Protein AF-A0A2G1QT49-F1 (afdb_monomer_lite)

Foldseek 3Di:
DDKDKFDWDFLLCVLLLLVLLHAADPPACSVVSPHHDDQDQVNLVNCCVRQQFVDSDSHSVRGHPQVSLQSVQRRDAQKWKWKWKFFDPPRTFIKIWGHNAALQVWFIWIWGDDPNITIIMTGGHLVNVLVVCVVRDDDFDLDQPDPLKDKDKFQLLLQLLLQLQLQVCLPDPDNPFFDFLVRSQCSQQVCPPPDDLLGPNNVSVVALVDPHHDDSVSSVVSQVVCVVVVQWDDPDPGGIHGHPSCVVVSVQSNFQRIWMWIWMWGQDPVRDIDIWIKIWTDGPRQWIWIWGRDPPSMIIIIIDGPVVVSVVSCCSNNPPDDPPPPPVCVVPPDPDDDDDDDDDDDDDDDDDDDDDDDDDDDDDDDDDDDDDDDDDDDDDDDDDDDDDDDDDDDDDDDDDDDDDDDDDDDDPFDADPVPRHTDDPPDQADPPPRHGDDPDDQADADPVPRHGDHPPDQADPPPRHGDPPDDQADADPVPRHGDHPPDQADPVPRHGD

Sequence (497 aa):
MTLTSFSEIPRGVLASLLDLCGKAGDMSPRHLMGEAEPVNPLQIAQLYAGGYLDKASFARDAVTPPFRRAARVLLDPRTNLTFRIWGSEDLCAESNVQFPGDLVDGGGVMLLPVSGNYRISAFVEPEDIVGDLAQGLPPGSNRLVNPFLFEGQFDAAVAAVLFALVDLQRASIDRRQGFSSQDIFGYLDGQWGMTGFGQLLTYVQTAGMQSRPPQPVEVDAALTQLEAAGTLRRSRSDHFQVSDDLRPLIDLTRSLVAGLQWQRVTRQADGDRLVNSRIYAYGDGGLTLCFIPTVKGRLYVGTVDYKSVLDFVIEEVGGLMPDAGENAATAAGAREPAPKPASAPASRRRTPPVPPPAPDRAPPKRAAKAPPAPPPVRDSTPARPKAAPPPLPPASRKKSPVSRTAEPAGGPGFTCHACGAPLKEGQKFCPNCGAEALQEPAAPICPSCGHPVKPGAKFCTHCGHKFEGSKPDPVCPACGKPVKPGAKFCTGCGAKL

pLDDT: mean 75.33, std 21.44, range [25.34, 97.56]

Organism: NCBI:txid1982044

Radius of gyration: 33.22 Å; chains: 1; bounding box: 86×100×85 Å

InterPro domains:
  IPR001841 Zinc finger, RING-type [PS50089] (430-479)
  IPR025874 Double zinc ribbon [PF12773] (446-494)
  IPR026870 Zinc-ribbon domain [PF13240] (416-436)

Secondary structure (DSSP, 8-state):
---EEPPPEEHHHHHHHHHHH-PPPTT-GGGGG-SPPP--HHHHHHHHHTTSBSSSS-SGGGB-HHHHHHHHHHHS-SEEEEEEEE-SSS-EEEEEEEESS-GGG--EEEEEEETTEEEEEEEEPHHHHHHHHHHHS----SS-SS----EEEEEHHHHHHHHHHHHHHHH-S-TT--B-HHHHHHHHHHHTT---TT-HHHHHHHHH--SSPPPHHHHHHHHHHHHHTTSEEEEETTEEEE-GGGHHHHHHGGG--EEEEEEEEEE-TTS-EEEEEEEEEE-GGG-EEEEEEEGGGEEEEEEE-HHHHHHHHHHHHHT----TTTTTTTSS---PPPPPP--------PPPPPPPPPPPPPPPP----PPPPPPPP-----PPPPPPPPPPPPPP--------------S-PEEPTTT-PEEPTT-SB-TTT--B---SPPPPBPTTT--B--TT-SB-TTT-PBPTTPPPPPBPTTT--B--TT-SB-TTT--B-

Structure (mmCIF, N/CA/C/O backbone):
data_AF-A0A2G1QT49-F1
#
_entry.id   AF-A0A2G1QT49-F1
#
loop_
_atom_site.group_PDB
_atom_site.id
_atom_site.type_symbol
_atom_site.label_atom_id
_atom_site.label_alt_id
_atom_site.label_comp_id
_atom_site.label_asym_id
_atom_site.label_entity_id
_atom_site.label_seq_id
_atom_site.pdbx_PDB_ins_code
_atom_site.Cartn_x
_atom_site.Cartn_y
_atom_site.Cartn_z
_atom_site.occupancy
_atom_site.B_iso_or_equiv
_atom_site.auth_seq_id
_atom_site.auth_comp_id
_atom_site.auth_asym_id
_atom_site.auth_atom_id
_atom_site.pdbx_PDB_model_num
ATOM 1 N N . MET A 1 1 ? 24.785 -8.136 -9.477 1.00 56.09 1 MET A N 1
ATOM 2 C CA . MET A 1 1 ? 25.307 -7.360 -10.643 1.00 56.09 1 MET A CA 1
ATOM 3 C C . MET A 1 1 ? 25.767 -5.984 -10.150 1.00 56.09 1 MET A C 1
ATOM 5 O O . MET A 1 1 ? 25.448 -5.653 -9.023 1.00 56.09 1 MET A O 1
ATOM 9 N N . THR A 1 2 ? 26.540 -5.176 -10.893 1.00 65.69 2 THR A N 1
ATOM 10 C CA . THR A 1 2 ? 26.862 -3.807 -10.424 1.00 65.69 2 THR A CA 1
ATOM 11 C C . THR A 1 2 ? 25.638 -2.895 -10.529 1.00 65.69 2 THR A C 1
ATOM 13 O O . THR A 1 2 ? 25.039 -2.788 -11.604 1.00 65.69 2 THR A O 1
ATOM 16 N N . LEU A 1 3 ? 25.288 -2.227 -9.425 1.00 75.94 3 LEU A N 1
ATOM 17 C CA . LEU A 1 3 ? 24.227 -1.224 -9.380 1.00 75.94 3 LEU A CA 1
ATOM 18 C C . LEU A 1 3 ? 24.529 -0.102 -10.386 1.00 75.94 3 LEU A C 1
ATOM 20 O O . LEU A 1 3 ? 25.582 0.533 -10.355 1.00 75.94 3 LEU A O 1
ATOM 24 N N . THR A 1 4 ? 23.599 0.123 -11.303 1.00 83.75 4 THR A N 1
ATOM 25 C CA . THR A 1 4 ? 23.615 1.170 -12.325 1.00 83.75 4 THR A CA 1
ATOM 26 C C . THR A 1 4 ? 22.483 2.140 -12.013 1.00 83.75 4 THR A C 1
ATOM 28 O O . THR A 1 4 ? 21.307 1.783 -12.078 1.00 83.75 4 THR A O 1
ATOM 31 N N . SER A 1 5 ? 22.830 3.379 -11.676 1.00 84.69 5 SER A N 1
ATOM 32 C CA . SER A 1 5 ? 21.855 4.465 -11.568 1.00 84.69 5 SER A CA 1
ATOM 33 C C . SER A 1 5 ? 21.790 5.207 -12.893 1.00 84.69 5 SER A C 1
ATOM 35 O O . SER A 1 5 ? 22.824 5.556 -13.464 1.00 84.69 5 SER A O 1
ATOM 37 N N . PHE A 1 6 ? 20.580 5.495 -13.351 1.00 88.81 6 PHE A N 1
ATOM 38 C CA . PHE A 1 6 ? 20.351 6.374 -14.491 1.00 88.81 6 PHE A CA 1
ATOM 39 C C . PHE A 1 6 ? 19.991 7.785 -14.016 1.00 88.81 6 PHE A C 1
ATOM 41 O O . PHE A 1 6 ? 19.521 7.970 -12.889 1.00 88.81 6 PHE A O 1
ATOM 48 N N . SER A 1 7 ? 20.219 8.793 -14.864 1.00 87.81 7 SER A N 1
ATOM 49 C CA . SER A 1 7 ? 19.805 10.167 -14.555 1.00 87.81 7 SER A CA 1
ATOM 50 C C . SER A 1 7 ? 18.284 10.278 -14.491 1.00 87.81 7 SER A C 1
ATOM 52 O O . SER A 1 7 ? 17.578 9.499 -15.128 1.00 87.81 7 SER A O 1
ATOM 54 N N . GLU A 1 8 ? 17.764 11.272 -13.777 1.00 93.25 8 GLU A N 1
ATOM 55 C CA . GLU A 1 8 ? 16.322 11.530 -13.768 1.00 93.25 8 GLU A CA 1
ATOM 56 C C . GLU A 1 8 ? 15.773 11.740 -15.182 1.00 93.25 8 GLU A C 1
ATOM 58 O O . GLU A 1 8 ? 16.419 12.354 -16.036 1.00 93.25 8 GLU A O 1
ATOM 63 N N . ILE A 1 9 ? 14.580 11.203 -15.420 1.00 93.12 9 ILE A N 1
ATOM 64 C CA . ILE A 1 9 ? 13.912 11.219 -16.717 1.00 93.12 9 ILE A CA 1
ATOM 65 C C . ILE A 1 9 ? 12.437 11.603 -16.537 1.00 93.12 9 ILE A C 1
ATOM 67 O O . ILE A 1 9 ? 11.773 11.052 -15.653 1.00 93.12 9 ILE A O 1
ATOM 71 N N . PRO A 1 10 ? 11.891 12.519 -17.357 1.00 93.50 10 PRO A N 1
ATOM 72 C CA . PRO A 1 10 ? 10.467 12.823 -17.329 1.00 93.50 10 PRO A CA 1
ATOM 73 C C . PRO A 1 10 ? 9.622 11.578 -17.595 1.00 93.50 10 PRO A C 1
ATOM 75 O O . PRO A 1 10 ? 9.954 10.753 -18.451 1.00 93.50 10 PRO A O 1
ATOM 78 N N . ARG A 1 11 ? 8.499 11.462 -16.885 1.00 93.19 11 ARG A N 1
ATOM 79 C CA . ARG A 1 11 ? 7.606 10.298 -16.950 1.00 93.19 11 ARG A CA 1
ATOM 80 C C . ARG A 1 11 ? 7.171 9.937 -18.381 1.00 93.19 11 ARG A C 1
ATOM 82 O O . ARG A 1 11 ? 7.272 8.769 -18.753 1.00 93.19 11 ARG A O 1
ATOM 89 N N . GLY A 1 12 ? 6.742 10.907 -19.190 1.00 94.12 12 GLY A N 1
ATOM 90 C CA . GLY A 1 12 ? 6.313 10.659 -20.573 1.00 94.12 12 GLY A CA 1
ATOM 91 C C . GLY A 1 12 ? 7.458 10.283 -21.523 1.00 94.12 12 GLY A C 1
ATOM 92 O O . GLY A 1 12 ? 7.271 9.487 -22.444 1.00 94.12 12 GLY A O 1
ATOM 93 N N . VAL A 1 13 ? 8.675 10.773 -21.265 1.00 95.56 13 VAL A N 1
ATOM 94 C CA . VAL A 1 13 ? 9.879 10.400 -22.030 1.00 95.56 13 VAL A CA 1
ATOM 95 C C . VAL A 1 13 ? 10.305 8.968 -21.702 1.00 95.56 13 VAL A C 1
ATOM 97 O O . VAL A 1 13 ? 10.656 8.207 -22.606 1.00 95.56 13 VAL A O 1
ATOM 100 N N . LEU A 1 14 ? 10.234 8.569 -20.426 1.00 95.75 14 LEU A N 1
ATOM 101 C CA . LEU A 1 14 ? 10.482 7.187 -20.010 1.00 95.75 14 LEU A CA 1
ATOM 102 C C . LEU A 1 14 ? 9.478 6.223 -20.648 1.00 95.75 14 LEU A C 1
ATOM 104 O O . LEU A 1 14 ? 9.881 5.173 -21.147 1.00 95.75 14 LEU A O 1
ATOM 108 N N . ALA A 1 15 ? 8.199 6.600 -20.689 1.00 96.25 15 ALA A N 1
ATOM 109 C CA . ALA A 1 15 ? 7.160 5.853 -21.391 1.00 96.25 15 ALA A CA 1
ATOM 110 C C . ALA A 1 15 ? 7.542 5.582 -22.859 1.00 96.25 15 ALA A C 1
ATOM 112 O O . ALA A 1 15 ? 7.584 4.423 -23.275 1.00 96.25 15 ALA A O 1
ATOM 113 N N . SER A 1 16 ? 7.928 6.618 -23.610 1.00 96.75 16 SER A N 1
ATOM 114 C CA . SER A 1 16 ? 8.382 6.479 -25.002 1.00 96.75 16 SER A CA 1
ATOM 115 C C . SER A 1 16 ? 9.619 5.589 -25.140 1.00 96.75 16 SER A C 1
ATOM 117 O O . SER A 1 16 ? 9.742 4.816 -26.091 1.00 96.75 16 SER A O 1
ATOM 119 N N . LEU A 1 17 ? 10.558 5.686 -24.197 1.00 96.75 17 LEU A N 1
ATOM 120 C CA . LEU A 1 17 ? 11.791 4.904 -24.218 1.00 96.75 17 LEU A CA 1
ATOM 121 C C . LEU A 1 17 ? 11.536 3.412 -23.928 1.00 96.75 17 LEU A C 1
ATOM 123 O O . LEU A 1 17 ? 12.166 2.544 -24.540 1.00 96.75 17 LEU A O 1
ATOM 127 N N . LEU A 1 18 ? 10.597 3.098 -23.033 1.00 97.25 18 LEU A N 1
ATOM 128 C CA . LEU A 1 18 ? 10.143 1.729 -22.782 1.00 97.25 18 LEU A CA 1
ATOM 129 C C . LEU A 1 18 ? 9.416 1.147 -24.000 1.00 97.25 18 LEU A C 1
ATOM 131 O O . LEU A 1 18 ? 9.680 0.002 -24.366 1.00 97.25 18 LEU A O 1
ATOM 135 N N . ASP A 1 19 ? 8.595 1.943 -24.688 1.00 96.38 19 ASP A N 1
ATOM 136 C CA . ASP A 1 19 ? 7.867 1.503 -25.886 1.00 96.38 19 ASP A CA 1
ATOM 137 C C . ASP A 1 19 ? 8.818 1.129 -27.044 1.00 96.38 19 ASP A C 1
ATOM 139 O O . ASP A 1 19 ? 8.532 0.213 -27.820 1.00 96.38 19 ASP A O 1
ATOM 143 N N . LEU A 1 20 ? 10.005 1.751 -27.129 1.00 96.06 20 LEU A N 1
ATOM 144 C CA . LEU A 1 20 ? 11.068 1.317 -28.052 1.00 96.06 20 LEU A CA 1
ATOM 145 C C . LEU A 1 20 ? 11.622 -0.077 -27.711 1.00 96.06 20 LEU A C 1
ATOM 147 O O . LEU A 1 20 ? 12.139 -0.780 -28.588 1.00 96.06 20 LEU A O 1
ATOM 151 N N . CYS A 1 21 ? 11.565 -0.478 -26.441 1.00 96.44 21 CYS A N 1
ATOM 152 C CA . CYS A 1 21 ? 12.159 -1.720 -25.956 1.00 96.44 21 CYS A CA 1
ATOM 153 C C . CYS A 1 21 ? 11.229 -2.929 -26.139 1.00 96.44 21 CYS A C 1
ATOM 155 O O . CYS A 1 21 ? 11.727 -4.031 -26.405 1.00 96.44 21 CYS A O 1
ATOM 157 N N . GLY A 1 22 ? 9.910 -2.735 -26.077 1.00 95.50 22 GLY A N 1
ATOM 158 C CA . GLY A 1 22 ? 8.924 -3.797 -26.266 1.00 95.50 22 GLY A CA 1
ATOM 159 C C . GLY A 1 22 ? 7.520 -3.408 -25.807 1.00 95.50 22 GLY A C 1
ATOM 160 O O . GLY A 1 22 ? 7.258 -2.265 -25.454 1.00 95.50 22 GLY A O 1
ATOM 161 N N . LYS A 1 23 ? 6.608 -4.384 -25.822 1.00 95.69 23 LYS A N 1
ATOM 162 C CA . LYS A 1 23 ? 5.245 -4.207 -25.308 1.00 95.69 23 LYS A CA 1
ATOM 163 C C . LYS A 1 23 ? 5.219 -4.438 -23.801 1.00 95.69 23 LYS A C 1
ATOM 165 O O . LYS A 1 23 ? 5.859 -5.369 -23.322 1.00 95.69 23 LYS A O 1
ATOM 170 N N . ALA A 1 24 ? 4.451 -3.618 -23.096 1.00 96.50 24 ALA A N 1
ATOM 171 C CA . ALA A 1 24 ? 4.210 -3.774 -21.671 1.00 96.50 24 ALA A CA 1
ATOM 172 C C . ALA A 1 24 ? 3.236 -4.930 -21.396 1.00 96.50 24 ALA A C 1
ATOM 174 O O . ALA A 1 24 ? 2.154 -4.988 -21.983 1.00 96.50 24 ALA A O 1
ATOM 175 N N . GLY A 1 25 ? 3.622 -5.824 -20.489 1.00 93.88 25 GLY A N 1
ATOM 176 C CA . GLY A 1 25 ? 2.750 -6.813 -19.870 1.00 93.88 25 GLY A CA 1
ATOM 177 C C . GLY A 1 25 ? 1.763 -6.174 -18.891 1.00 93.88 25 GLY A C 1
ATOM 178 O O . GLY A 1 25 ? 1.819 -4.985 -18.584 1.00 93.88 25 GLY A O 1
ATOM 179 N N . ASP A 1 26 ? 0.846 -6.979 -18.379 1.00 91.12 26 ASP A N 1
ATOM 180 C CA . ASP A 1 26 ? -0.217 -6.616 -17.431 1.00 91.12 26 ASP A CA 1
ATOM 181 C C . ASP A 1 26 ? 0.283 -6.142 -16.053 1.00 91.12 26 ASP A C 1
ATOM 183 O O . ASP A 1 26 ? -0.398 -5.355 -15.401 1.00 91.12 26 ASP A O 1
ATOM 187 N N . MET A 1 27 ? 1.451 -6.610 -15.600 1.00 93.81 27 MET A N 1
ATOM 188 C CA . MET A 1 27 ? 2.085 -6.173 -14.346 1.00 93.81 27 MET A CA 1
ATOM 189 C C . MET A 1 27 ? 3.100 -5.038 -14.538 1.00 93.81 27 MET A C 1
ATOM 191 O O . MET A 1 27 ? 3.719 -4.597 -13.572 1.00 93.81 27 MET A O 1
ATOM 195 N N . SER A 1 28 ? 3.281 -4.545 -15.764 1.00 95.62 28 SER A N 1
ATOM 196 C CA . SER A 1 28 ? 4.245 -3.482 -16.041 1.00 95.62 28 SER A CA 1
ATOM 197 C C . SER A 1 28 ? 3.830 -2.143 -15.409 1.00 95.62 28 SER A C 1
ATOM 199 O O . SER A 1 28 ? 2.701 -1.694 -15.630 1.00 95.62 28 SER A O 1
ATOM 201 N N . PRO A 1 29 ? 4.741 -1.412 -14.733 1.00 93.50 29 PRO A N 1
ATOM 202 C CA . PRO A 1 29 ? 4.501 -0.030 -14.315 1.00 93.50 29 PRO A CA 1
ATOM 203 C C . PRO A 1 29 ? 4.320 0.945 -15.488 1.00 93.50 29 PRO A C 1
ATOM 205 O O . PRO A 1 29 ? 3.893 2.078 -15.271 1.00 93.50 29 PRO A O 1
ATOM 208 N N . ARG A 1 30 ? 4.600 0.541 -16.737 1.00 94.31 30 ARG A N 1
ATOM 209 C CA . ARG A 1 30 ? 4.432 1.384 -17.931 1.00 94.31 30 ARG A CA 1
ATOM 210 C C . ARG A 1 30 ? 3.024 1.982 -18.041 1.00 94.31 30 ARG A C 1
ATOM 212 O O . ARG A 1 30 ? 2.897 3.127 -18.477 1.00 94.31 30 ARG A O 1
ATOM 219 N N . HIS A 1 31 ? 1.986 1.258 -17.619 1.00 90.06 31 HIS A N 1
ATOM 220 C CA . HIS A 1 31 ? 0.592 1.736 -17.647 1.00 90.06 31 HIS A CA 1
ATOM 221 C C . HIS A 1 31 ? 0.353 2.918 -16.704 1.00 90.06 31 HIS A C 1
ATOM 223 O O . HIS A 1 31 ? -0.467 3.789 -16.984 1.00 90.06 31 HIS A O 1
ATOM 229 N N . LEU A 1 32 ? 1.125 2.999 -15.617 1.00 87.06 32 LEU A N 1
ATOM 230 C CA . LEU A 1 32 ? 1.067 4.097 -14.654 1.00 87.06 32 LEU A CA 1
ATOM 231 C C . LEU A 1 32 ? 1.789 5.349 -15.150 1.00 87.06 32 LEU A C 1
ATOM 233 O O . LEU A 1 32 ? 1.675 6.386 -14.508 1.00 87.06 32 LEU A O 1
ATOM 237 N N . MET A 1 33 ? 2.514 5.280 -16.274 1.00 90.06 33 MET A N 1
ATOM 238 C CA . MET A 1 33 ? 3.277 6.402 -16.828 1.00 90.06 33 MET A CA 1
ATOM 239 C C . MET A 1 33 ? 2.449 7.302 -17.757 1.00 90.06 33 MET A C 1
ATOM 241 O O . MET A 1 33 ? 2.902 8.385 -18.108 1.00 90.06 33 MET A O 1
ATOM 245 N N . GLY A 1 34 ? 1.196 6.956 -18.063 1.00 87.75 34 GLY A N 1
ATOM 246 C CA . GLY A 1 34 ? 0.345 7.755 -18.954 1.00 87.75 34 GLY A CA 1
ATOM 247 C C . GLY A 1 34 ? 0.783 7.686 -20.421 1.00 87.75 34 GLY A C 1
ATOM 248 O O . GLY A 1 34 ? 1.374 6.692 -20.860 1.00 87.75 34 GLY A O 1
ATOM 249 N N . GLU A 1 35 ? 0.452 8.726 -21.187 1.00 91.31 35 GLU A N 1
ATOM 250 C CA . GLU A 1 35 ? 0.767 8.794 -22.616 1.00 91.31 35 GLU A CA 1
ATOM 251 C C . GLU A 1 35 ? 2.269 8.978 -22.869 1.00 91.31 35 GLU A C 1
ATOM 253 O O . GLU A 1 35 ? 2.975 9.658 -22.126 1.00 91.31 35 GLU A O 1
ATOM 258 N N . ALA A 1 36 ? 2.754 8.334 -23.930 1.00 92.69 36 ALA A N 1
ATOM 259 C CA . ALA A 1 36 ? 4.121 8.489 -24.404 1.00 92.69 36 ALA A CA 1
ATOM 260 C C . ALA A 1 36 ? 4.309 9.886 -25.013 1.00 92.69 36 ALA A C 1
ATOM 262 O O . ALA A 1 36 ? 3.523 10.307 -25.863 1.00 92.69 36 ALA A O 1
ATOM 263 N N . GLU A 1 37 ? 5.363 10.592 -24.607 1.00 91.88 37 GLU A N 1
ATOM 264 C CA . GLU A 1 37 ? 5.663 11.929 -25.120 1.00 91.88 37 GLU A CA 1
ATOM 265 C C . GLU A 1 37 ? 6.599 11.879 -26.339 1.00 91.88 37 GLU A C 1
ATOM 267 O O . GLU A 1 37 ? 7.559 11.097 -26.364 1.00 91.88 37 GLU A O 1
ATOM 272 N N . PRO A 1 38 ? 6.395 12.741 -27.350 1.00 93.00 38 PRO A N 1
ATOM 273 C CA . PRO A 1 38 ? 7.360 12.889 -28.429 1.00 93.00 38 PRO A CA 1
ATOM 274 C C . PRO A 1 38 ? 8.696 13.406 -27.878 1.00 93.00 38 PRO A C 1
ATOM 276 O O . PRO A 1 38 ? 8.751 14.437 -27.209 1.00 93.00 38 PRO A O 1
ATOM 279 N N . VAL A 1 39 ? 9.787 12.702 -28.190 1.00 95.44 39 VAL A N 1
ATOM 280 C CA . VAL A 1 39 ? 11.123 13.022 -27.669 1.00 95.44 39 VAL A CA 1
ATOM 281 C C . VAL A 1 39 ? 11.835 13.995 -28.606 1.00 95.44 39 VAL A C 1
ATOM 283 O O . VAL A 1 39 ? 12.164 13.662 -29.746 1.00 95.44 39 VAL A O 1
ATOM 286 N N . ASN A 1 40 ? 12.075 15.216 -28.130 1.00 95.31 40 ASN A N 1
ATOM 287 C CA . ASN A 1 40 ? 12.730 16.270 -28.904 1.00 95.31 40 ASN A CA 1
ATOM 288 C C . ASN A 1 40 ? 14.274 16.138 -28.889 1.00 95.31 40 ASN A C 1
ATOM 290 O O . ASN A 1 40 ? 14.830 15.404 -28.068 1.00 95.31 40 ASN A O 1
ATOM 294 N N . PRO A 1 41 ? 15.013 16.860 -29.757 1.00 96.19 41 PRO A N 1
ATOM 295 C CA . PRO A 1 41 ? 16.473 16.742 -29.832 1.00 96.19 41 PRO A CA 1
ATOM 296 C C . PRO A 1 41 ? 17.221 17.044 -28.523 1.00 96.19 41 PRO A C 1
ATOM 298 O O . PRO A 1 41 ? 18.250 16.424 -28.255 1.00 96.19 41 PRO A O 1
ATOM 301 N N . LEU A 1 42 ? 16.710 17.962 -27.693 1.00 94.75 42 LEU A N 1
ATOM 302 C CA . LEU A 1 42 ? 17.303 18.264 -26.387 1.00 94.75 42 LEU A CA 1
ATOM 303 C C . LEU A 1 42 ? 17.158 17.070 -25.436 1.00 94.75 42 LEU A C 1
ATOM 305 O O . LEU A 1 42 ? 18.126 16.685 -24.784 1.00 94.75 42 LEU A O 1
ATOM 309 N N . GLN A 1 43 ? 15.981 16.446 -25.407 1.00 95.44 43 GLN A N 1
ATOM 310 C CA . GLN A 1 43 ? 15.732 15.244 -24.614 1.00 95.44 43 GLN A CA 1
ATOM 311 C C . GLN A 1 43 ? 16.578 14.062 -25.104 1.00 95.44 43 GLN A C 1
ATOM 313 O O . GLN A 1 43 ? 17.121 13.335 -24.284 1.00 95.44 43 GLN A O 1
ATOM 318 N N . ILE A 1 44 ? 16.791 13.897 -26.415 1.00 96.38 44 ILE A N 1
ATOM 319 C CA . ILE A 1 44 ? 17.710 12.869 -26.948 1.00 96.38 44 ILE A CA 1
ATOM 320 C C . ILE A 1 44 ? 19.133 13.080 -26.419 1.00 96.38 44 ILE A C 1
ATOM 322 O O . ILE A 1 44 ? 19.776 12.126 -25.981 1.00 96.38 44 ILE A O 1
ATOM 326 N N . ALA A 1 45 ? 19.621 14.324 -26.422 1.00 93.94 45 ALA A N 1
ATOM 327 C CA . ALA A 1 45 ? 20.935 14.646 -25.873 1.00 93.94 45 ALA A CA 1
ATOM 328 C C . ALA A 1 45 ? 21.015 14.356 -24.362 1.00 93.94 45 ALA A C 1
ATOM 330 O O . ALA A 1 45 ? 22.021 13.821 -23.898 1.00 93.94 45 ALA A O 1
ATOM 331 N N . GLN A 1 46 ? 19.949 14.646 -23.607 1.00 94.06 46 GLN A N 1
ATOM 332 C CA . GLN A 1 46 ? 19.848 14.317 -22.180 1.00 94.06 46 GLN A CA 1
ATOM 333 C C . GLN A 1 46 ? 19.843 12.802 -21.935 1.00 94.06 46 GLN A C 1
ATOM 335 O O . GLN A 1 46 ? 20.556 12.332 -21.057 1.00 94.06 46 GLN A O 1
ATOM 340 N N . LEU A 1 47 ? 19.104 12.028 -22.733 1.00 95.25 47 LEU A N 1
ATOM 341 C CA . LEU A 1 47 ? 19.067 10.565 -22.646 1.00 95.25 47 LEU A CA 1
ATOM 342 C C . LEU A 1 47 ? 20.432 9.937 -22.959 1.00 95.25 47 LEU A C 1
ATOM 344 O O . LEU A 1 47 ? 20.867 9.020 -22.262 1.00 95.25 47 LEU A O 1
ATOM 348 N N . TYR A 1 48 ? 21.125 10.447 -23.977 1.00 94.44 48 TYR A N 1
ATOM 349 C CA . TYR A 1 48 ? 22.490 10.034 -24.299 1.00 94.44 48 TYR A CA 1
ATOM 350 C C . TYR A 1 48 ? 23.457 10.347 -23.147 1.00 94.44 48 TYR A C 1
ATOM 352 O O . TYR A 1 48 ? 24.177 9.466 -22.683 1.00 94.44 48 TYR A O 1
ATOM 360 N N . ALA A 1 49 ? 23.420 11.574 -22.615 1.00 92.06 49 ALA A N 1
ATOM 361 C CA . ALA A 1 49 ? 24.240 11.969 -21.469 1.00 92.06 49 ALA A CA 1
ATOM 362 C C . ALA A 1 49 ? 23.903 11.181 -20.186 1.00 92.06 49 ALA A C 1
ATOM 364 O O . ALA A 1 49 ? 24.786 10.923 -19.372 1.00 92.06 49 ALA A O 1
ATOM 365 N N . GLY A 1 50 ? 22.641 10.781 -20.020 1.00 90.44 50 GLY A N 1
ATOM 366 C CA . GLY A 1 50 ? 22.124 10.018 -18.884 1.00 90.44 50 GLY A CA 1
ATOM 367 C C . GLY A 1 50 ? 22.366 8.508 -18.943 1.00 90.44 50 GLY A C 1
ATOM 368 O O . GLY A 1 50 ? 21.923 7.794 -18.045 1.00 90.44 50 GLY A O 1
ATOM 369 N N . GLY A 1 51 ? 23.036 8.005 -19.989 1.00 91.19 51 GLY A N 1
ATOM 370 C CA . GLY A 1 51 ? 23.355 6.580 -20.149 1.00 91.19 51 GLY A CA 1
ATOM 371 C C . GLY A 1 51 ? 22.204 5.709 -20.674 1.00 91.19 51 GLY A C 1
ATOM 372 O O . GLY A 1 51 ? 22.307 4.479 -20.678 1.00 91.19 51 GLY A O 1
ATOM 373 N N . TYR A 1 52 ? 21.114 6.321 -21.141 1.00 95.38 52 TYR A N 1
ATOM 374 C CA . TYR A 1 52 ? 19.969 5.622 -21.734 1.00 95.38 52 TYR A CA 1
ATOM 375 C C . TYR A 1 52 ? 20.203 5.250 -23.199 1.00 95.38 52 TYR A C 1
ATOM 377 O O . TYR A 1 52 ? 19.746 4.197 -23.654 1.00 95.38 52 TYR A O 1
ATOM 385 N N . LEU A 1 53 ? 20.936 6.099 -23.929 1.00 96.12 53 LEU A N 1
ATOM 386 C CA . LEU A 1 53 ? 21.266 5.906 -25.342 1.00 96.12 53 LEU A CA 1
ATOM 387 C C . LEU A 1 53 ? 22.784 5.841 -25.562 1.00 96.12 53 LEU A C 1
ATOM 389 O O . LEU A 1 53 ? 23.533 6.543 -24.891 1.00 96.12 53 LEU A O 1
ATOM 393 N N . ASP A 1 54 ? 23.234 5.027 -26.518 1.00 95.56 54 ASP A N 1
ATOM 394 C CA . ASP A 1 54 ? 24.629 4.969 -26.993 1.00 95.56 54 ASP A CA 1
ATOM 395 C C . ASP A 1 54 ? 24.850 5.738 -28.306 1.00 95.56 54 ASP A C 1
ATOM 397 O O . ASP A 1 54 ? 25.981 5.869 -28.779 1.00 95.56 54 ASP A O 1
ATOM 401 N N . LYS A 1 55 ? 23.778 6.294 -28.878 1.00 92.44 55 LYS A N 1
ATOM 402 C CA . LYS A 1 55 ? 23.799 7.196 -30.032 1.00 92.44 55 LYS A CA 1
ATOM 403 C C . LYS A 1 55 ? 22.878 8.381 -29.767 1.00 92.44 55 LYS A C 1
ATOM 405 O O . LYS A 1 55 ? 21.864 8.254 -29.085 1.00 92.44 55 LYS A O 1
ATOM 410 N N . ALA A 1 56 ? 23.181 9.526 -30.370 1.00 88.88 56 ALA A N 1
ATOM 411 C CA . ALA A 1 56 ? 22.326 10.714 -30.328 1.00 88.88 56 ALA A CA 1
ATOM 412 C C . ALA A 1 56 ? 21.114 10.591 -31.283 1.00 88.88 56 ALA A C 1
ATOM 414 O O . ALA A 1 56 ? 20.862 11.468 -32.108 1.00 88.88 56 ALA A O 1
ATOM 415 N N . SER A 1 57 ? 20.380 9.480 -31.204 1.00 93.88 57 SER A N 1
ATOM 416 C CA . SER A 1 57 ? 19.159 9.220 -31.967 1.00 93.88 57 SER A CA 1
ATOM 417 C C . SER A 1 57 ? 18.137 8.481 -31.106 1.00 93.88 57 SER A C 1
ATOM 419 O O . SER A 1 57 ? 18.486 7.612 -30.311 1.00 93.88 57 SER A O 1
ATOM 421 N N . PHE A 1 58 ? 16.854 8.802 -31.275 1.00 95.56 58 PHE A N 1
ATOM 422 C CA . PHE A 1 58 ? 15.776 8.101 -30.579 1.00 95.56 58 PHE A CA 1
ATOM 423 C C . PHE A 1 58 ? 15.309 6.897 -31.400 1.00 95.56 58 PHE A C 1
ATOM 425 O O . PHE A 1 58 ? 14.346 6.972 -32.160 1.00 95.56 58 PHE A O 1
ATOM 432 N N . ALA A 1 59 ? 16.049 5.796 -31.299 1.00 94.81 59 ALA A N 1
ATOM 433 C CA . ALA A 1 59 ? 15.770 4.563 -32.025 1.00 94.81 59 ALA A CA 1
ATOM 434 C C . ALA A 1 59 ? 16.054 3.334 -31.156 1.00 94.81 59 ALA A C 1
ATOM 436 O O . ALA A 1 59 ? 16.880 3.366 -30.245 1.00 94.81 59 ALA A O 1
ATOM 437 N N . ARG A 1 60 ? 15.386 2.216 -31.454 1.00 93.38 60 ARG A N 1
ATOM 438 C CA . ARG A 1 60 ? 15.512 0.971 -30.681 1.00 93.38 60 ARG A CA 1
ATOM 439 C C . ARG A 1 60 ? 16.948 0.444 -30.608 1.00 93.38 60 ARG A C 1
ATOM 441 O O . ARG A 1 60 ? 17.344 -0.113 -29.582 1.00 93.38 60 ARG A O 1
ATOM 448 N N . ASP A 1 61 ? 17.712 0.580 -31.687 1.00 94.38 61 ASP A N 1
ATOM 449 C CA . ASP A 1 61 ? 19.110 0.153 -31.767 1.00 94.38 61 ASP A CA 1
ATOM 450 C C . ASP A 1 61 ? 20.069 1.099 -31.028 1.00 94.38 61 ASP A C 1
ATOM 452 O O . ASP A 1 61 ? 21.165 0.665 -30.694 1.00 94.38 61 ASP A O 1
ATOM 456 N N . ALA A 1 62 ? 19.644 2.334 -30.737 1.00 95.44 62 ALA A N 1
ATOM 457 C CA . ALA A 1 62 ? 20.403 3.326 -29.973 1.00 95.44 62 ALA A CA 1
ATOM 458 C C . ALA A 1 62 ? 20.266 3.168 -28.449 1.00 95.44 62 ALA A C 1
ATOM 460 O O . ALA A 1 62 ? 20.943 3.854 -27.692 1.00 95.44 62 ALA A O 1
ATOM 461 N N . VAL A 1 63 ? 19.366 2.304 -27.968 1.00 97.00 63 VAL A N 1
ATOM 462 C CA . VAL A 1 63 ? 19.180 2.064 -26.529 1.00 97.00 63 VAL A CA 1
ATOM 463 C C . VAL A 1 63 ? 20.349 1.256 -25.965 1.00 97.00 63 VAL A C 1
ATOM 465 O O . VAL A 1 63 ? 20.669 0.179 -26.486 1.00 97.00 63 VAL A O 1
ATOM 468 N N . THR A 1 64 ? 20.941 1.723 -24.862 1.00 95.69 64 THR A N 1
ATOM 469 C CA . THR A 1 64 ? 22.110 1.065 -24.266 1.00 95.69 64 THR A CA 1
ATOM 470 C C . THR A 1 64 ? 21.776 -0.349 -23.771 1.00 95.69 64 THR A C 1
ATOM 472 O O . THR A 1 64 ? 20.663 -0.610 -23.299 1.00 95.69 64 THR A O 1
ATOM 475 N N . PRO A 1 65 ? 22.723 -1.306 -23.819 1.00 94.62 65 PRO A N 1
ATOM 476 C CA . PRO A 1 65 ? 22.500 -2.642 -23.269 1.00 94.62 65 PRO A CA 1
ATOM 477 C C . PRO A 1 65 ? 22.087 -2.667 -21.783 1.00 94.62 65 PRO A C 1
ATOM 479 O O . PRO A 1 65 ? 21.196 -3.458 -21.465 1.00 94.62 65 PRO A O 1
ATOM 482 N N . PRO A 1 66 ? 22.662 -1.845 -20.874 1.00 93.88 66 PRO A N 1
ATOM 483 C CA . PRO A 1 66 ? 22.201 -1.752 -19.488 1.00 93.88 66 PRO A CA 1
ATOM 484 C C . PRO A 1 66 ? 20.732 -1.345 -19.380 1.00 93.88 66 PRO A C 1
ATOM 486 O O . PRO A 1 66 ? 19.955 -2.076 -18.763 1.00 93.88 66 PRO A O 1
ATOM 489 N N . PHE A 1 67 ? 20.322 -0.257 -20.045 1.00 95.88 67 PHE A N 1
ATOM 490 C CA . PHE A 1 67 ? 18.928 0.176 -19.992 1.00 95.88 67 PHE A CA 1
ATOM 491 C C . PHE A 1 67 ? 17.999 -0.843 -20.650 1.00 95.88 67 PHE A C 1
ATOM 493 O O . PHE A 1 67 ? 16.947 -1.149 -20.106 1.00 95.88 67 PHE A O 1
ATOM 500 N N . ARG A 1 68 ? 18.397 -1.464 -21.767 1.00 95.75 68 ARG A N 1
ATOM 501 C CA . ARG A 1 68 ? 17.592 -2.506 -22.423 1.00 95.75 68 ARG A CA 1
ATOM 502 C C . ARG A 1 68 ? 17.324 -3.702 -21.504 1.00 95.75 68 ARG A C 1
ATOM 504 O O . ARG A 1 68 ? 16.264 -4.312 -21.614 1.00 95.75 68 ARG A O 1
ATOM 511 N N . ARG A 1 69 ? 18.259 -4.065 -20.616 1.00 94.69 69 ARG A N 1
ATOM 512 C CA . ARG A 1 69 ? 18.015 -5.113 -19.611 1.00 94.69 69 ARG A CA 1
ATOM 513 C C . ARG A 1 69 ? 17.053 -4.634 -18.524 1.00 94.69 69 ARG A C 1
ATOM 515 O O . ARG A 1 69 ? 16.110 -5.359 -18.237 1.00 94.69 69 ARG A O 1
ATOM 522 N N . ALA A 1 70 ? 17.235 -3.424 -17.993 1.00 96.06 70 ALA A N 1
ATOM 523 C CA . ALA A 1 70 ? 16.305 -2.849 -17.018 1.00 96.06 70 ALA A CA 1
ATOM 524 C C . ALA A 1 70 ? 14.881 -2.720 -17.598 1.00 96.06 70 ALA A C 1
ATOM 526 O O . ALA A 1 70 ? 13.909 -3.155 -16.991 1.00 96.06 70 ALA A O 1
ATOM 527 N N . ALA A 1 71 ? 14.764 -2.237 -18.836 1.00 96.94 71 ALA A N 1
ATOM 528 C CA . ALA A 1 71 ? 13.507 -2.109 -19.561 1.00 96.94 71 ALA A CA 1
ATOM 529 C C . ALA A 1 71 ? 12.783 -3.449 -19.740 1.00 96.94 71 ALA A C 1
ATOM 531 O O . ALA A 1 71 ? 11.562 -3.468 -19.709 1.00 96.94 71 ALA A O 1
ATOM 532 N N . ARG A 1 72 ? 13.491 -4.580 -19.893 1.00 96.75 72 ARG A N 1
ATOM 533 C CA . ARG A 1 72 ? 12.835 -5.903 -19.937 1.00 96.75 72 ARG A CA 1
ATOM 534 C C . ARG A 1 72 ? 12.129 -6.229 -18.625 1.00 96.75 72 ARG A C 1
ATOM 536 O O . ARG A 1 72 ? 10.996 -6.684 -18.672 1.00 96.75 72 ARG A O 1
ATOM 543 N N . VAL A 1 73 ? 12.774 -5.954 -17.491 1.00 97.31 73 VAL A N 1
ATOM 544 C CA . VAL A 1 73 ? 12.175 -6.151 -16.163 1.00 97.31 73 VAL A CA 1
ATOM 545 C C . VAL A 1 73 ? 10.983 -5.215 -15.969 1.00 97.31 73 VAL A C 1
ATOM 547 O O . VAL A 1 73 ? 9.928 -5.649 -15.531 1.00 97.31 73 VAL A O 1
ATOM 550 N N . LEU A 1 74 ? 11.112 -3.947 -16.371 1.00 96.94 74 LEU A N 1
ATOM 551 C CA . LEU A 1 74 ? 10.018 -2.974 -16.301 1.00 96.94 74 LEU A CA 1
ATOM 552 C C . LEU A 1 74 ? 8.844 -3.328 -17.223 1.00 96.94 74 LEU A C 1
ATOM 554 O O . LEU A 1 74 ? 7.695 -3.058 -16.888 1.00 96.94 74 LEU A O 1
ATOM 558 N N . LEU A 1 75 ? 9.097 -3.888 -18.404 1.00 97.56 75 LEU A N 1
ATOM 559 C CA . LEU A 1 75 ? 8.045 -4.207 -19.369 1.00 97.56 75 LEU A CA 1
ATOM 560 C C . LEU A 1 75 ? 7.299 -5.491 -19.025 1.00 97.56 75 LEU A C 1
ATOM 562 O O . LEU A 1 75 ? 6.114 -5.566 -19.323 1.00 97.56 75 LEU A O 1
ATOM 566 N N . ASP A 1 76 ? 7.947 -6.481 -18.419 1.00 96.44 76 ASP A N 1
ATOM 567 C CA . ASP A 1 76 ? 7.293 -7.741 -18.060 1.00 96.44 76 ASP A CA 1
ATOM 568 C C . ASP A 1 76 ? 7.863 -8.322 -16.758 1.00 96.44 76 ASP A C 1
ATOM 570 O O . ASP A 1 76 ? 8.620 -9.296 -16.777 1.00 96.44 76 ASP A O 1
ATOM 574 N N . PRO A 1 77 ? 7.544 -7.709 -15.606 1.00 96.12 77 PRO A N 1
ATOM 575 C CA . PRO A 1 77 ? 7.994 -8.222 -14.325 1.00 96.12 77 PRO A CA 1
ATOM 576 C C . PRO A 1 77 ? 7.220 -9.476 -13.928 1.00 96.12 77 PRO A C 1
ATOM 578 O O . PRO A 1 77 ? 6.018 -9.607 -14.189 1.00 96.12 77 PRO A O 1
ATOM 581 N N . ARG A 1 78 ? 7.893 -10.388 -13.224 1.00 95.19 78 ARG A N 1
ATOM 582 C CA . ARG A 1 78 ? 7.224 -11.504 -12.547 1.00 95.19 78 ARG A CA 1
ATOM 583 C C . ARG A 1 78 ? 6.730 -11.098 -11.166 1.00 95.19 78 ARG A C 1
ATOM 585 O O . ARG A 1 78 ? 5.638 -11.512 -10.777 1.00 95.19 78 ARG A O 1
ATOM 592 N N . THR A 1 79 ? 7.498 -10.266 -10.467 1.00 95.44 79 THR A N 1
ATOM 593 C CA . THR A 1 79 ? 7.153 -9.785 -9.131 1.00 95.44 79 THR A CA 1
ATOM 594 C C . THR A 1 79 ? 7.267 -8.270 -9.050 1.00 95.44 79 THR A C 1
ATOM 596 O O . THR A 1 79 ? 8.269 -7.694 -9.460 1.00 95.44 79 THR A O 1
ATOM 599 N N . ASN A 1 80 ? 6.246 -7.628 -8.487 1.00 95.50 80 ASN A N 1
ATOM 600 C CA . ASN A 1 80 ? 6.259 -6.218 -8.121 1.00 95.50 80 ASN A CA 1
ATOM 601 C C . ASN A 1 80 ? 6.279 -6.111 -6.601 1.00 95.50 80 ASN A C 1
ATOM 603 O O . ASN A 1 80 ? 5.391 -6.643 -5.935 1.00 95.50 80 ASN A O 1
ATOM 607 N N . LEU A 1 81 ? 7.259 -5.398 -6.067 1.00 95.00 81 LEU A N 1
ATOM 608 C CA . LEU A 1 81 ? 7.342 -5.034 -4.666 1.00 95.00 81 LEU A CA 1
ATOM 609 C C . LEU A 1 81 ? 7.095 -3.532 -4.534 1.00 95.00 81 LEU A C 1
ATOM 611 O O . LEU A 1 81 ? 7.798 -2.720 -5.126 1.00 95.00 81 LEU A O 1
ATOM 615 N N . THR A 1 82 ? 6.098 -3.162 -3.743 1.00 92.81 82 THR A N 1
ATOM 616 C CA . THR A 1 82 ? 5.864 -1.788 -3.308 1.00 92.81 82 THR A CA 1
ATOM 617 C C . THR A 1 82 ? 5.987 -1.744 -1.799 1.00 92.81 82 THR A C 1
ATOM 619 O O . THR A 1 82 ? 5.315 -2.502 -1.099 1.00 92.81 82 THR A O 1
ATOM 622 N N . PHE A 1 83 ? 6.831 -0.857 -1.291 1.00 91.62 83 PHE A N 1
ATOM 623 C CA . PHE A 1 83 ? 6.864 -0.566 0.131 1.00 91.62 83 PHE A CA 1
ATOM 624 C C . PHE A 1 83 ? 6.860 0.933 0.368 1.00 91.62 83 PHE A C 1
ATOM 626 O O . PHE A 1 83 ? 7.439 1.707 -0.396 1.00 91.62 83 PHE A O 1
ATOM 633 N N . ARG A 1 84 ? 6.172 1.339 1.430 1.00 88.94 84 ARG A N 1
ATOM 634 C CA . ARG A 1 84 ? 6.080 2.727 1.855 1.00 88.94 84 ARG A CA 1
ATOM 635 C C . ARG A 1 84 ? 6.457 2.825 3.318 1.00 88.94 84 ARG A C 1
ATOM 637 O O . ARG A 1 84 ? 5.918 2.084 4.134 1.00 88.94 84 ARG A O 1
ATOM 644 N N . ILE A 1 85 ? 7.342 3.757 3.635 1.00 87.62 85 ILE A N 1
ATOM 645 C CA . ILE A 1 85 ? 7.712 4.100 5.007 1.00 87.62 85 ILE A CA 1
ATOM 646 C C . ILE A 1 85 ? 7.255 5.527 5.280 1.00 87.62 85 ILE A C 1
ATOM 648 O O . ILE A 1 85 ? 7.441 6.401 4.429 1.00 87.62 85 ILE A O 1
ATOM 652 N N . TRP A 1 86 ? 6.670 5.759 6.456 1.00 86.38 86 TRP A N 1
ATOM 653 C CA . TRP A 1 86 ? 6.348 7.103 6.936 1.00 86.38 86 TRP A CA 1
ATOM 654 C C . TRP A 1 86 ? 6.796 7.341 8.383 1.00 86.38 86 TRP A C 1
ATOM 656 O O . TRP A 1 86 ? 6.966 6.382 9.138 1.00 86.38 86 TRP A O 1
ATOM 666 N N . GLY A 1 87 ? 6.973 8.609 8.771 1.00 80.69 87 GLY A N 1
ATOM 667 C CA . GLY A 1 87 ? 7.417 9.023 10.108 1.00 80.69 87 GLY A CA 1
ATOM 668 C C . GLY A 1 87 ? 7.249 10.522 10.404 1.00 80.69 87 GLY A C 1
ATOM 669 O O . GLY A 1 87 ? 6.773 11.285 9.567 1.00 80.69 87 GLY A O 1
ATOM 670 N N . SER A 1 88 ? 7.660 10.954 11.605 1.00 60.50 88 SER A N 1
ATOM 671 C CA . SER A 1 88 ? 7.411 12.299 12.163 1.00 60.50 88 SER A CA 1
ATOM 672 C C . SER A 1 88 ? 8.271 13.448 11.602 1.00 60.50 88 SER A C 1
ATOM 674 O O . SER A 1 88 ? 8.125 14.576 12.063 1.00 60.50 88 SER A O 1
ATOM 676 N N . GLU A 1 89 ? 9.145 13.202 10.623 1.00 58.50 89 GLU A N 1
ATOM 677 C CA . GLU A 1 89 ? 10.080 14.201 10.064 1.00 58.50 89 GLU A CA 1
ATOM 678 C C . GLU A 1 89 ? 9.974 14.310 8.531 1.00 58.50 89 GLU A C 1
ATOM 680 O O . GLU A 1 89 ? 10.960 14.111 7.826 1.00 58.50 89 GLU A O 1
ATOM 685 N N . ASP A 1 90 ? 8.767 14.530 7.992 1.00 57.59 90 ASP A N 1
ATOM 686 C CA . ASP A 1 90 ? 8.478 14.572 6.537 1.00 57.59 90 ASP A CA 1
ATOM 687 C C . ASP A 1 90 ? 8.937 13.328 5.749 1.00 57.59 90 ASP A C 1
ATOM 689 O O . ASP A 1 90 ? 8.877 13.278 4.516 1.00 57.59 90 ASP A O 1
ATOM 693 N N . LEU A 1 91 ? 9.364 12.283 6.460 1.00 66.31 91 LEU A N 1
ATOM 694 C CA . LEU A 1 91 ? 9.730 11.008 5.893 1.00 66.31 91 LEU A CA 1
ATOM 695 C C . LEU A 1 91 ? 8.438 10.356 5.416 1.00 66.31 91 LEU A C 1
ATOM 697 O O . LEU A 1 91 ? 7.658 9.847 6.213 1.00 66.31 91 LEU A O 1
ATOM 701 N N . CYS A 1 92 ? 8.202 10.412 4.114 1.00 75.00 92 CYS A N 1
ATOM 702 C CA . CYS A 1 92 ? 7.213 9.612 3.415 1.00 75.00 92 CYS A CA 1
ATOM 703 C C . CYS A 1 92 ? 7.856 9.184 2.101 1.00 75.00 92 CYS A C 1
ATOM 705 O O . CYS A 1 92 ? 7.943 9.961 1.149 1.00 75.00 92 CYS A O 1
ATOM 707 N N . ALA A 1 93 ? 8.378 7.963 2.083 1.00 79.00 93 ALA A N 1
ATOM 708 C CA . ALA A 1 93 ? 9.059 7.405 0.929 1.00 79.00 93 ALA A CA 1
ATOM 709 C C . ALA A 1 93 ? 8.278 6.194 0.434 1.00 79.00 93 ALA A C 1
ATOM 711 O O . ALA A 1 93 ? 8.014 5.265 1.197 1.00 79.00 93 ALA A O 1
ATOM 712 N N . GLU A 1 94 ? 7.913 6.213 -0.844 1.00 86.44 94 GLU A N 1
ATOM 713 C CA . GLU A 1 94 ? 7.381 5.053 -1.544 1.00 86.44 94 GLU A CA 1
ATOM 714 C C . GLU A 1 94 ? 8.413 4.551 -2.546 1.00 86.44 94 GLU A C 1
ATOM 716 O O . GLU A 1 94 ? 8.926 5.304 -3.377 1.00 86.44 94 GLU A O 1
ATOM 721 N N . SER A 1 95 ? 8.671 3.254 -2.471 1.00 88.06 95 SER A N 1
ATOM 722 C CA . SER A 1 95 ? 9.618 2.546 -3.310 1.00 88.06 95 SER A CA 1
ATOM 723 C C . SER A 1 95 ? 8.880 1.484 -4.104 1.00 88.06 95 SER A C 1
ATOM 725 O O . SER A 1 95 ? 8.164 0.659 -3.533 1.00 88.06 95 SER A O 1
ATOM 727 N N . ASN A 1 96 ? 9.068 1.488 -5.425 1.00 92.50 96 ASN A N 1
ATOM 728 C CA . ASN A 1 96 ? 8.490 0.490 -6.317 1.00 92.50 96 ASN A CA 1
ATOM 729 C C . ASN A 1 96 ? 9.607 -0.254 -7.050 1.00 92.50 96 ASN A C 1
ATOM 731 O O . ASN A 1 96 ? 10.334 0.343 -7.846 1.00 92.50 96 ASN A O 1
ATOM 735 N N . VAL A 1 97 ? 9.747 -1.547 -6.776 1.00 95.12 97 VAL A N 1
ATOM 736 C CA . VAL A 1 97 ? 10.797 -2.404 -7.327 1.00 95.12 97 VAL A CA 1
ATOM 737 C C . VAL A 1 97 ? 10.160 -3.530 -8.129 1.00 95.12 97 VAL A C 1
ATOM 739 O O . VAL A 1 97 ? 9.290 -4.250 -7.643 1.00 95.12 97 VAL A O 1
ATOM 742 N N . GLN A 1 98 ? 10.594 -3.687 -9.371 1.00 96.50 98 GLN A N 1
ATOM 743 C CA . GLN A 1 98 ? 10.147 -4.740 -10.272 1.00 96.50 98 GLN A CA 1
ATOM 744 C C . GLN A 1 98 ? 11.230 -5.802 -10.393 1.00 96.50 98 GLN A C 1
ATOM 746 O O . GLN A 1 98 ? 12.389 -5.470 -10.618 1.00 96.50 98 GLN A O 1
ATOM 751 N N . PHE A 1 99 ? 10.857 -7.072 -10.293 1.00 96.12 99 PHE A N 1
ATOM 752 C CA . PHE A 1 99 ? 11.767 -8.210 -10.380 1.00 96.12 99 PHE A CA 1
ATOM 753 C C . PHE A 1 99 ? 11.413 -9.112 -11.569 1.00 96.12 99 PHE A C 1
ATOM 755 O O . PHE A 1 99 ? 10.229 -9.350 -11.845 1.00 96.12 99 PHE A O 1
ATOM 762 N N . PRO A 1 100 ? 12.423 -9.654 -12.277 1.00 94.88 100 PRO A N 1
ATOM 763 C CA . PRO A 1 100 ? 12.202 -10.620 -13.352 1.00 94.88 100 PRO A CA 1
ATOM 764 C C . PRO A 1 100 ? 11.748 -11.993 -12.829 1.00 94.88 100 PRO A C 1
ATOM 766 O O . PRO A 1 100 ? 11.163 -12.767 -13.585 1.00 94.88 100 PRO A O 1
ATOM 769 N N . GLY A 1 101 ? 12.030 -12.292 -11.559 1.00 92.19 101 GLY A N 1
ATOM 770 C CA . GLY A 1 101 ? 11.771 -13.563 -10.887 1.00 92.19 101 GLY A CA 1
ATOM 771 C C . GLY A 1 101 ? 11.083 -13.375 -9.535 1.00 92.19 101 GLY A C 1
ATOM 772 O O . GLY A 1 101 ? 10.272 -12.458 -9.357 1.00 92.19 101 GLY A O 1
ATOM 773 N N . ASP A 1 102 ? 11.415 -14.252 -8.594 1.00 88.94 102 ASP A N 1
ATOM 774 C CA . ASP A 1 102 ? 11.111 -14.038 -7.180 1.00 88.94 102 ASP A CA 1
ATOM 775 C C . ASP A 1 102 ? 12.135 -13.058 -6.572 1.00 88.94 102 ASP A C 1
ATOM 777 O O . ASP A 1 102 ? 13.167 -12.777 -7.181 1.00 88.94 102 ASP A O 1
ATOM 781 N N . LEU A 1 103 ? 11.849 -12.487 -5.393 1.00 88.62 103 LEU A N 1
ATOM 782 C CA . LEU A 1 103 ? 12.724 -11.469 -4.777 1.00 88.62 103 LEU A CA 1
ATOM 783 C C . LEU A 1 103 ? 14.149 -11.993 -4.589 1.00 88.62 103 LEU A C 1
ATOM 785 O O . LEU A 1 103 ? 15.093 -11.305 -4.957 1.00 88.62 103 LEU A O 1
ATOM 789 N N . VAL A 1 104 ? 14.282 -13.223 -4.086 1.00 87.88 104 VAL A N 1
ATOM 790 C CA . VAL A 1 104 ? 15.563 -13.877 -3.771 1.00 87.88 104 VAL A CA 1
ATOM 791 C C . VAL A 1 104 ? 16.487 -14.041 -4.983 1.00 87.88 104 VAL A C 1
ATOM 793 O O . VAL A 1 104 ? 17.701 -14.128 -4.819 1.00 87.88 104 VAL A O 1
ATOM 796 N N . ASP A 1 105 ? 15.934 -14.050 -6.200 1.00 88.00 105 ASP A N 1
ATOM 797 C CA . ASP A 1 105 ? 16.721 -14.152 -7.434 1.00 88.00 105 ASP A CA 1
ATOM 798 C C . ASP A 1 105 ? 17.471 -12.847 -7.754 1.00 88.00 105 ASP A C 1
ATOM 800 O O . ASP A 1 105 ? 18.376 -12.838 -8.595 1.00 88.00 105 ASP A O 1
ATOM 804 N N . GLY A 1 106 ? 17.078 -11.742 -7.112 1.00 89.38 106 GLY A N 1
ATOM 805 C CA . GLY A 1 106 ? 17.651 -10.428 -7.335 1.00 89.38 106 GLY A CA 1
ATOM 806 C C . GLY A 1 106 ? 17.379 -9.889 -8.737 1.00 89.38 106 GLY A C 1
ATOM 807 O O . GLY A 1 106 ? 16.389 -10.222 -9.400 1.00 89.38 106 GLY A O 1
ATOM 808 N N . GLY A 1 107 ? 18.252 -9.001 -9.212 1.00 92.81 107 GLY A N 1
ATOM 809 C CA . GLY A 1 107 ? 18.085 -8.428 -10.551 1.00 92.81 107 GLY A CA 1
ATOM 810 C C . GLY A 1 107 ? 16.903 -7.455 -10.670 1.00 92.81 107 GLY A C 1
ATOM 811 O O . GLY A 1 107 ? 16.355 -7.287 -11.765 1.00 92.81 107 GLY A O 1
ATOM 812 N N . GLY A 1 108 ? 16.494 -6.830 -9.565 1.00 94.94 108 GLY A N 1
ATOM 813 C CA . GLY A 1 108 ? 15.378 -5.894 -9.521 1.00 94.94 108 GLY A CA 1
ATOM 814 C C . GLY A 1 108 ? 15.675 -4.565 -10.219 1.00 94.94 108 GLY A C 1
ATOM 815 O O . GLY A 1 108 ? 16.826 -4.169 -10.398 1.00 94.94 108 GLY A O 1
ATOM 816 N N . VAL A 1 109 ? 14.631 -3.843 -10.609 1.00 96.38 109 VAL A N 1
ATOM 817 C CA . VAL A 1 109 ? 14.703 -2.469 -11.114 1.00 96.38 109 VAL A CA 1
ATOM 818 C C . VAL A 1 109 ? 13.807 -1.608 -10.247 1.00 96.38 109 VAL A C 1
ATOM 820 O O . VAL A 1 109 ? 12.615 -1.870 -10.144 1.00 96.38 109 VAL A O 1
ATOM 823 N N . MET A 1 110 ? 14.377 -0.588 -9.621 1.00 93.69 110 MET A N 1
ATOM 824 C CA . MET A 1 110 ? 13.646 0.336 -8.766 1.00 93.69 110 MET A CA 1
ATOM 825 C C . MET A 1 110 ? 13.296 1.610 -9.530 1.00 93.69 110 MET A C 1
ATOM 827 O O . MET A 1 110 ? 14.160 2.230 -10.157 1.00 93.69 110 MET A O 1
ATOM 831 N N . LEU A 1 111 ? 12.028 2.007 -9.438 1.00 91.50 111 LEU A N 1
ATOM 832 C CA . LEU A 1 111 ? 11.499 3.275 -9.923 1.00 91.50 111 LEU A CA 1
ATOM 833 C C . LEU A 1 111 ? 11.213 4.187 -8.731 1.00 91.50 111 LEU A C 1
ATOM 835 O O . LEU A 1 111 ? 10.308 3.924 -7.941 1.00 91.50 111 LEU A O 1
ATOM 839 N N . LEU A 1 112 ? 11.964 5.280 -8.634 1.00 87.12 112 LEU A N 1
ATOM 840 C CA . LEU A 1 112 ? 11.786 6.303 -7.609 1.00 87.12 112 LEU A CA 1
ATOM 841 C C . LEU A 1 112 ? 11.137 7.544 -8.233 1.00 87.12 112 LEU A C 1
ATOM 843 O O . LEU A 1 112 ? 11.755 8.167 -9.104 1.00 87.12 112 LEU A O 1
ATOM 847 N N . PRO A 1 113 ? 9.908 7.918 -7.843 1.00 85.50 113 PRO A N 1
ATOM 848 C CA . PRO A 1 113 ? 9.292 9.152 -8.311 1.00 85.50 113 PRO A CA 1
ATOM 849 C C . PRO A 1 113 ? 9.988 10.371 -7.685 1.00 85.50 113 PRO A C 1
ATOM 851 O O . PRO A 1 113 ? 10.155 10.450 -6.471 1.00 85.50 113 PRO A O 1
ATOM 854 N N . VAL A 1 114 ? 10.375 11.343 -8.512 1.00 84.94 114 VAL A N 1
ATOM 855 C CA . VAL A 1 114 ? 11.025 12.593 -8.087 1.00 84.94 114 VAL A CA 1
ATOM 856 C C . VAL A 1 114 ? 10.380 13.762 -8.832 1.00 84.94 114 VAL A C 1
ATOM 858 O O . VAL A 1 114 ? 10.693 14.005 -9.992 1.00 84.94 114 VAL A O 1
ATOM 861 N N . SER A 1 115 ? 9.453 14.482 -8.193 1.00 83.31 115 SER A N 1
ATOM 862 C CA . SER A 1 115 ? 8.856 15.729 -8.721 1.00 83.31 115 SER A CA 1
ATOM 863 C C . SER A 1 115 ? 8.368 15.661 -10.184 1.00 83.31 115 SER A C 1
ATOM 865 O O . SER A 1 115 ? 8.643 16.556 -10.979 1.00 83.31 115 SER A O 1
ATOM 867 N N . GLY A 1 116 ? 7.659 14.590 -10.563 1.00 79.56 116 GLY A N 1
ATOM 868 C CA . GLY A 1 116 ? 7.160 14.372 -11.936 1.00 79.56 116 GLY A CA 1
ATOM 869 C C . GLY A 1 116 ? 8.132 13.640 -12.877 1.00 79.56 116 GLY A C 1
ATOM 870 O O . GLY A 1 116 ? 7.738 13.225 -13.970 1.00 79.56 116 GLY A O 1
ATOM 871 N N . ASN A 1 117 ? 9.368 13.411 -12.432 1.00 89.81 117 ASN A N 1
ATOM 872 C CA . ASN A 1 117 ? 10.354 12.548 -13.075 1.00 89.81 117 ASN A CA 1
ATOM 873 C C . ASN A 1 117 ? 10.422 11.180 -12.385 1.00 89.81 117 ASN A C 1
ATOM 875 O O . ASN A 1 117 ? 9.899 10.982 -11.287 1.00 89.81 117 ASN A O 1
ATOM 879 N N . TYR A 1 118 ? 11.136 10.254 -13.016 1.00 91.12 118 TYR A N 1
ATOM 880 C CA . TYR A 1 118 ? 11.611 9.029 -12.389 1.00 91.12 118 TYR A CA 1
ATOM 881 C C . TYR A 1 118 ? 13.129 9.024 -12.307 1.00 91.12 118 TYR A C 1
ATOM 883 O O . TYR A 1 118 ? 13.817 9.417 -13.249 1.00 91.12 118 TYR A O 1
ATOM 891 N N . ARG A 1 119 ? 13.651 8.507 -11.199 1.00 91.06 119 ARG A N 1
ATOM 892 C CA . ARG A 1 119 ? 15.016 7.999 -11.098 1.00 91.06 119 ARG A CA 1
ATOM 893 C C . ARG A 1 119 ? 14.962 6.476 -11.137 1.00 9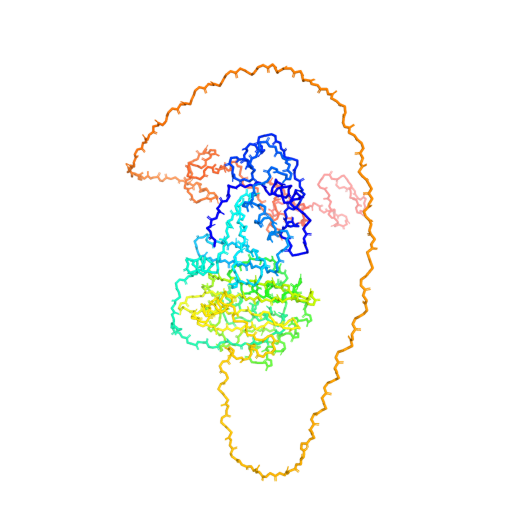1.06 119 ARG A C 1
ATOM 895 O O . ARG A 1 119 ? 14.104 5.875 -10.494 1.00 91.06 119 ARG A O 1
ATOM 902 N N . ILE A 1 120 ? 15.864 5.870 -11.905 1.00 92.69 120 ILE A N 1
ATOM 903 C CA . ILE A 1 120 ? 15.916 4.418 -12.090 1.00 92.69 120 ILE A CA 1
ATOM 904 C C . ILE A 1 120 ? 17.227 3.895 -11.523 1.00 92.69 120 ILE A C 1
ATOM 906 O O . ILE A 1 120 ? 18.300 4.354 -11.925 1.00 92.69 120 ILE A O 1
ATOM 910 N N . SER A 1 121 ? 17.123 2.902 -10.646 1.00 92.06 121 SER A N 1
ATOM 911 C CA . SER A 1 121 ? 18.259 2.156 -10.103 1.00 92.06 121 SER A CA 1
ATOM 912 C C . SER A 1 121 ? 18.127 0.690 -10.505 1.00 92.06 121 SER A C 1
ATOM 914 O O . SER A 1 121 ? 17.094 0.069 -10.263 1.00 92.06 121 SER A O 1
ATOM 916 N N . ALA A 1 122 ? 19.146 0.138 -11.160 1.00 90.12 122 ALA A N 1
ATOM 917 C CA . ALA A 1 122 ? 19.163 -1.254 -11.597 1.00 90.12 122 ALA A CA 1
ATOM 918 C C . ALA A 1 122 ? 20.601 -1.795 -11.661 1.00 90.12 122 ALA A C 1
ATOM 920 O O . ALA A 1 122 ? 21.460 -1.169 -12.253 1.00 90.12 122 ALA A O 1
ATOM 921 N N . PHE A 1 123 ? 20.944 -2.969 -11.161 1.00 91.69 123 PHE A N 1
ATOM 922 C CA . PHE A 1 123 ? 20.053 -3.953 -10.577 1.00 91.69 123 PHE A CA 1
ATOM 923 C C . PHE A 1 123 ? 20.073 -3.864 -9.058 1.00 91.69 123 PHE A C 1
ATOM 925 O O . PHE A 1 123 ? 21.142 -3.689 -8.483 1.00 91.69 123 PHE A O 1
ATOM 932 N N . VAL A 1 124 ? 18.887 -3.941 -8.469 1.00 90.25 124 VAL A N 1
ATOM 933 C CA . VAL A 1 124 ? 18.667 -3.976 -7.025 1.00 90.25 124 VAL A CA 1
ATOM 934 C C . VAL A 1 124 ? 18.679 -5.430 -6.590 1.00 90.25 124 VAL A C 1
ATOM 936 O O . VAL A 1 124 ? 17.943 -6.250 -7.151 1.00 90.25 124 VAL A O 1
ATOM 939 N N . GLU A 1 125 ? 19.531 -5.739 -5.626 1.00 90.69 125 GLU A N 1
ATOM 940 C CA . GLU A 1 125 ? 19.604 -7.052 -5.004 1.00 90.69 125 GLU A CA 1
ATOM 941 C C . GLU A 1 125 ? 18.776 -7.064 -3.698 1.00 90.69 125 GLU A C 1
ATOM 943 O O . GLU A 1 125 ? 18.429 -6.005 -3.160 1.00 90.69 125 GLU A O 1
ATOM 948 N N . PRO A 1 126 ? 18.405 -8.246 -3.181 1.00 85.12 126 PRO A N 1
ATOM 949 C CA . PRO A 1 126 ? 17.604 -8.387 -1.962 1.00 85.12 126 PRO A CA 1
ATOM 950 C C . PRO A 1 126 ? 18.180 -7.615 -0.763 1.00 85.12 126 PRO A C 1
ATOM 952 O O . PRO A 1 126 ? 17.447 -6.993 0.009 1.00 85.12 126 PRO A O 1
ATOM 955 N N . GLU A 1 127 ? 19.505 -7.609 -0.622 1.00 84.94 127 GLU A N 1
ATOM 956 C CA . GLU A 1 127 ? 20.202 -6.979 0.499 1.00 84.94 127 GLU A CA 1
ATOM 957 C C . GLU A 1 127 ? 20.094 -5.450 0.465 1.00 84.94 127 GLU A C 1
ATOM 959 O O . GLU A 1 127 ? 20.051 -4.821 1.525 1.00 84.94 127 GLU A O 1
ATOM 964 N N . ASP A 1 128 ? 19.995 -4.860 -0.731 1.00 86.06 128 ASP A N 1
ATOM 965 C CA . ASP A 1 128 ? 19.806 -3.418 -0.905 1.00 86.06 128 ASP A CA 1
ATOM 966 C C . ASP A 1 128 ? 18.457 -2.983 -0.304 1.00 86.06 128 ASP A C 1
ATOM 968 O O . ASP A 1 128 ? 18.383 -1.984 0.408 1.00 86.06 128 ASP A O 1
ATOM 972 N N . ILE A 1 129 ? 17.399 -3.785 -0.503 1.00 86.88 129 ILE A N 1
ATOM 973 C CA . ILE A 1 129 ? 16.064 -3.521 0.064 1.00 86.88 129 ILE A CA 1
ATOM 974 C C . ILE A 1 129 ? 16.109 -3.563 1.592 1.00 86.88 129 ILE A C 1
ATOM 976 O O . ILE A 1 129 ? 15.568 -2.677 2.254 1.00 86.88 129 ILE A O 1
ATOM 980 N N . VAL A 1 130 ? 16.750 -4.585 2.167 1.00 84.50 130 VAL A N 1
ATOM 981 C CA . VAL A 1 130 ? 16.878 -4.700 3.628 1.00 84.50 130 VAL A CA 1
ATOM 982 C C . VAL A 1 130 ? 17.669 -3.518 4.189 1.00 84.50 130 VAL A C 1
ATOM 984 O O . VAL A 1 130 ? 17.287 -2.965 5.220 1.00 84.50 130 VAL A O 1
ATOM 987 N N . GLY A 1 131 ? 18.735 -3.100 3.500 1.00 79.50 131 GLY A N 1
ATOM 988 C CA . GLY A 1 131 ? 19.534 -1.932 3.864 1.00 79.50 131 GLY A CA 1
ATOM 989 C C . GLY A 1 131 ? 18.728 -0.631 3.872 1.00 79.50 131 GLY A C 1
ATOM 990 O O . GLY A 1 131 ? 18.825 0.132 4.835 1.00 79.50 131 GLY A O 1
ATOM 991 N N . ASP A 1 132 ? 17.905 -0.403 2.848 1.00 79.19 132 ASP A N 1
ATOM 992 C CA . ASP A 1 132 ? 17.036 0.776 2.747 1.00 79.19 132 ASP A CA 1
ATOM 993 C C . ASP A 1 132 ? 15.957 0.784 3.842 1.00 79.19 132 ASP A C 1
ATOM 995 O O . ASP A 1 132 ? 15.724 1.803 4.498 1.00 79.19 132 ASP A O 1
ATOM 999 N N . LEU A 1 133 ? 15.324 -0.366 4.101 1.00 82.50 133 LEU A N 1
ATOM 1000 C CA . LEU A 1 133 ? 14.320 -0.500 5.159 1.00 82.50 133 LEU A CA 1
ATOM 1001 C C . LEU A 1 133 ? 14.933 -0.289 6.545 1.00 82.50 133 LEU A C 1
ATOM 1003 O O . LEU A 1 133 ? 14.348 0.410 7.366 1.00 82.50 133 LEU A O 1
ATOM 1007 N N . ALA A 1 134 ? 16.119 -0.840 6.808 1.00 76.88 134 ALA A N 1
ATOM 1008 C CA . ALA A 1 134 ? 16.797 -0.683 8.093 1.00 76.88 134 ALA A CA 1
ATOM 1009 C C . ALA A 1 134 ? 17.129 0.784 8.418 1.00 76.88 134 ALA A C 1
ATOM 1011 O O . ALA A 1 134 ? 17.197 1.143 9.591 1.00 76.88 134 ALA A O 1
ATOM 1012 N N . GLN A 1 135 ? 17.324 1.628 7.399 1.00 73.38 135 GLN A N 1
ATOM 1013 C CA . GLN A 1 135 ? 17.548 3.067 7.570 1.00 73.38 135 GLN A CA 1
ATOM 1014 C C . GLN A 1 135 ? 16.250 3.858 7.760 1.00 73.38 135 GLN A C 1
ATOM 1016 O O . GLN A 1 135 ? 16.264 4.888 8.430 1.00 73.38 135 GLN A O 1
ATOM 1021 N N . GLY A 1 136 ? 15.148 3.410 7.151 1.00 74.19 136 GLY A N 1
ATOM 1022 C CA . GLY A 1 136 ? 13.866 4.114 7.207 1.00 74.19 136 GLY A CA 1
ATOM 1023 C C . GLY A 1 136 ? 12.964 3.700 8.371 1.00 74.19 136 GLY A C 1
ATOM 1024 O O . GLY A 1 136 ? 12.129 4.492 8.805 1.00 74.19 136 GLY A O 1
ATOM 1025 N N . LEU A 1 137 ? 13.104 2.475 8.884 1.00 77.12 137 LEU A N 1
ATOM 1026 C CA . LEU A 1 137 ? 12.293 1.997 9.998 1.00 77.12 137 LEU A CA 1
ATOM 1027 C C . LEU A 1 137 ? 12.659 2.730 11.298 1.00 77.12 137 LEU A C 1
ATOM 1029 O O . LEU A 1 137 ? 13.844 2.883 11.606 1.00 77.12 137 LEU A O 1
ATOM 1033 N N . PRO A 1 138 ? 11.663 3.172 12.090 1.00 72.81 138 PRO A N 1
ATOM 1034 C CA . PRO A 1 138 ? 11.941 3.833 13.354 1.00 72.81 138 PRO A CA 1
ATOM 1035 C C . PRO A 1 138 ? 12.700 2.878 14.288 1.00 72.81 138 PRO A C 1
ATOM 1037 O O . PRO A 1 138 ? 12.428 1.673 14.284 1.00 72.81 138 PRO A O 1
ATOM 1040 N N . PRO A 1 139 ? 13.628 3.389 15.118 1.00 66.88 139 PRO A N 1
ATOM 1041 C CA . PRO A 1 139 ? 14.380 2.557 16.047 1.00 66.88 139 PRO A CA 1
ATOM 1042 C C . PRO A 1 139 ? 13.421 1.871 17.029 1.00 66.88 139 PRO A C 1
ATOM 1044 O O . PRO A 1 139 ? 12.862 2.498 17.928 1.00 66.88 139 PRO A O 1
ATOM 1047 N N . GLY A 1 140 ? 13.209 0.570 16.837 1.00 64.25 140 GLY A N 1
ATOM 1048 C CA . GLY A 1 140 ? 12.323 -0.229 17.671 1.00 64.25 140 GLY A CA 1
ATOM 1049 C C . GLY A 1 140 ? 12.993 -0.697 18.962 1.00 64.25 140 GLY A C 1
ATOM 1050 O O . GLY A 1 140 ? 14.162 -1.083 18.982 1.00 64.25 140 GLY A O 1
ATOM 1051 N N . SER A 1 141 ? 12.229 -0.727 20.056 1.00 59.75 141 SER A N 1
ATOM 1052 C CA . SER A 1 141 ? 12.590 -1.530 21.226 1.00 59.75 141 SER A CA 1
ATOM 1053 C C . SER A 1 141 ? 12.204 -2.983 20.954 1.00 59.75 141 SER A C 1
ATOM 1055 O O . SER A 1 141 ? 11.038 -3.273 20.699 1.00 59.75 141 SER A O 1
ATOM 1057 N N . ASN A 1 142 ? 13.146 -3.919 21.101 1.00 63.78 142 ASN A N 1
ATOM 1058 C CA . ASN A 1 142 ? 12.846 -5.362 21.082 1.00 63.78 142 ASN A CA 1
ATOM 1059 C C . ASN A 1 142 ? 12.029 -5.828 22.301 1.00 63.78 142 ASN A C 1
ATOM 1061 O O . ASN A 1 142 ? 11.734 -7.012 22.441 1.00 63.78 142 ASN A O 1
ATOM 1065 N N . ARG A 1 143 ? 11.695 -4.918 23.219 1.00 57.94 143 ARG A N 1
ATOM 1066 C CA . ARG A 1 143 ? 10.928 -5.203 24.423 1.00 57.94 143 ARG A CA 1
ATOM 1067 C C . ARG A 1 143 ? 9.679 -4.335 24.440 1.00 57.94 143 ARG A C 1
ATOM 1069 O O . ARG A 1 143 ? 9.792 -3.113 24.543 1.00 57.94 143 ARG A O 1
ATOM 1076 N N . LEU A 1 144 ? 8.509 -4.974 24.397 1.00 59.75 144 LEU A N 1
ATOM 1077 C CA . LEU A 1 144 ? 7.239 -4.313 24.683 1.00 59.75 144 LEU A CA 1
ATOM 1078 C C . LEU A 1 144 ? 7.287 -3.811 26.130 1.00 59.75 144 LEU A C 1
ATOM 1080 O O . LEU A 1 144 ? 7.402 -4.606 27.066 1.00 59.75 144 LEU A O 1
ATOM 1084 N N . VAL A 1 145 ? 7.234 -2.491 26.319 1.00 56.41 145 VAL A N 1
ATOM 1085 C CA . VAL A 1 145 ? 7.264 -1.874 27.660 1.00 56.41 145 VAL A CA 1
ATOM 1086 C C . VAL A 1 145 ? 5.997 -2.232 28.459 1.00 56.41 145 VAL A C 1
ATOM 1088 O O . VAL A 1 145 ? 6.011 -2.208 29.687 1.00 56.41 145 VAL A O 1
ATOM 1091 N N . ASN A 1 146 ? 4.934 -2.670 27.775 1.00 57.47 146 ASN A N 1
ATOM 1092 C CA . ASN A 1 146 ? 3.752 -3.294 28.360 1.00 57.47 146 ASN A CA 1
ATOM 1093 C C . ASN A 1 146 ? 3.107 -4.223 27.307 1.00 57.47 146 ASN A C 1
ATOM 1095 O O . ASN A 1 146 ? 2.704 -3.717 26.257 1.00 57.47 146 ASN A O 1
ATOM 1099 N N . PRO A 1 147 ? 3.038 -5.554 27.507 1.00 64.06 147 PRO A N 1
ATOM 1100 C CA . PRO A 1 147 ? 2.602 -6.506 26.486 1.00 64.06 147 PRO A CA 1
ATOM 1101 C C . PRO A 1 147 ? 1.074 -6.553 26.418 1.00 64.06 147 PRO A C 1
ATOM 1103 O O . PRO A 1 147 ? 0.460 -7.593 26.648 1.00 64.06 147 PRO A O 1
ATOM 1106 N N . PHE A 1 148 ? 0.445 -5.407 26.161 1.00 75.31 148 PHE A N 1
ATOM 1107 C CA . PHE A 1 148 ? -0.959 -5.402 25.795 1.00 75.31 148 PHE A CA 1
ATOM 1108 C C . PHE A 1 148 ? -1.106 -6.241 24.527 1.00 75.31 148 PHE A C 1
ATOM 1110 O O . PHE A 1 148 ? -0.618 -5.851 23.468 1.00 75.31 148 PHE A O 1
ATOM 1117 N N . LEU A 1 149 ? -1.721 -7.412 24.675 1.00 81.44 149 LEU A N 1
ATOM 1118 C CA . LEU A 1 149 ? -1.998 -8.313 23.575 1.00 81.44 149 LEU A CA 1
ATOM 1119 C C . LEU A 1 149 ? -3.369 -7.955 23.020 1.00 81.44 149 LEU A C 1
ATOM 1121 O O . LEU A 1 149 ? -4.387 -8.144 23.686 1.00 81.44 149 LEU A O 1
ATOM 1125 N N . PHE A 1 150 ? -3.380 -7.443 21.800 1.00 86.56 150 PHE A N 1
ATOM 1126 C CA . PHE A 1 150 ? -4.595 -7.295 21.022 1.00 86.56 150 PHE A CA 1
ATOM 1127 C C . PHE A 1 150 ? -4.443 -8.119 19.763 1.00 86.56 150 PHE A C 1
ATOM 1129 O O . PHE A 1 150 ? -3.436 -8.010 19.071 1.00 86.56 150 PHE A O 1
ATOM 1136 N N . GLU A 1 151 ? -5.442 -8.939 19.485 1.00 90.44 151 GLU A N 1
ATOM 1137 C CA . GLU A 1 151 ? -5.492 -9.761 18.293 1.00 90.44 151 GLU A CA 1
ATOM 1138 C C . GLU A 1 151 ? -6.953 -10.012 17.931 1.00 90.44 151 GLU A C 1
ATOM 1140 O O . GLU A 1 151 ? -7.788 -10.269 18.801 1.00 90.44 151 GLU A O 1
ATOM 1145 N N . GLY A 1 152 ? -7.270 -9.936 16.645 1.00 89.44 152 GLY A N 1
ATOM 1146 C CA . GLY A 1 152 ? -8.572 -10.329 16.146 1.00 89.44 152 GLY A CA 1
ATOM 1147 C C . GLY A 1 152 ? -8.613 -10.405 14.631 1.00 89.44 152 GLY A C 1
ATOM 1148 O O . GLY A 1 152 ? -7.869 -9.725 13.924 1.00 89.44 152 GLY A O 1
ATOM 1149 N N . GLN A 1 153 ? -9.525 -11.232 14.132 1.00 92.31 153 GLN A N 1
ATOM 1150 C CA . GLN A 1 153 ? -9.868 -11.292 12.720 1.00 92.31 153 GLN A CA 1
ATOM 1151 C C . GLN A 1 153 ? -11.286 -10.759 12.538 1.00 92.31 153 GLN A C 1
ATOM 1153 O O . GLN A 1 153 ? -12.243 -11.298 13.093 1.00 92.31 153 GLN A O 1
ATOM 1158 N N . PHE A 1 154 ? -11.414 -9.703 11.747 1.00 91.25 154 PHE A N 1
ATOM 1159 C CA . PHE A 1 154 ? -12.642 -8.935 11.604 1.00 91.25 154 PHE A CA 1
ATOM 1160 C C . PHE A 1 154 ? -13.085 -8.925 10.145 1.00 91.25 154 PHE A C 1
ATOM 1162 O O . PHE A 1 154 ? -12.253 -8.860 9.240 1.00 91.25 154 PHE A O 1
ATOM 1169 N N . ASP A 1 155 ? -14.390 -8.925 9.890 1.00 91.31 155 ASP A N 1
ATOM 1170 C CA . ASP A 1 155 ? -14.875 -8.465 8.588 1.00 91.31 155 ASP A CA 1
ATOM 1171 C C . ASP A 1 155 ? -14.539 -6.966 8.444 1.00 91.31 155 ASP A C 1
ATOM 1173 O O . ASP A 1 155 ? -14.553 -6.226 9.432 1.00 91.31 155 ASP A O 1
ATOM 1177 N N . ALA A 1 156 ? -14.227 -6.495 7.232 1.00 88.12 156 ALA A N 1
ATOM 1178 C CA . ALA A 1 156 ? -13.715 -5.133 7.035 1.00 88.12 156 ALA A CA 1
ATOM 1179 C C . ALA A 1 156 ? -14.630 -4.031 7.615 1.00 88.12 156 ALA A C 1
ATOM 1181 O O . ALA A 1 156 ? -14.139 -3.093 8.242 1.00 88.12 156 ALA A O 1
ATOM 1182 N N . ALA A 1 157 ? -15.956 -4.183 7.497 1.00 91.19 157 ALA A N 1
ATOM 1183 C CA . ALA A 1 157 ? -16.921 -3.248 8.083 1.00 91.19 157 ALA A CA 1
ATOM 1184 C C . ALA A 1 157 ? -16.863 -3.224 9.621 1.00 91.19 157 ALA A C 1
ATOM 1186 O O . ALA A 1 157 ? -16.965 -2.162 10.231 1.00 91.19 157 ALA A O 1
ATOM 1187 N N . VAL A 1 158 ? -16.653 -4.385 10.248 1.00 94.31 158 VAL A N 1
ATOM 1188 C CA . VAL A 1 158 ? -16.542 -4.519 11.706 1.00 94.31 158 VAL A CA 1
ATOM 1189 C C . VAL A 1 158 ? -15.262 -3.850 12.206 1.00 94.31 158 VAL A C 1
ATOM 1191 O O . VAL A 1 158 ? -15.309 -3.084 13.168 1.00 94.31 158 VAL A O 1
ATOM 1194 N N . ALA A 1 159 ? -14.138 -4.065 11.513 1.00 93.19 159 ALA A N 1
ATOM 1195 C CA . ALA A 1 159 ? -12.881 -3.376 11.808 1.00 93.19 159 ALA A CA 1
ATOM 1196 C C . ALA A 1 159 ? -13.012 -1.853 11.655 1.00 93.19 159 ALA A C 1
ATOM 1198 O O . ALA A 1 159 ? -12.541 -1.103 12.510 1.00 93.19 159 ALA A O 1
ATOM 1199 N N . ALA A 1 160 ? -13.683 -1.393 10.592 1.00 93.50 160 A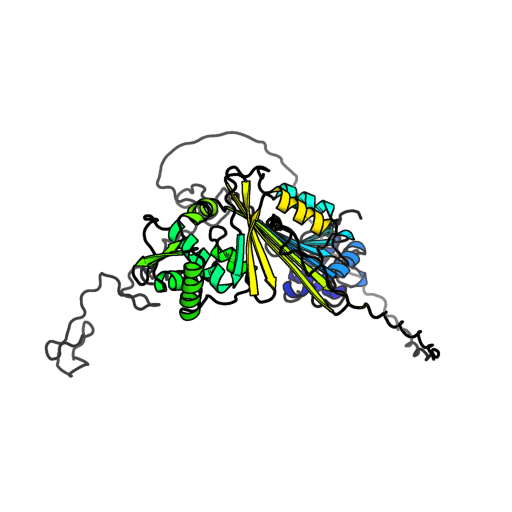LA A N 1
ATOM 1200 C CA . ALA A 1 160 ? -13.894 0.029 10.337 1.00 93.50 160 ALA A CA 1
ATOM 1201 C C . ALA A 1 160 ? -14.697 0.690 11.466 1.00 93.50 160 ALA A C 1
ATOM 1203 O O . ALA A 1 160 ? -14.307 1.746 11.956 1.00 93.50 160 ALA A O 1
ATOM 1204 N N . VAL A 1 161 ? -15.776 0.050 11.925 1.00 95.06 161 VAL A N 1
ATOM 1205 C CA . VAL A 1 161 ? -16.608 0.549 13.033 1.00 95.06 161 VAL A CA 1
ATOM 1206 C C . VAL A 1 161 ? -15.839 0.567 14.354 1.00 95.06 161 VAL A C 1
ATOM 1208 O O . VAL A 1 161 ? -15.887 1.567 15.072 1.00 95.06 161 VAL A O 1
ATOM 1211 N N . LEU A 1 162 ? -15.084 -0.495 14.662 1.00 94.38 162 LEU A N 1
ATOM 1212 C CA . LEU A 1 162 ? -14.248 -0.545 15.863 1.00 94.38 162 LEU A CA 1
ATOM 1213 C C . LEU A 1 162 ? -13.233 0.603 15.884 1.00 94.38 162 LEU A C 1
ATOM 1215 O O . LEU A 1 162 ? -13.107 1.301 16.889 1.00 94.38 162 LEU A O 1
ATOM 1219 N N . PHE A 1 163 ? -12.517 0.827 14.784 1.00 92.94 163 PHE A N 1
ATOM 1220 C CA . PHE A 1 163 ? -11.482 1.857 14.753 1.00 92.94 163 PHE A CA 1
ATOM 1221 C C . PHE A 1 163 ? -12.016 3.272 14.588 1.00 92.94 163 PHE A C 1
ATOM 1223 O O . PHE A 1 163 ? -11.416 4.182 15.149 1.00 92.94 163 PHE A O 1
ATOM 1230 N N . ALA A 1 164 ? -13.176 3.462 13.957 1.00 93.38 164 ALA A N 1
ATOM 1231 C CA . ALA A 1 164 ? -13.894 4.731 14.030 1.00 93.38 164 ALA A CA 1
ATOM 1232 C C . ALA A 1 164 ? -14.225 5.100 15.483 1.00 93.38 164 ALA A C 1
ATOM 1234 O O . ALA A 1 164 ? -13.999 6.233 15.900 1.00 93.38 164 ALA A O 1
ATOM 1235 N N . LEU A 1 165 ? -14.688 4.137 16.287 1.00 93.06 165 LEU A N 1
ATOM 1236 C CA . LEU A 1 165 ? -14.930 4.348 17.716 1.00 93.06 165 LEU A CA 1
ATOM 1237 C C . LEU A 1 165 ? -13.647 4.667 18.495 1.00 93.06 165 LEU A C 1
ATOM 1239 O O . LEU A 1 165 ? -13.657 5.577 19.327 1.00 93.06 165 LEU A O 1
ATOM 1243 N N . VAL A 1 166 ? -12.543 3.964 18.215 1.00 91.38 166 VAL A N 1
ATOM 1244 C CA . VAL A 1 166 ? -11.230 4.263 18.815 1.00 91.38 166 VAL A CA 1
ATOM 1245 C C . VAL A 1 166 ? -10.781 5.684 18.462 1.00 91.38 166 VAL A C 1
ATOM 1247 O O . VAL A 1 166 ? -10.386 6.441 19.352 1.00 91.38 166 VAL A O 1
ATOM 1250 N N . ASP A 1 167 ? -10.883 6.075 17.191 1.00 90.44 167 ASP A N 1
ATOM 1251 C CA . ASP A 1 167 ? -10.507 7.404 16.709 1.00 90.44 167 ASP A CA 1
ATOM 1252 C C . ASP A 1 167 ? -11.375 8.510 17.339 1.00 90.44 167 ASP A C 1
ATOM 1254 O O . ASP A 1 167 ? -10.842 9.506 17.842 1.00 90.44 167 ASP A O 1
ATOM 1258 N N . LEU A 1 168 ? -12.694 8.308 17.409 1.00 90.81 168 LEU A N 1
ATOM 1259 C CA . LEU A 1 168 ? -13.642 9.218 18.060 1.00 90.81 168 LEU A CA 1
ATOM 1260 C C . LEU A 1 168 ? -13.356 9.385 19.561 1.00 90.81 168 LEU A C 1
ATOM 1262 O O . LEU A 1 168 ? -13.251 10.508 20.062 1.00 90.81 168 LEU A O 1
ATOM 1266 N N . GLN A 1 169 ? -13.162 8.285 20.295 1.00 89.62 169 GLN A N 1
ATOM 1267 C CA . GLN A 1 169 ? -12.829 8.337 21.725 1.00 89.62 169 GLN A CA 1
ATOM 1268 C C . GLN A 1 169 ? -11.465 8.972 21.989 1.00 89.62 169 GLN A C 1
ATOM 1270 O O . GLN A 1 169 ? -11.247 9.578 23.042 1.00 89.62 169 GLN A O 1
ATOM 1275 N N . ARG A 1 170 ? -10.533 8.849 21.044 1.00 86.44 170 ARG A N 1
ATOM 1276 C CA . ARG A 1 170 ? -9.228 9.491 21.134 1.00 86.44 170 ARG A CA 1
ATOM 1277 C C . ARG A 1 170 ? -9.330 11.012 21.003 1.00 86.44 170 ARG A C 1
ATOM 1279 O O . ARG A 1 170 ? -8.629 11.710 21.746 1.00 86.44 170 ARG A O 1
ATOM 1286 N N . ALA A 1 171 ? -10.196 11.494 20.112 1.00 84.50 171 ALA A N 1
ATOM 1287 C CA . ALA A 1 171 ? -10.449 12.914 19.872 1.00 84.50 171 ALA A CA 1
ATOM 1288 C C . ALA A 1 171 ? -11.320 13.580 20.958 1.00 84.50 171 ALA A C 1
ATOM 1290 O O . ALA A 1 171 ? -11.216 14.787 21.166 1.00 84.50 171 ALA A O 1
ATOM 1291 N N . SER A 1 172 ? -12.154 12.814 21.668 1.00 82.25 172 SER A N 1
ATOM 1292 C CA . SER A 1 172 ? -13.023 13.348 22.724 1.00 82.25 172 SER A CA 1
ATOM 1293 C C . SER A 1 172 ? -12.253 13.841 23.956 1.00 82.25 172 SER A C 1
ATOM 1295 O O . SER A 1 172 ? -11.349 13.169 24.463 1.00 82.25 172 SER A O 1
ATOM 1297 N N . ILE A 1 173 ? -12.679 14.993 24.488 1.00 68.62 173 ILE A N 1
ATOM 1298 C CA . ILE A 1 173 ? -12.221 15.538 25.777 1.00 68.62 173 ILE A CA 1
ATOM 1299 C C . ILE A 1 173 ? -12.738 14.665 26.933 1.00 68.62 173 ILE A C 1
ATOM 1301 O O . ILE A 1 173 ? -11.988 14.376 27.867 1.00 68.62 173 ILE A O 1
ATOM 1305 N N . ASP A 1 174 ? -13.989 14.194 26.854 1.00 71.88 174 ASP A N 1
ATOM 1306 C CA . ASP A 1 174 ? -14.557 13.243 27.812 1.00 71.88 174 ASP A CA 1
ATOM 1307 C C . ASP A 1 174 ? -14.552 11.826 27.231 1.00 71.88 174 ASP A C 1
ATOM 1309 O O . ASP A 1 174 ? -15.405 11.423 26.435 1.00 71.88 174 ASP A O 1
ATOM 1313 N N . ARG A 1 175 ? -13.574 11.036 27.676 1.00 63.94 175 ARG A N 1
ATOM 1314 C CA . ARG A 1 175 ? -13.382 9.652 27.235 1.00 63.94 175 ARG A CA 1
ATOM 1315 C C . ARG A 1 175 ? -14.428 8.673 27.795 1.00 63.94 175 ARG A C 1
ATOM 1317 O O . ARG A 1 175 ? -14.342 7.486 27.483 1.00 63.94 175 ARG A O 1
ATOM 1324 N N . ARG A 1 176 ? -15.349 9.137 28.651 1.00 65.88 176 ARG A N 1
ATOM 1325 C CA . ARG A 1 176 ? -16.493 8.367 29.173 1.00 65.88 176 ARG A CA 1
ATOM 1326 C C . ARG A 1 176 ? -17.785 8.661 28.420 1.00 65.88 176 ARG A C 1
ATOM 1328 O O . ARG A 1 176 ? -18.807 8.055 28.739 1.00 65.88 176 ARG A O 1
ATOM 1335 N N . GLN A 1 177 ? -17.774 9.577 27.453 1.00 78.25 177 GLN A N 1
ATOM 1336 C CA . GLN A 1 177 ? -18.921 9.791 26.583 1.00 78.25 177 GLN A CA 1
ATOM 1337 C C . GLN A 1 177 ? -18.937 8.712 25.494 1.00 78.25 177 GLN A C 1
ATOM 1339 O O . GLN A 1 177 ? -17.911 8.392 24.898 1.00 78.25 177 GLN A O 1
ATOM 1344 N N . GLY A 1 178 ? -20.099 8.083 25.307 1.00 88.06 178 GLY A N 1
ATOM 1345 C CA . GLY A 1 178 ? -20.311 7.121 24.227 1.00 88.06 178 GLY A CA 1
ATOM 1346 C C . GLY A 1 178 ? -20.799 7.819 22.973 1.00 88.06 178 GLY A C 1
ATOM 1347 O O . GLY A 1 178 ? -21.304 8.936 23.059 1.00 88.06 178 GLY A O 1
ATOM 1348 N N . PHE A 1 179 ? -20.672 7.137 21.845 1.00 94.19 179 PHE A N 1
ATOM 1349 C CA . PHE A 1 179 ? -21.076 7.631 20.534 1.00 94.19 179 PHE A CA 1
ATOM 1350 C C . PHE A 1 179 ? -22.299 6.866 20.052 1.00 94.19 179 PHE A C 1
ATOM 1352 O O . PHE A 1 179 ? -22.381 5.650 20.247 1.00 94.19 179 PHE A O 1
ATOM 1359 N N . SER A 1 180 ? -23.253 7.574 19.457 1.00 94.31 180 SER A N 1
ATOM 1360 C CA . SER A 1 180 ? -24.399 6.931 18.820 1.00 94.31 180 SER A CA 1
ATOM 1361 C C . SER A 1 180 ? -24.002 6.238 17.524 1.00 94.31 180 SER A C 1
ATOM 1363 O O . SER A 1 180 ? -22.968 6.561 16.933 1.00 94.31 180 SER A O 1
ATOM 1365 N N . SER A 1 181 ? -24.838 5.310 17.047 1.00 94.44 181 SER A N 1
ATOM 1366 C CA . SER A 1 181 ? -24.641 4.707 15.719 1.00 94.44 181 SER A CA 1
ATOM 1367 C C . SER A 1 181 ? -24.530 5.787 14.631 1.00 94.44 181 SER A C 1
ATOM 1369 O O . SER A 1 181 ? -23.683 5.713 13.738 1.00 94.44 181 SER A O 1
ATOM 1371 N N . GLN A 1 182 ? -25.298 6.871 14.771 1.00 93.88 182 GLN A N 1
ATOM 1372 C CA . GLN A 1 182 ? -25.291 7.982 13.826 1.00 93.88 182 GLN A CA 1
ATOM 1373 C C . GLN A 1 182 ? -24.015 8.836 13.884 1.00 93.88 182 GLN A C 1
ATOM 1375 O O . GLN A 1 182 ? -23.542 9.268 12.833 1.00 93.88 182 GLN A O 1
ATOM 1380 N N . ASP A 1 183 ? -23.419 9.035 15.064 1.00 94.44 183 ASP A N 1
ATOM 1381 C CA . ASP A 1 183 ? -22.119 9.714 15.193 1.00 94.44 183 ASP A CA 1
ATOM 1382 C C . ASP A 1 183 ? -21.009 8.906 14.509 1.00 94.44 183 ASP A C 1
ATOM 1384 O O . ASP A 1 183 ? -20.172 9.455 13.791 1.00 94.44 183 ASP A O 1
ATOM 1388 N N . ILE A 1 184 ? -21.025 7.585 14.707 1.00 95.44 184 ILE A N 1
ATOM 1389 C CA . ILE A 1 184 ? -20.040 6.660 14.136 1.00 95.44 184 ILE A CA 1
ATOM 1390 C C . ILE A 1 184 ? -20.179 6.618 12.616 1.00 95.44 184 ILE A C 1
ATOM 1392 O O . ILE A 1 184 ? -19.182 6.731 11.906 1.00 95.44 184 ILE A O 1
ATOM 1396 N N . PHE A 1 185 ? -21.409 6.510 12.108 1.00 95.94 185 PHE A N 1
ATOM 1397 C CA . PHE A 1 185 ? -21.676 6.592 10.676 1.00 95.94 185 PHE A CA 1
ATOM 1398 C C . PHE A 1 185 ? -21.228 7.938 10.094 1.00 95.94 185 PHE A C 1
ATOM 1400 O O . PHE A 1 185 ? -20.530 7.955 9.086 1.00 95.94 185 PHE A O 1
ATOM 1407 N N . GLY A 1 186 ? -21.564 9.057 10.744 1.00 95.06 186 GLY A N 1
ATOM 1408 C CA . GLY A 1 186 ? -21.145 10.386 10.297 1.00 95.06 186 GLY A CA 1
ATOM 1409 C C . GLY A 1 186 ? -19.623 10.543 10.243 1.00 95.06 186 GLY A C 1
ATOM 1410 O O . GLY A 1 186 ? -19.098 11.147 9.309 1.00 95.06 186 GLY A O 1
ATOM 1411 N N . TYR A 1 187 ? -18.900 9.952 11.199 1.00 93.88 187 TYR A N 1
ATOM 1412 C CA . TYR A 1 187 ? -17.439 9.896 11.168 1.00 93.88 187 TYR A CA 1
ATOM 1413 C C . TYR A 1 187 ? -16.920 9.041 10.010 1.00 93.88 187 TYR A C 1
ATOM 1415 O O . TYR A 1 187 ? -16.049 9.490 9.268 1.00 93.88 187 TYR A O 1
ATOM 1423 N N . LEU A 1 188 ? -17.460 7.831 9.836 1.00 93.88 188 LEU A N 1
ATOM 1424 C CA . LEU A 1 188 ? -17.073 6.926 8.754 1.00 93.88 188 LEU A CA 1
ATOM 1425 C C . LEU A 1 188 ? -17.293 7.568 7.387 1.00 93.88 188 LEU A C 1
ATOM 1427 O O . LEU A 1 188 ? -16.379 7.538 6.576 1.00 93.88 188 LEU A O 1
ATOM 1431 N N . ASP A 1 189 ? -18.460 8.165 7.152 1.00 93.38 189 ASP A N 1
ATOM 1432 C CA . ASP A 1 189 ? -18.812 8.840 5.900 1.00 93.38 189 ASP A CA 1
ATOM 1433 C C . ASP A 1 189 ? -17.930 10.072 5.661 1.00 93.38 189 ASP A C 1
ATOM 1435 O O . ASP A 1 189 ? -17.366 10.247 4.582 1.00 93.38 189 ASP A O 1
ATOM 1439 N N . GLY A 1 190 ? -17.723 10.885 6.701 1.00 90.44 190 GLY A N 1
ATOM 1440 C CA . GLY A 1 190 ? -16.929 12.106 6.612 1.00 90.44 190 GLY A CA 1
ATOM 1441 C C . GLY A 1 190 ? -15.426 11.872 6.450 1.00 90.44 190 GLY A C 1
ATOM 1442 O O . GLY A 1 190 ? -14.766 12.681 5.807 1.00 90.44 190 GLY A O 1
ATOM 1443 N N . GLN A 1 191 ? -14.871 10.803 7.030 1.00 88.62 191 GLN A N 1
ATOM 1444 C CA . GLN A 1 191 ? -13.445 10.458 6.937 1.00 88.62 191 GLN A CA 1
ATOM 1445 C C . GLN A 1 191 ? -13.145 9.413 5.855 1.00 88.62 191 GLN A C 1
ATOM 1447 O O . GLN A 1 191 ? -11.986 9.021 5.686 1.00 88.62 191 GLN A O 1
ATOM 1452 N N . TRP A 1 192 ? -14.146 8.931 5.109 1.00 88.75 192 TRP A N 1
ATOM 1453 C CA . TRP A 1 192 ? -13.890 7.878 4.134 1.00 88.75 192 TRP A CA 1
ATOM 1454 C C . TRP A 1 192 ? -13.006 8.357 2.987 1.00 88.75 192 TRP A C 1
ATOM 1456 O O . TRP A 1 192 ? -13.330 9.322 2.299 1.00 88.75 192 TRP A O 1
ATOM 1466 N N . GLY A 1 193 ? -11.883 7.675 2.758 1.00 81.12 193 GLY A N 1
ATOM 1467 C CA . GLY A 1 193 ? -10.923 8.066 1.725 1.00 81.12 193 GLY A CA 1
ATOM 1468 C C . GLY A 1 193 ? -10.082 9.298 2.074 1.00 81.12 193 GLY A C 1
ATOM 1469 O O . GLY A 1 193 ? -9.225 9.681 1.277 1.00 81.12 193 GLY A O 1
ATOM 1470 N N . MET A 1 194 ? -10.268 9.902 3.253 1.00 73.88 194 MET A N 1
ATOM 1471 C CA . MET A 1 194 ? -9.337 10.901 3.770 1.00 73.88 194 MET A CA 1
ATOM 1472 C C . MET A 1 194 ? -8.174 10.183 4.454 1.00 73.88 194 MET A C 1
ATOM 1474 O O . MET A 1 194 ? -8.344 9.514 5.467 1.00 73.88 194 MET A O 1
ATOM 1478 N N . THR A 1 195 ? -6.972 10.301 3.892 1.00 63.53 195 THR A N 1
ATOM 1479 C CA . THR A 1 195 ? -5.795 9.603 4.414 1.00 63.53 195 THR A CA 1
ATOM 1480 C C . THR A 1 195 ? -5.098 10.445 5.476 1.00 63.53 195 THR A C 1
ATOM 1482 O O . THR A 1 195 ? -4.452 11.444 5.155 1.00 63.53 195 THR A O 1
ATOM 1485 N N . GLY A 1 196 ? -5.190 10.023 6.736 1.00 69.88 196 GLY A N 1
ATOM 1486 C CA . GLY A 1 196 ? -4.369 10.547 7.824 1.00 69.88 196 GLY A CA 1
ATOM 1487 C C . GLY A 1 196 ? -3.639 9.411 8.527 1.00 69.88 196 GLY A C 1
ATOM 1488 O O . GLY A 1 196 ? -4.285 8.532 9.091 1.00 69.88 196 GLY A O 1
ATOM 1489 N N . PHE A 1 197 ? -2.303 9.437 8.549 1.00 72.94 197 PHE A N 1
ATOM 1490 C CA . PHE A 1 197 ? -1.493 8.406 9.223 1.00 72.94 197 PHE A CA 1
ATOM 1491 C C . PHE A 1 197 ? -1.751 8.327 10.734 1.00 72.94 197 PHE A C 1
ATOM 1493 O O . PHE A 1 197 ? -1.522 7.294 11.358 1.00 72.94 197 PHE A O 1
ATOM 1500 N N . GLY A 1 198 ? -2.293 9.397 11.315 1.00 74.25 198 GLY A N 1
ATOM 1501 C CA . GLY A 1 198 ? -2.731 9.388 12.699 1.00 74.25 198 GLY A CA 1
ATOM 1502 C C . GLY A 1 198 ? -4.023 8.607 12.936 1.00 74.25 198 GLY A C 1
ATOM 1503 O O . GLY A 1 198 ? -4.275 8.278 14.080 1.00 74.25 198 GLY A O 1
ATOM 1504 N N . GLN A 1 199 ? -4.872 8.322 11.945 1.00 84.06 199 GLN A N 1
ATOM 1505 C CA . GLN A 1 199 ? -6.180 7.674 12.150 1.00 84.06 199 GLN A CA 1
ATOM 1506 C C . GLN A 1 199 ? -6.110 6.174 11.867 1.00 84.06 199 GLN A C 1
ATOM 1508 O O . GLN A 1 199 ? -5.576 5.762 10.837 1.00 84.06 199 GLN A O 1
ATOM 1513 N N . LEU A 1 200 ? -6.678 5.353 12.754 1.00 85.94 200 LEU A N 1
ATOM 1514 C CA . LEU A 1 200 ? -6.689 3.905 12.548 1.00 85.94 200 LEU A CA 1
ATOM 1515 C C . LEU A 1 200 ? -7.580 3.488 11.380 1.00 85.94 200 LEU A C 1
ATOM 1517 O O . LEU A 1 200 ? -7.271 2.517 10.681 1.00 85.94 200 LEU A O 1
ATOM 1521 N N . LEU A 1 201 ? -8.661 4.234 11.147 1.00 88.50 201 LEU A N 1
ATOM 1522 C CA . LEU A 1 201 ? -9.563 3.995 10.027 1.00 88.50 201 LEU A CA 1
ATOM 1523 C C . LEU A 1 201 ? -8.824 3.959 8.676 1.00 88.50 201 LEU A C 1
ATOM 1525 O O . LEU A 1 201 ? -9.128 3.110 7.835 1.00 88.50 201 LEU A O 1
ATOM 1529 N N . THR A 1 202 ? -7.805 4.809 8.499 1.00 85.62 202 THR A N 1
ATOM 1530 C CA . THR A 1 202 ? -6.957 4.860 7.296 1.00 85.62 202 THR A CA 1
ATOM 1531 C C . THR A 1 202 ? -6.366 3.491 6.956 1.00 85.62 202 THR A C 1
ATOM 1533 O O . THR A 1 202 ? -6.338 3.081 5.792 1.00 85.62 202 THR A O 1
ATOM 1536 N N . TYR A 1 203 ? -5.917 2.742 7.965 1.00 86.50 203 TYR A N 1
ATOM 1537 C CA . TYR A 1 203 ? -5.277 1.444 7.760 1.00 86.50 203 TYR A CA 1
ATOM 1538 C C . TYR A 1 203 ? -6.286 0.352 7.405 1.00 86.50 203 TYR A C 1
ATOM 1540 O O . TYR A 1 203 ? -5.968 -0.524 6.604 1.00 86.50 203 TYR A O 1
ATOM 1548 N N . VAL A 1 204 ? -7.525 0.435 7.901 1.00 85.31 204 VAL A N 1
ATOM 1549 C CA . VAL A 1 204 ? -8.604 -0.480 7.483 1.00 85.31 204 VAL A CA 1
ATOM 1550 C C . VAL A 1 204 ? -9.043 -0.207 6.057 1.00 85.31 204 VAL A C 1
ATOM 1552 O O . VAL A 1 204 ? -9.265 -1.154 5.315 1.00 85.31 204 VAL A O 1
ATOM 1555 N N . GLN A 1 205 ? -9.134 1.053 5.637 1.00 83.00 205 GLN A N 1
ATOM 1556 C CA . GLN A 1 205 ? -9.442 1.380 4.242 1.00 83.00 205 GLN A CA 1
ATOM 1557 C C . GLN A 1 205 ? -8.360 0.838 3.307 1.00 83.00 205 GLN A C 1
ATOM 1559 O O . GLN A 1 205 ? -8.660 0.217 2.288 1.00 83.00 205 GLN A O 1
ATOM 1564 N N . THR A 1 206 ? -7.099 1.025 3.701 1.00 79.31 206 THR A N 1
ATOM 1565 C CA . THR A 1 206 ? -5.940 0.607 2.910 1.00 79.31 206 THR A CA 1
ATOM 1566 C C . THR A 1 206 ? -5.807 -0.918 2.855 1.00 79.31 206 THR A C 1
ATOM 1568 O O . THR A 1 206 ? -5.535 -1.467 1.791 1.00 79.31 206 THR A O 1
ATOM 1571 N N . ALA A 1 207 ? -6.024 -1.620 3.972 1.00 79.00 207 ALA A N 1
ATOM 1572 C CA . ALA A 1 207 ? -5.865 -3.072 4.048 1.00 79.00 207 ALA A CA 1
ATOM 1573 C C . ALA A 1 207 ? -7.144 -3.850 3.692 1.00 79.00 207 ALA A C 1
ATOM 1575 O O . ALA A 1 207 ? -7.091 -4.851 2.988 1.00 79.00 207 ALA A O 1
ATOM 1576 N N . GLY A 1 208 ? -8.308 -3.410 4.165 1.00 64.62 208 GLY A N 1
ATOM 1577 C CA . GLY A 1 208 ? -9.592 -4.115 4.072 1.00 64.62 208 GLY A CA 1
ATOM 1578 C C . GLY A 1 208 ? -10.270 -4.067 2.701 1.00 64.62 208 GLY A C 1
ATOM 1579 O O . GLY A 1 208 ? -11.334 -4.661 2.539 1.00 64.62 208 GLY A O 1
ATOM 1580 N N . MET A 1 209 ? -9.675 -3.378 1.719 1.00 66.12 209 MET A N 1
ATOM 1581 C CA . MET A 1 209 ? -10.157 -3.271 0.332 1.00 66.12 209 MET A CA 1
ATOM 1582 C C . MET A 1 209 ? -11.633 -2.847 0.198 1.00 66.12 209 MET A C 1
ATOM 1584 O O . MET A 1 209 ? -12.315 -3.223 -0.757 1.00 66.12 209 MET A O 1
ATOM 1588 N N . GLN A 1 210 ? -12.150 -2.055 1.141 1.00 76.62 210 GLN A N 1
ATOM 1589 C CA . GLN A 1 210 ? -13.493 -1.486 1.036 1.00 76.62 210 GLN A CA 1
ATOM 1590 C C . GLN A 1 210 ? -13.460 -0.178 0.244 1.00 76.62 210 GLN A C 1
ATOM 1592 O O . GLN A 1 210 ? -12.847 0.804 0.653 1.00 76.62 210 GLN A O 1
ATOM 1597 N N . SER A 1 211 ? -14.181 -0.146 -0.876 1.00 82.12 211 SER A N 1
ATOM 1598 C CA . SER A 1 211 ? -14.259 1.032 -1.747 1.00 82.12 211 SER A CA 1
ATOM 1599 C C . SER A 1 211 ? -15.213 2.120 -1.242 1.00 82.12 211 SER A C 1
ATOM 1601 O O . SER A 1 211 ? -15.210 3.223 -1.780 1.00 82.12 211 SER A O 1
ATOM 1603 N N . ARG A 1 212 ? -16.059 1.814 -0.250 1.00 90.44 212 ARG A N 1
ATOM 1604 C CA . ARG A 1 212 ? -17.075 2.720 0.306 1.00 90.44 212 ARG A CA 1
ATOM 1605 C C . ARG A 1 212 ? -17.176 2.570 1.826 1.00 90.44 212 ARG A C 1
ATOM 1607 O O . ARG A 1 212 ? -16.889 1.474 2.316 1.00 90.44 212 ARG A O 1
ATOM 1614 N N . PRO A 1 213 ? -17.649 3.599 2.549 1.00 92.25 213 PRO A N 1
ATOM 1615 C CA . PRO A 1 213 ? -17.903 3.468 3.975 1.00 92.25 213 PRO A CA 1
ATOM 1616 C C . PRO A 1 213 ? -19.021 2.450 4.258 1.00 92.25 213 PRO A C 1
ATOM 1618 O O . PRO A 1 213 ? -19.924 2.269 3.417 1.00 92.25 213 PRO A O 1
ATOM 1621 N N . PRO A 1 214 ? -18.991 1.790 5.433 1.00 93.94 214 PRO A N 1
ATOM 1622 C CA . PRO A 1 214 ? -20.108 1.003 5.936 1.00 93.94 214 PRO A CA 1
ATOM 1623 C C . PRO A 1 214 ? -21.391 1.839 5.989 1.00 93.94 214 PRO A C 1
ATOM 1625 O O . PRO A 1 214 ? -21.394 2.967 6.475 1.00 93.94 214 PRO A O 1
ATOM 1628 N N . GLN A 1 215 ? -22.485 1.289 5.473 1.00 95.56 215 GLN A N 1
ATOM 1629 C CA . GLN A 1 215 ? -23.812 1.902 5.535 1.00 95.56 215 GLN A CA 1
ATOM 1630 C C . GLN A 1 215 ? -24.417 1.749 6.937 1.00 95.56 215 GLN A C 1
ATOM 1632 O O . GLN A 1 215 ? -24.002 0.851 7.668 1.00 95.56 215 GLN A O 1
ATOM 1637 N N . PRO A 1 216 ? -25.448 2.532 7.311 1.00 96.19 216 PRO A N 1
ATOM 1638 C CA . PRO A 1 216 ? -26.019 2.498 8.662 1.00 96.19 216 PRO A CA 1
ATOM 1639 C C . PRO A 1 216 ? -26.396 1.090 9.155 1.00 96.19 216 PRO A C 1
ATOM 1641 O O . PRO A 1 216 ? -26.041 0.705 10.260 1.00 96.19 216 PRO A O 1
ATOM 1644 N N . VAL A 1 217 ? -27.002 0.264 8.294 1.00 96.06 217 VAL A N 1
ATOM 1645 C CA . VAL A 1 217 ? -27.353 -1.132 8.629 1.00 96.06 217 VAL A CA 1
ATOM 1646 C C . VAL A 1 217 ? -26.113 -1.997 8.902 1.00 96.06 217 VAL A C 1
ATOM 1648 O O . VAL A 1 217 ? -26.140 -2.873 9.764 1.00 96.06 217 VAL A O 1
ATOM 1651 N N . GLU A 1 218 ? -25.018 -1.765 8.176 1.00 95.31 218 GLU A N 1
ATOM 1652 C CA . GLU A 1 218 ? -23.745 -2.466 8.388 1.00 95.31 218 GLU A CA 1
ATOM 1653 C C . GLU A 1 218 ? -23.066 -1.986 9.679 1.00 95.31 218 GLU A C 1
ATOM 1655 O O . GLU A 1 218 ? -22.470 -2.798 10.385 1.00 95.31 218 GLU A O 1
ATOM 1660 N N . VAL A 1 219 ? -23.201 -0.695 10.014 1.00 96.62 219 VAL A N 1
ATOM 1661 C CA . VAL A 1 219 ? -22.738 -0.120 11.285 1.00 96.62 219 VAL A CA 1
ATOM 1662 C C . VAL A 1 219 ? -23.486 -0.750 12.458 1.00 96.62 219 VAL A C 1
ATOM 1664 O O . VAL A 1 219 ? -22.845 -1.271 13.367 1.00 96.62 219 VAL A O 1
ATOM 1667 N N . ASP A 1 220 ? -24.817 -0.812 12.414 1.00 95.31 220 ASP A N 1
ATOM 1668 C CA . ASP A 1 220 ? -25.626 -1.424 13.476 1.00 95.31 220 ASP A CA 1
ATOM 1669 C C . ASP A 1 220 ? -25.308 -2.918 13.666 1.00 95.31 220 ASP A C 1
ATOM 1671 O O . ASP A 1 220 ? -25.185 -3.414 14.795 1.00 95.31 220 ASP A O 1
ATOM 1675 N N . ALA A 1 221 ? -25.122 -3.648 12.560 1.00 96.19 221 ALA A N 1
ATOM 1676 C CA . ALA A 1 221 ? -24.728 -5.054 12.593 1.00 96.19 221 ALA A CA 1
ATOM 1677 C C . ALA A 1 221 ? -23.335 -5.239 13.216 1.00 96.19 221 ALA A C 1
ATOM 1679 O O . ALA A 1 221 ? -23.150 -6.118 14.059 1.00 96.19 221 ALA A O 1
ATOM 1680 N N . ALA A 1 222 ? -22.369 -4.396 12.844 1.00 95.94 222 ALA A N 1
ATOM 1681 C CA . ALA A 1 222 ? -21.029 -4.409 13.417 1.00 95.94 222 ALA A CA 1
ATOM 1682 C C . ALA A 1 222 ? -21.033 -4.065 14.912 1.00 95.94 222 ALA A C 1
ATOM 1684 O O . ALA A 1 222 ? -20.382 -4.757 15.691 1.00 95.94 222 ALA A O 1
ATOM 1685 N N . LEU A 1 223 ? -21.799 -3.055 15.334 1.00 95.94 223 LEU A N 1
ATOM 1686 C CA . LEU A 1 223 ? -21.950 -2.690 16.746 1.00 95.94 223 LEU A CA 1
ATOM 1687 C C . LEU A 1 223 ? -22.506 -3.854 17.568 1.00 95.94 223 LEU A C 1
ATOM 1689 O O . LEU A 1 223 ? -21.967 -4.166 18.627 1.00 95.94 223 LEU A O 1
ATOM 1693 N N . THR A 1 224 ? -23.519 -4.546 17.042 1.00 94.94 224 THR A N 1
ATOM 1694 C CA . THR A 1 224 ? -24.092 -5.745 17.672 1.00 94.94 224 THR A CA 1
ATOM 1695 C C . THR A 1 224 ? -23.050 -6.855 17.826 1.00 94.94 224 THR A C 1
ATOM 1697 O O . THR A 1 224 ? -22.951 -7.469 18.887 1.00 94.94 224 THR A O 1
ATOM 1700 N N . GLN A 1 225 ? -22.244 -7.107 16.789 1.00 95.25 225 GLN A N 1
ATOM 1701 C CA . GLN A 1 225 ? -21.184 -8.119 16.841 1.00 95.25 225 GLN A CA 1
ATOM 1702 C C . GLN A 1 225 ? -20.084 -7.758 17.846 1.00 95.25 225 GLN A C 1
ATOM 1704 O O . GLN A 1 225 ? -19.667 -8.604 18.634 1.00 95.25 225 GLN A O 1
ATOM 1709 N N . LEU A 1 226 ? -19.630 -6.504 17.843 1.00 94.69 226 LEU A N 1
ATOM 1710 C CA . LEU A 1 226 ? -18.576 -6.026 18.736 1.00 94.69 226 LEU A CA 1
ATOM 1711 C C . LEU A 1 226 ? -19.033 -5.988 20.204 1.00 94.69 226 LEU A C 1
ATOM 1713 O O . LEU A 1 226 ? -18.249 -6.288 21.103 1.00 94.69 226 LEU A O 1
ATOM 1717 N N . GLU A 1 227 ? -20.298 -5.655 20.461 1.00 93.44 227 GLU A N 1
ATOM 1718 C CA . GLU A 1 227 ? -20.909 -5.739 21.792 1.00 93.44 227 GLU A CA 1
ATOM 1719 C C . GLU A 1 227 ? -20.999 -7.195 22.269 1.00 93.44 227 GLU A C 1
ATOM 1721 O O . GLU A 1 227 ? -20.577 -7.500 23.384 1.00 93.44 227 GLU A O 1
ATOM 1726 N N . ALA A 1 228 ? -21.457 -8.116 21.413 1.00 93.00 228 ALA A N 1
ATOM 1727 C CA . ALA A 1 228 ? -21.503 -9.545 21.730 1.00 93.00 228 ALA A CA 1
ATOM 1728 C C . ALA A 1 228 ? -20.108 -10.139 22.006 1.00 93.00 228 ALA A C 1
ATOM 1730 O O . ALA A 1 228 ? -19.970 -11.037 22.834 1.00 93.00 228 ALA A O 1
ATOM 1731 N N . ALA A 1 229 ? -19.072 -9.610 21.350 1.00 90.62 229 ALA A N 1
ATOM 1732 C CA . ALA A 1 229 ? -17.676 -9.966 21.585 1.00 90.62 229 ALA A CA 1
ATOM 1733 C C . ALA A 1 229 ? -17.064 -9.298 22.836 1.00 90.62 229 ALA A C 1
ATOM 1735 O O . ALA A 1 229 ? -15.880 -9.484 23.105 1.00 90.62 229 ALA A O 1
ATOM 1736 N N . GLY A 1 230 ? -17.821 -8.479 23.580 1.00 90.88 230 GLY A N 1
ATOM 1737 C CA . GLY A 1 230 ? -17.324 -7.736 24.747 1.00 90.88 230 GLY A CA 1
ATOM 1738 C C . GLY A 1 230 ? -16.314 -6.633 24.405 1.00 90.88 230 GLY A C 1
ATOM 1739 O O . GLY A 1 230 ? -15.671 -6.073 25.289 1.00 90.88 230 GLY A O 1
ATOM 1740 N N . THR A 1 231 ? -16.170 -6.310 23.118 1.00 90.50 231 THR A N 1
ATOM 1741 C CA . THR A 1 231 ? -15.243 -5.292 22.608 1.00 90.50 231 THR A CA 1
ATOM 1742 C C . THR A 1 231 ? -15.770 -3.884 22.885 1.00 90.50 231 THR A C 1
ATOM 1744 O O . THR A 1 231 ? -14.993 -2.951 23.100 1.00 90.50 231 THR A O 1
ATOM 1747 N N . LEU A 1 232 ? -17.097 -3.735 22.925 1.00 92.44 232 LEU A N 1
ATOM 1748 C CA . LEU A 1 232 ? -17.791 -2.491 23.238 1.00 92.44 232 LEU A CA 1
ATOM 1749 C C . LEU A 1 232 ? -18.659 -2.636 24.487 1.00 92.44 232 LEU A C 1
ATOM 1751 O O . LEU A 1 232 ? -19.170 -3.710 24.795 1.00 92.44 232 LEU A O 1
ATOM 1755 N N . ARG A 1 233 ? -18.884 -1.513 25.166 1.00 90.12 233 ARG A N 1
ATOM 1756 C CA . ARG A 1 233 ? -19.893 -1.347 26.207 1.00 90.12 233 ARG A CA 1
ATOM 1757 C C . ARG A 1 233 ? -20.949 -0.357 25.745 1.00 90.12 233 ARG A C 1
ATOM 1759 O O . ARG A 1 233 ? -20.633 0.728 25.254 1.00 90.12 233 ARG A O 1
ATOM 1766 N N . ARG A 1 234 ? -22.208 -0.718 25.964 1.00 88.94 234 ARG A N 1
ATOM 1767 C CA . ARG A 1 234 ? -23.360 0.150 25.744 1.00 88.94 234 ARG A CA 1
ATOM 1768 C C . ARG A 1 234 ? -23.691 0.880 27.048 1.00 88.94 234 ARG A C 1
ATOM 1770 O O . ARG A 1 234 ? -23.996 0.243 28.052 1.00 88.94 234 ARG A O 1
ATOM 1777 N N . SER A 1 235 ? -23.589 2.211 27.061 1.00 79.69 235 SER A N 1
ATOM 1778 C CA . SER A 1 235 ? -23.846 3.023 28.269 1.00 79.69 235 SER A CA 1
ATOM 1779 C C . SER A 1 235 ? -25.282 3.553 28.344 1.00 79.69 235 SER A C 1
ATOM 1781 O O . SER A 1 235 ? -25.844 3.678 29.431 1.00 79.69 235 SER A O 1
ATOM 1783 N N . ARG A 1 236 ? -25.891 3.841 27.187 1.00 76.75 236 ARG A N 1
ATOM 1784 C CA . ARG A 1 236 ? -27.312 4.193 26.995 1.00 76.75 236 ARG A CA 1
ATOM 1785 C C . ARG A 1 236 ? -27.874 3.359 25.848 1.00 76.75 236 ARG A C 1
ATOM 1787 O O . ARG A 1 236 ? -27.097 2.743 25.130 1.00 76.75 236 ARG A O 1
ATOM 1794 N N . SER A 1 237 ? -29.194 3.365 25.647 1.00 77.62 237 SER A N 1
ATOM 1795 C CA . SER A 1 237 ? -29.883 2.519 24.653 1.00 77.62 237 SER A CA 1
ATOM 1796 C C . SER A 1 237 ? -29.226 2.497 23.266 1.00 77.62 237 SER A C 1
ATOM 1798 O O . SER A 1 237 ? -29.264 1.456 22.618 1.00 77.62 237 SER A O 1
ATOM 1800 N N . ASP A 1 238 ? -28.592 3.598 22.856 1.00 86.38 238 ASP A N 1
ATOM 1801 C CA . ASP A 1 238 ? -27.889 3.737 21.579 1.00 86.38 238 ASP A CA 1
ATOM 1802 C C . ASP A 1 238 ? -26.564 4.511 21.721 1.00 86.38 238 ASP A C 1
ATOM 1804 O O . ASP A 1 238 ? -26.289 5.413 20.946 1.00 86.38 238 ASP A O 1
ATOM 1808 N N . HIS A 1 239 ? -25.781 4.302 22.786 1.00 91.94 239 HIS A N 1
ATOM 1809 C CA . HIS A 1 239 ? -24.444 4.915 22.895 1.00 91.94 239 HIS A CA 1
ATOM 1810 C C . HIS A 1 239 ? -23.396 3.865 23.237 1.00 91.94 239 HIS A C 1
ATOM 1812 O O . HIS A 1 239 ? -23.501 3.184 24.262 1.00 91.94 239 HIS A O 1
ATOM 1818 N N . PHE A 1 240 ? -22.359 3.804 22.407 1.00 93.25 240 PHE A N 1
ATOM 1819 C CA . PHE A 1 240 ? -21.320 2.786 22.433 1.00 93.25 240 PHE A CA 1
ATOM 1820 C C . PHE A 1 240 ? -19.969 3.379 22.812 1.00 93.25 240 PHE A C 1
ATOM 1822 O O . PHE A 1 240 ? -19.632 4.512 22.466 1.00 93.25 240 PHE A O 1
ATOM 1829 N N . GLN A 1 241 ? -19.194 2.597 23.550 1.00 91.50 241 GLN A N 1
ATOM 1830 C CA . GLN A 1 241 ? -17.833 2.909 23.970 1.00 91.50 241 GLN A CA 1
ATOM 1831 C C . GLN A 1 241 ? -16.982 1.668 23.794 1.00 91.50 241 GLN A C 1
ATOM 1833 O O . GLN A 1 241 ? -17.462 0.565 24.035 1.00 91.50 241 GLN A O 1
ATOM 1838 N N . VAL A 1 242 ? -15.716 1.830 23.432 1.00 91.25 242 VAL A N 1
ATOM 1839 C CA . VAL A 1 242 ? -14.765 0.720 23.510 1.00 91.25 242 VAL A CA 1
ATOM 1840 C C . VAL A 1 242 ? -14.621 0.283 24.973 1.00 91.25 242 VAL A C 1
ATOM 1842 O O . VAL A 1 242 ? -14.603 1.129 25.871 1.00 91.25 242 VAL A O 1
ATOM 1845 N N . SER A 1 243 ? -14.573 -1.032 25.212 1.00 89.75 243 SER A N 1
ATOM 1846 C CA . SER A 1 243 ? -14.402 -1.607 26.552 1.00 89.75 243 SER A CA 1
ATOM 1847 C C . SER A 1 243 ? -13.120 -1.097 27.217 1.00 89.75 243 SER A C 1
ATOM 1849 O O . SER A 1 243 ? -12.124 -0.815 26.547 1.00 89.75 243 SER A O 1
ATOM 1851 N N . ASP A 1 244 ? -13.123 -1.036 28.550 1.00 85.62 244 ASP A N 1
ATOM 1852 C CA . ASP A 1 244 ? -11.952 -0.653 29.347 1.00 85.62 244 ASP A CA 1
ATOM 1853 C C . ASP A 1 244 ? -10.733 -1.546 29.044 1.00 85.62 244 ASP A C 1
ATOM 1855 O O . ASP A 1 244 ? -9.599 -1.071 29.081 1.00 85.62 244 ASP A O 1
ATOM 1859 N N . ASP A 1 245 ? -10.961 -2.806 28.661 1.00 84.12 245 ASP A N 1
ATOM 1860 C CA . ASP A 1 245 ? -9.905 -3.766 28.305 1.00 84.12 245 ASP A CA 1
ATOM 1861 C C . ASP A 1 245 ? -9.120 -3.343 27.058 1.00 84.12 245 ASP A C 1
ATOM 1863 O O . ASP A 1 245 ? -7.943 -3.656 26.918 1.00 84.12 245 ASP A O 1
ATOM 1867 N N . LEU A 1 246 ? -9.753 -2.582 26.165 1.00 85.62 246 LEU A N 1
ATOM 1868 C CA . LEU A 1 246 ? -9.139 -2.032 24.960 1.00 85.62 246 LEU A CA 1
ATOM 1869 C C . LEU A 1 246 ? -8.689 -0.582 25.141 1.00 85.62 246 LEU A C 1
ATOM 1871 O O . LEU A 1 246 ? -8.219 0.052 24.195 1.00 85.62 246 LEU A O 1
ATOM 1875 N N . ARG A 1 247 ? -8.765 -0.038 26.359 1.00 80.25 247 ARG A N 1
ATOM 1876 C CA . ARG A 1 247 ? -8.220 1.287 26.650 1.00 80.25 247 ARG A CA 1
ATOM 1877 C C . ARG A 1 247 ? -6.749 1.443 26.247 1.00 80.25 247 ARG A C 1
ATOM 1879 O O . ARG A 1 247 ? -6.435 2.492 25.678 1.00 80.25 247 ARG A O 1
ATOM 1886 N N . PRO A 1 248 ? -5.870 0.438 26.442 1.00 79.00 248 PRO A N 1
ATOM 1887 C CA . PRO A 1 248 ? -4.499 0.520 25.956 1.00 79.00 248 PRO A CA 1
ATOM 1888 C C . PRO A 1 248 ? -4.416 0.780 24.447 1.00 79.00 248 PRO A C 1
ATOM 1890 O O . PRO A 1 248 ? -3.591 1.586 24.034 1.00 79.00 248 PRO A O 1
ATOM 1893 N N . LEU A 1 249 ? -5.304 0.194 23.630 1.00 81.19 249 LEU A N 1
ATOM 1894 C CA . LEU A 1 249 ? -5.358 0.434 22.180 1.00 81.19 249 LEU A CA 1
ATOM 1895 C C . LEU A 1 249 ? -5.631 1.914 21.851 1.00 81.19 249 LEU A C 1
ATOM 1897 O O . LEU A 1 249 ? -5.003 2.485 20.962 1.00 81.19 249 LEU A O 1
ATOM 1901 N N . ILE A 1 250 ? -6.529 2.570 22.592 1.00 82.94 250 ILE A N 1
ATOM 1902 C CA . ILE A 1 250 ? -6.836 4.001 22.405 1.00 82.94 250 ILE A CA 1
ATOM 1903 C C . ILE A 1 250 ? -5.619 4.873 22.727 1.00 82.94 250 ILE A C 1
ATOM 1905 O O . ILE A 1 250 ? -5.368 5.868 22.048 1.00 82.94 250 ILE A O 1
ATOM 1909 N N . ASP A 1 251 ? -4.871 4.534 23.775 1.00 76.62 251 ASP A N 1
ATOM 1910 C CA . ASP A 1 251 ? -3.692 5.308 24.159 1.00 76.62 251 ASP A CA 1
ATOM 1911 C C . ASP A 1 251 ? -2.515 5.047 23.202 1.00 76.62 251 ASP A C 1
ATOM 1913 O O . ASP A 1 251 ? -1.865 6.001 22.779 1.00 76.62 251 ASP A O 1
ATOM 1917 N N . LEU A 1 252 ? -2.322 3.799 22.762 1.00 72.25 252 LEU A N 1
ATOM 1918 C CA . LEU A 1 252 ? -1.316 3.397 21.768 1.00 72.25 252 LEU A CA 1
ATOM 1919 C C . LEU A 1 252 ? -1.479 4.118 20.436 1.00 72.25 252 LEU A C 1
ATOM 1921 O O . LEU A 1 252 ? -0.511 4.535 19.807 1.00 72.25 252 LEU A O 1
ATOM 1925 N N . THR A 1 253 ? -2.723 4.302 20.013 1.00 75.56 253 THR A N 1
ATOM 1926 C CA . THR A 1 253 ? -3.016 4.911 18.717 1.00 75.56 253 THR A CA 1
ATOM 1927 C C . THR A 1 253 ? -2.738 6.409 18.682 1.00 75.56 253 THR A C 1
ATOM 1929 O O . THR A 1 253 ? -2.682 6.990 17.604 1.00 75.56 253 THR A O 1
ATOM 1932 N N . ARG A 1 254 ? -2.523 7.071 19.830 1.00 76.00 254 ARG A N 1
ATOM 1933 C CA . ARG A 1 254 ? -2.173 8.505 19.894 1.00 76.00 254 ARG A CA 1
ATOM 1934 C C . ARG A 1 254 ? -0.780 8.809 19.355 1.00 76.00 254 ARG A C 1
ATOM 1936 O O . ARG A 1 254 ? -0.588 9.909 18.850 1.00 76.00 254 ARG A O 1
ATOM 1943 N N . SER A 1 255 ? 0.151 7.864 19.456 1.00 73.12 255 SER A N 1
ATOM 1944 C CA . SER A 1 255 ? 1.541 8.030 19.023 1.00 73.12 255 SER A CA 1
ATOM 1945 C C . SER A 1 255 ? 1.877 7.290 17.730 1.00 73.12 255 SER A C 1
ATOM 1947 O O . SER A 1 255 ? 3.047 7.198 17.371 1.00 73.12 255 SER A O 1
ATOM 1949 N N . LEU A 1 256 ? 0.870 6.806 16.989 1.00 75.56 256 LEU A N 1
ATOM 1950 C CA . LEU A 1 256 ? 1.064 6.232 15.654 1.00 75.56 256 LEU A CA 1
ATOM 1951 C C . LEU A 1 256 ? 1.436 7.326 14.650 1.00 75.56 256 LEU A C 1
ATOM 1953 O O . LEU A 1 256 ? 0.582 7.875 13.955 1.00 75.56 256 LEU A O 1
ATOM 1957 N N . VAL A 1 257 ? 2.721 7.662 14.607 1.00 74.38 257 VAL A N 1
ATOM 1958 C CA . VAL A 1 257 ? 3.284 8.686 13.711 1.00 74.38 257 VAL A CA 1
ATOM 1959 C C . VAL A 1 257 ? 4.162 8.090 12.619 1.00 74.38 257 VAL A C 1
ATOM 1961 O O . VAL A 1 257 ? 4.511 8.791 11.673 1.00 74.38 257 VAL A O 1
ATOM 1964 N N . ALA A 1 258 ? 4.498 6.805 12.728 1.00 84.50 258 ALA A N 1
ATOM 1965 C CA . ALA A 1 258 ? 5.353 6.106 11.785 1.00 84.50 258 ALA A CA 1
ATOM 1966 C C . ALA A 1 258 ? 4.769 4.752 11.386 1.00 84.50 258 ALA A C 1
ATOM 1968 O O . ALA A 1 258 ? 3.950 4.170 12.103 1.00 84.50 258 ALA A O 1
ATOM 1969 N N . GLY A 1 259 ? 5.219 4.224 10.254 1.00 88.50 259 GLY A N 1
ATOM 1970 C CA . GLY A 1 259 ? 4.798 2.906 9.808 1.00 88.50 259 GLY A CA 1
ATOM 1971 C C . GLY A 1 259 ? 5.487 2.411 8.551 1.00 88.50 259 GLY A C 1
ATOM 1972 O O . GLY A 1 259 ? 6.255 3.125 7.906 1.00 88.50 259 GLY A O 1
ATOM 1973 N N . LEU A 1 260 ? 5.201 1.150 8.244 1.00 91.00 260 LEU A N 1
ATOM 1974 C CA . LEU A 1 260 ? 5.643 0.432 7.061 1.00 91.00 260 LEU A CA 1
ATOM 1975 C C . LEU A 1 260 ? 4.423 -0.206 6.403 1.00 91.00 260 LEU A C 1
ATOM 1977 O O . LEU A 1 260 ? 3.715 -0.998 7.015 1.00 91.00 260 LEU A O 1
ATOM 1981 N N . GLN A 1 261 ? 4.209 0.082 5.132 1.00 92.19 261 GLN A N 1
ATOM 1982 C CA . GLN A 1 261 ? 3.275 -0.643 4.287 1.00 92.19 261 GLN A CA 1
ATOM 1983 C C . GLN A 1 261 ? 4.084 -1.479 3.307 1.00 92.19 261 GLN A C 1
ATOM 1985 O O . GLN A 1 261 ? 4.960 -0.960 2.624 1.00 92.19 261 GLN A O 1
ATOM 1990 N N . TRP A 1 262 ? 3.766 -2.764 3.229 1.00 93.62 262 TRP A N 1
ATOM 1991 C CA . TRP A 1 262 ? 4.374 -3.733 2.332 1.00 93.62 262 TRP A CA 1
ATOM 1992 C C . TRP A 1 262 ? 3.309 -4.302 1.404 1.00 93.62 262 TRP A C 1
ATOM 1994 O O . TRP A 1 262 ? 2.221 -4.691 1.846 1.00 93.62 262 TRP A O 1
ATOM 2004 N N . GLN A 1 263 ? 3.621 -4.379 0.117 1.00 93.62 263 GLN A N 1
ATOM 2005 C CA . GLN A 1 263 ? 2.814 -5.084 -0.862 1.00 93.62 263 GLN A CA 1
ATOM 2006 C C . GLN A 1 263 ? 3.709 -5.741 -1.904 1.00 93.62 263 GLN A C 1
ATOM 2008 O O . GLN A 1 263 ? 4.353 -5.072 -2.710 1.00 93.62 263 GLN A O 1
ATOM 2013 N N . ARG A 1 264 ? 3.680 -7.067 -1.942 1.00 93.56 264 ARG A N 1
ATOM 2014 C CA . ARG A 1 264 ? 4.283 -7.859 -3.002 1.00 93.56 264 ARG A CA 1
ATOM 2015 C C . ARG A 1 264 ? 3.194 -8.525 -3.823 1.00 93.56 264 ARG A C 1
ATOM 2017 O O . ARG A 1 264 ? 2.300 -9.165 -3.277 1.00 93.56 264 ARG A O 1
ATOM 2024 N N . VAL A 1 265 ? 3.289 -8.386 -5.138 1.00 93.88 265 VAL A N 1
ATOM 2025 C CA . VAL A 1 265 ? 2.427 -9.064 -6.105 1.00 93.88 265 VAL A CA 1
ATOM 2026 C C . VAL A 1 265 ? 3.314 -9.921 -6.990 1.00 93.88 265 VAL A C 1
ATOM 2028 O O . VAL A 1 265 ? 4.169 -9.385 -7.689 1.00 93.88 265 VAL A O 1
ATOM 2031 N N . THR A 1 266 ? 3.107 -11.232 -6.974 1.00 93.81 266 THR A N 1
ATOM 2032 C CA . THR A 1 266 ? 3.875 -12.197 -7.769 1.00 93.81 266 THR A CA 1
ATOM 2033 C C . THR A 1 266 ? 2.944 -12.949 -8.706 1.00 93.81 266 THR A C 1
ATOM 2035 O O . THR A 1 266 ? 1.906 -13.461 -8.290 1.00 93.81 266 THR A O 1
ATOM 2038 N N . ARG A 1 267 ? 3.331 -13.039 -9.976 1.00 93.69 267 ARG A N 1
ATOM 2039 C CA . ARG A 1 267 ? 2.637 -13.848 -10.977 1.00 93.69 267 ARG A CA 1
ATOM 2040 C C . ARG A 1 267 ? 2.979 -15.326 -10.807 1.00 93.69 267 ARG A C 1
ATOM 2042 O O . ARG A 1 267 ? 4.157 -15.700 -10.810 1.00 93.69 267 ARG A O 1
ATOM 2049 N N . GLN A 1 268 ? 1.951 -16.153 -10.693 1.00 91.00 268 GLN A N 1
ATOM 2050 C CA . GLN A 1 268 ? 2.059 -17.604 -10.612 1.00 91.00 268 GLN A CA 1
ATOM 2051 C C . GLN A 1 268 ? 2.046 -18.245 -12.009 1.00 91.00 268 GLN A C 1
ATOM 2053 O O . GLN A 1 268 ? 1.781 -17.592 -13.021 1.00 91.00 268 GLN A O 1
ATOM 2058 N N . ALA A 1 269 ? 2.410 -19.528 -12.079 1.00 87.44 269 ALA A N 1
ATOM 2059 C CA . ALA A 1 269 ? 2.563 -20.253 -13.344 1.00 87.44 269 ALA A CA 1
ATOM 2060 C C . ALA A 1 269 ? 1.230 -20.501 -14.075 1.00 87.44 269 ALA A C 1
ATOM 2062 O O . ALA A 1 269 ? 1.214 -20.634 -15.297 1.00 87.44 269 ALA A O 1
ATOM 2063 N N . ASP A 1 270 ? 0.128 -20.552 -13.332 1.00 88.88 270 ASP A N 1
ATOM 2064 C CA . ASP A 1 270 ? -1.252 -20.649 -13.821 1.00 88.88 270 ASP A CA 1
ATOM 2065 C C . ASP A 1 270 ? -1.825 -19.303 -14.304 1.00 88.88 270 ASP A C 1
ATOM 2067 O O . ASP A 1 270 ? -2.898 -19.271 -14.905 1.00 88.88 270 ASP A O 1
ATOM 2071 N N . GLY A 1 271 ? -1.087 -18.205 -14.109 1.00 85.06 271 GLY A N 1
ATOM 2072 C CA . GLY A 1 271 ? -1.507 -16.847 -14.446 1.00 85.06 271 GLY A CA 1
ATOM 2073 C C . GLY A 1 271 ? -2.185 -16.101 -13.296 1.00 85.06 271 GLY A C 1
ATOM 2074 O O . GLY A 1 271 ? -2.411 -14.895 -13.432 1.00 85.06 271 GLY A O 1
ATOM 2075 N N . ASP A 1 272 ? -2.447 -16.765 -12.166 1.00 89.62 272 ASP A N 1
ATOM 2076 C CA . ASP A 1 272 ? -2.975 -16.113 -10.974 1.00 89.62 272 ASP A CA 1
ATOM 2077 C C . ASP A 1 272 ? -1.914 -15.217 -10.321 1.00 89.62 272 ASP A C 1
ATOM 2079 O O . ASP A 1 272 ? -0.715 -15.250 -10.628 1.00 89.62 272 ASP A O 1
ATOM 2083 N N . ARG A 1 273 ? -2.372 -14.337 -9.429 1.00 90.19 273 ARG A N 1
ATOM 2084 C CA . ARG A 1 273 ? -1.515 -13.387 -8.721 1.00 90.19 273 ARG A CA 1
ATOM 2085 C C . ARG A 1 273 ? -1.555 -13.672 -7.233 1.00 90.19 273 ARG A C 1
ATOM 2087 O O . ARG A 1 273 ? -2.596 -13.535 -6.595 1.00 90.19 273 ARG A O 1
ATOM 2094 N N . LEU A 1 274 ? -0.392 -13.980 -6.675 1.00 90.19 274 LEU A N 1
ATOM 2095 C CA . LEU A 1 274 ? -0.199 -14.036 -5.238 1.00 90.19 274 LEU A CA 1
ATOM 2096 C C . LEU A 1 274 ? 0.062 -12.620 -4.723 1.00 90.19 274 LEU A C 1
ATOM 2098 O O . LEU A 1 274 ? 0.997 -11.960 -5.178 1.00 90.19 274 LEU A O 1
ATOM 2102 N N . VAL A 1 275 ? -0.749 -12.163 -3.771 1.00 89.62 275 VAL A N 1
ATOM 2103 C CA . VAL A 1 275 ? -0.585 -10.860 -3.120 1.00 89.62 275 VAL A CA 1
ATOM 2104 C C . VAL A 1 275 ? -0.240 -11.082 -1.653 1.00 89.62 275 VAL A C 1
ATOM 2106 O O . VAL A 1 275 ? -1.048 -11.637 -0.913 1.00 89.62 275 VAL A O 1
ATOM 2109 N N . ASN A 1 276 ? 0.937 -10.624 -1.226 1.00 90.62 276 ASN A N 1
ATOM 2110 C CA . ASN A 1 276 ? 1.283 -10.510 0.188 1.00 90.62 276 ASN A CA 1
ATOM 2111 C C . ASN A 1 276 ? 1.280 -9.031 0.567 1.00 90.62 276 ASN A C 1
ATOM 2113 O O . ASN A 1 276 ? 2.087 -8.256 0.055 1.00 90.62 276 ASN A O 1
ATOM 2117 N N . SER A 1 277 ? 0.352 -8.628 1.432 1.00 91.31 277 SER A N 1
ATOM 2118 C CA . SER A 1 277 ? 0.268 -7.254 1.909 1.00 91.31 277 SER A CA 1
ATOM 2119 C C . SER A 1 277 ? 0.212 -7.219 3.422 1.00 91.31 277 SER A C 1
ATOM 2121 O O . SER A 1 277 ? -0.487 -8.019 4.039 1.00 91.31 277 SER A O 1
ATOM 2123 N N . ARG A 1 278 ? 0.964 -6.291 4.010 1.00 93.25 278 ARG A N 1
ATOM 2124 C CA . ARG A 1 278 ? 0.976 -6.030 5.447 1.00 93.25 278 ARG A CA 1
ATOM 2125 C C . ARG A 1 278 ? 1.145 -4.545 5.696 1.00 93.25 278 ARG A C 1
ATOM 2127 O O . ARG A 1 278 ? 1.857 -3.866 4.959 1.00 93.25 278 ARG A O 1
ATOM 2134 N N . ILE A 1 279 ? 0.514 -4.054 6.749 1.00 92.69 279 ILE A N 1
ATOM 2135 C CA . ILE A 1 279 ? 0.734 -2.702 7.252 1.00 92.69 279 ILE A CA 1
ATOM 2136 C C . ILE A 1 279 ? 1.177 -2.813 8.702 1.00 92.69 279 ILE A C 1
ATOM 2138 O O . ILE A 1 279 ? 0.566 -3.538 9.482 1.00 92.69 279 ILE A O 1
ATOM 2142 N N . TYR A 1 280 ? 2.227 -2.088 9.052 1.00 91.38 280 TYR A N 1
ATOM 2143 C CA . TYR A 1 280 ? 2.745 -1.941 10.397 1.00 91.38 280 TYR A CA 1
ATOM 2144 C C . TYR A 1 280 ? 2.644 -0.472 10.790 1.00 91.38 280 TYR A C 1
ATOM 2146 O O . TYR A 1 280 ? 3.152 0.391 10.079 1.00 91.38 280 TYR A O 1
ATOM 2154 N N . ALA A 1 281 ? 1.985 -0.185 11.906 1.00 88.81 281 ALA A N 1
ATOM 2155 C CA . ALA A 1 281 ? 1.917 1.147 12.488 1.00 88.81 281 ALA A CA 1
ATOM 2156 C C . ALA A 1 281 ? 2.678 1.135 13.818 1.00 88.81 281 ALA A C 1
ATOM 2158 O O . ALA A 1 281 ? 2.370 0.332 14.703 1.00 88.81 281 ALA A O 1
ATOM 2159 N N . TYR A 1 282 ? 3.680 2.002 13.942 1.00 83.88 282 TYR A N 1
ATOM 2160 C CA . TYR A 1 282 ? 4.571 2.070 15.099 1.00 83.88 282 TYR A CA 1
ATOM 2161 C C . TYR A 1 282 ? 4.106 3.147 16.069 1.00 83.88 282 TYR A C 1
ATOM 2163 O O . TYR A 1 282 ? 3.878 4.288 15.664 1.00 83.88 282 TYR A O 1
ATOM 2171 N N . GLY A 1 283 ? 3.991 2.780 17.343 1.00 76.56 283 GLY A N 1
ATOM 2172 C CA . GLY A 1 283 ? 3.720 3.702 18.442 1.00 76.56 283 GLY A CA 1
ATOM 2173 C C . GLY A 1 283 ? 4.872 3.760 19.442 1.00 76.56 283 GLY A C 1
ATOM 2174 O O . GLY A 1 283 ? 5.860 3.025 19.345 1.00 76.56 283 GLY A O 1
ATOM 2175 N N . ASP A 1 284 ? 4.725 4.622 20.443 1.00 69.75 284 ASP A N 1
ATOM 2176 C CA . ASP A 1 284 ? 5.698 4.746 21.531 1.00 69.75 284 ASP A CA 1
ATOM 2177 C C . ASP A 1 284 ? 5.874 3.427 22.305 1.00 69.75 284 ASP A C 1
ATOM 2179 O O . ASP A 1 284 ? 4.976 2.587 22.397 1.00 69.75 284 ASP A O 1
ATOM 2183 N N . GLY A 1 285 ? 7.050 3.242 22.913 1.00 64.88 285 GLY A N 1
ATOM 2184 C CA . GLY A 1 285 ? 7.325 2.077 23.764 1.00 64.88 285 GLY A CA 1
ATOM 2185 C C . GLY A 1 285 ? 7.572 0.765 23.007 1.00 64.88 285 GLY A C 1
ATOM 2186 O O . GLY A 1 285 ? 7.544 -0.300 23.627 1.00 64.88 285 GLY A O 1
ATOM 2187 N N . GLY A 1 286 ? 7.836 0.836 21.696 1.00 66.56 286 GLY A N 1
ATOM 2188 C CA . GLY A 1 286 ? 8.199 -0.313 20.855 1.00 66.56 286 GLY A CA 1
ATOM 2189 C C . GLY A 1 286 ? 7.022 -1.182 20.415 1.00 66.56 286 GLY A C 1
ATOM 2190 O O . GLY A 1 286 ? 7.241 -2.290 19.927 1.00 66.56 286 GLY A O 1
ATOM 2191 N N . LEU A 1 287 ? 5.785 -0.712 20.600 1.00 70.06 287 LEU A N 1
ATOM 2192 C CA . LEU A 1 287 ? 4.600 -1.439 20.163 1.00 70.06 287 LEU A CA 1
ATOM 2193 C C . LEU A 1 287 ? 4.329 -1.207 18.675 1.00 70.06 287 LEU A C 1
ATOM 2195 O O . LEU A 1 287 ? 4.362 -0.075 18.192 1.00 70.06 287 LEU A O 1
ATOM 2199 N N . THR A 1 288 ? 4.005 -2.290 17.971 1.00 84.50 288 THR A N 1
ATOM 2200 C CA . THR A 1 288 ? 3.631 -2.254 16.557 1.00 84.50 288 THR A CA 1
ATOM 2201 C C . THR A 1 288 ? 2.249 -2.869 16.374 1.00 84.50 288 THR A C 1
ATOM 2203 O O . THR A 1 288 ? 2.014 -3.996 16.806 1.00 84.50 288 THR A O 1
ATOM 2206 N N . LEU A 1 289 ? 1.330 -2.157 15.721 1.00 88.94 289 LEU A N 1
ATOM 2207 C CA . LEU A 1 289 ? 0.086 -2.745 15.224 1.00 88.94 289 LEU A CA 1
ATOM 2208 C C . LEU A 1 289 ? 0.303 -3.272 13.812 1.00 88.94 289 LEU A C 1
ATOM 2210 O O . LEU A 1 289 ? 0.811 -2.555 12.955 1.00 88.94 289 LEU A O 1
ATOM 2214 N N . CYS A 1 290 ? -0.100 -4.511 13.573 1.00 92.06 290 CYS A N 1
ATOM 2215 C CA . CYS A 1 290 ? -0.044 -5.173 12.283 1.00 92.06 290 CYS A CA 1
ATOM 2216 C C . CYS A 1 290 ? -1.455 -5.331 11.715 1.00 92.06 290 CYS A C 1
ATOM 2218 O O . CYS A 1 290 ? -2.358 -5.767 12.426 1.00 92.06 290 CYS A O 1
ATOM 2220 N N . PHE A 1 291 ? -1.622 -5.019 10.434 1.00 93.00 291 PHE A N 1
ATOM 2221 C CA . PHE A 1 291 ? -2.849 -5.213 9.669 1.00 93.00 291 PHE A CA 1
ATOM 2222 C C . PHE A 1 291 ? -2.532 -6.120 8.484 1.00 93.00 291 PHE A C 1
A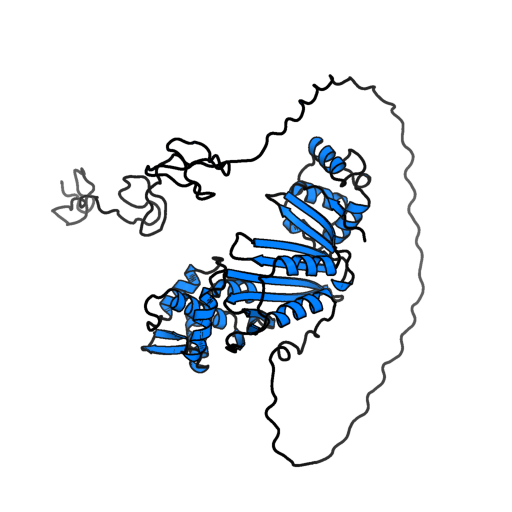TOM 2224 O O . PHE A 1 291 ? -1.655 -5.801 7.675 1.00 93.00 291 PHE A O 1
ATOM 2231 N N . ILE A 1 292 ? -3.240 -7.242 8.377 1.00 92.06 292 ILE A N 1
ATOM 2232 C CA . ILE A 1 292 ? -3.028 -8.231 7.318 1.00 92.06 292 ILE A CA 1
ATOM 2233 C C . ILE A 1 292 ? -4.373 -8.518 6.644 1.00 92.06 292 ILE A C 1
ATOM 2235 O O . ILE A 1 292 ? -5.258 -9.097 7.285 1.00 92.06 292 ILE A O 1
ATOM 2239 N N . PRO A 1 293 ? -4.577 -8.123 5.374 1.00 89.06 293 PRO A N 1
ATOM 2240 C CA . PRO A 1 293 ? -5.717 -8.597 4.608 1.00 89.06 293 PRO A CA 1
ATOM 2241 C C . PRO A 1 293 ? -5.677 -10.118 4.491 1.00 89.06 293 PRO A C 1
ATOM 2243 O O . PRO A 1 293 ? -4.657 -10.722 4.168 1.00 89.06 293 PRO A O 1
ATOM 2246 N N . THR A 1 294 ? -6.820 -10.738 4.733 1.00 84.50 294 THR A N 1
ATOM 2247 C CA . THR A 1 294 ? -7.021 -12.182 4.637 1.00 84.50 294 THR A CA 1
ATOM 2248 C C . THR A 1 294 ? -8.092 -12.490 3.594 1.00 84.50 294 THR A C 1
ATOM 2250 O O . THR A 1 294 ? -8.747 -11.601 3.040 1.00 84.50 294 THR A O 1
ATOM 2253 N N . VAL A 1 295 ? -8.276 -13.775 3.296 1.00 76.31 295 VAL A N 1
ATOM 2254 C CA . VAL A 1 295 ? -9.280 -14.227 2.328 1.00 76.31 295 VAL A CA 1
ATOM 2255 C C . VAL A 1 295 ? -10.696 -13.780 2.719 1.00 76.31 295 VAL A C 1
ATOM 2257 O O . VAL A 1 295 ? -11.018 -13.628 3.896 1.00 76.31 295 VAL A O 1
ATOM 2260 N N . LYS A 1 296 ? -11.571 -13.617 1.716 1.00 77.94 296 LYS A N 1
ATOM 2261 C CA . LYS A 1 296 ? -12.996 -13.263 1.888 1.00 77.94 296 LYS A CA 1
ATOM 2262 C C . LYS A 1 296 ? -13.257 -11.879 2.514 1.00 77.94 296 LYS A C 1
ATOM 2264 O O . LYS A 1 296 ? -14.282 -11.695 3.159 1.00 77.94 296 LYS A O 1
ATOM 2269 N N . GLY A 1 297 ? -12.367 -10.905 2.306 1.00 75.06 297 GLY A N 1
ATOM 2270 C CA . GLY A 1 297 ? -12.593 -9.518 2.748 1.00 75.06 297 GLY A CA 1
ATOM 2271 C C . GLY A 1 297 ? -12.469 -9.324 4.261 1.00 75.06 297 GLY A C 1
ATOM 2272 O O . GLY A 1 297 ? -13.094 -8.430 4.835 1.00 75.06 297 GLY A O 1
ATOM 2273 N N . ARG A 1 298 ? -11.683 -10.186 4.909 1.00 87.25 298 ARG A N 1
ATOM 2274 C CA . ARG A 1 298 ? -11.397 -10.123 6.340 1.00 87.25 298 ARG A CA 1
ATOM 2275 C C . ARG A 1 298 ? -10.046 -9.491 6.596 1.00 87.25 298 ARG A C 1
ATOM 2277 O O . ARG A 1 298 ? -9.120 -9.660 5.808 1.00 87.25 298 ARG A O 1
ATOM 2284 N N . LEU A 1 299 ? -9.917 -8.837 7.734 1.00 90.44 299 LEU A N 1
ATOM 2285 C CA . LEU A 1 299 ? -8.707 -8.179 8.179 1.00 90.44 299 LEU A CA 1
ATOM 2286 C C . LEU A 1 299 ? -8.267 -8.785 9.507 1.00 90.44 299 LEU A C 1
ATOM 2288 O O . LEU A 1 299 ? -9.016 -8.760 10.482 1.00 90.44 299 LEU A O 1
ATOM 2292 N N . TYR A 1 300 ? -7.056 -9.322 9.539 1.00 92.12 300 TYR A N 1
ATOM 2293 C CA . TYR A 1 300 ? -6.379 -9.610 10.793 1.00 92.12 300 TYR A CA 1
ATOM 2294 C C . TYR A 1 300 ? -5.757 -8.320 11.320 1.00 92.12 300 TYR A C 1
ATOM 2296 O O . TYR A 1 300 ? -5.097 -7.600 10.563 1.00 92.12 300 TYR A O 1
ATOM 2304 N N . VAL A 1 301 ? -5.957 -8.040 12.604 1.00 91.56 301 VAL A N 1
ATOM 2305 C CA . VAL A 1 301 ? -5.282 -6.949 13.302 1.00 91.56 301 VAL A CA 1
ATOM 2306 C C . VAL A 1 301 ? -4.705 -7.472 14.600 1.00 91.56 301 VAL A C 1
ATOM 2308 O O . VAL A 1 301 ? -5.418 -8.108 15.374 1.00 91.56 301 VAL A O 1
ATOM 2311 N N . GLY A 1 302 ? -3.440 -7.163 14.867 1.00 89.88 302 GLY A N 1
ATOM 2312 C CA . GLY A 1 302 ? -2.848 -7.521 16.145 1.00 89.88 302 GLY A CA 1
ATOM 2313 C C . GLY A 1 302 ? -1.595 -6.746 16.513 1.00 89.88 302 GLY A C 1
ATOM 2314 O O . GLY A 1 302 ? -0.996 -6.060 15.689 1.00 89.88 302 GLY A O 1
ATOM 2315 N N . THR A 1 303 ? -1.208 -6.842 17.777 1.00 88.31 303 THR A N 1
ATOM 2316 C CA . THR A 1 303 ? 0.039 -6.288 18.307 1.00 88.31 303 THR A CA 1
ATOM 2317 C C . THR A 1 303 ? 1.193 -7.246 18.048 1.00 88.31 303 THR A C 1
ATOM 2319 O O . THR A 1 303 ? 1.106 -8.418 18.406 1.00 88.31 303 THR A O 1
ATOM 2322 N N . VAL A 1 304 ? 2.287 -6.744 17.482 1.00 86.88 304 VAL A N 1
ATOM 2323 C CA . VAL A 1 304 ? 3.524 -7.497 17.238 1.00 86.88 304 VAL A CA 1
ATOM 2324 C C . VAL A 1 304 ? 4.726 -6.747 17.807 1.00 86.88 304 VAL A C 1
ATOM 2326 O O . VAL A 1 304 ? 4.683 -5.528 18.001 1.00 86.88 304 VAL A O 1
ATOM 2329 N N . ASP A 1 305 ? 5.804 -7.476 18.092 1.00 83.12 305 ASP A N 1
ATOM 2330 C CA . ASP A 1 305 ? 7.082 -6.863 18.443 1.00 83.12 305 ASP A CA 1
ATOM 2331 C C . ASP A 1 305 ? 7.864 -6.439 17.189 1.00 83.12 305 ASP A C 1
ATOM 2333 O O . ASP A 1 305 ? 7.582 -6.857 16.063 1.00 83.12 305 ASP A O 1
ATOM 2337 N N . TYR A 1 306 ? 8.863 -5.579 17.386 1.00 80.88 306 TYR A N 1
ATOM 2338 C CA . TYR A 1 306 ? 9.690 -5.074 16.292 1.00 80.88 306 TYR A CA 1
ATOM 2339 C C . TYR A 1 306 ? 10.470 -6.189 15.575 1.00 80.88 306 TYR A C 1
ATOM 2341 O O . TYR A 1 306 ? 10.633 -6.148 14.354 1.00 80.88 306 TYR A O 1
ATOM 2349 N N . LYS A 1 307 ? 10.905 -7.220 16.313 1.00 83.06 307 LYS A N 1
ATOM 2350 C CA . LYS A 1 307 ? 11.637 -8.359 15.749 1.00 83.06 307 LYS A CA 1
ATOM 2351 C C . LYS A 1 307 ? 10.789 -9.101 14.714 1.00 83.06 307 LYS A C 1
ATOM 2353 O O . LYS A 1 307 ? 11.294 -9.407 13.644 1.00 83.06 307 LYS A O 1
ATOM 2358 N N . SER A 1 308 ? 9.506 -9.309 14.994 1.00 86.56 308 SER A N 1
ATOM 2359 C CA . SER A 1 308 ? 8.561 -9.968 14.087 1.00 86.56 308 SER A CA 1
ATOM 2360 C C . SER A 1 308 ? 8.406 -9.218 12.761 1.00 86.56 308 SER A C 1
ATOM 2362 O O . SER A 1 308 ? 8.164 -9.833 11.725 1.00 86.56 308 SER A O 1
ATOM 2364 N N . VAL A 1 309 ? 8.558 -7.888 12.769 1.00 88.06 309 VAL A N 1
ATOM 2365 C CA . VAL A 1 309 ? 8.549 -7.087 11.537 1.00 88.06 309 VAL A CA 1
ATOM 2366 C C . VAL A 1 309 ? 9.818 -7.317 10.723 1.00 88.06 309 VAL A C 1
ATOM 2368 O O . VAL A 1 309 ? 9.739 -7.512 9.512 1.00 88.06 309 VAL A O 1
ATOM 2371 N N . LEU A 1 310 ? 10.981 -7.321 11.380 1.00 85.06 310 LEU A N 1
ATOM 2372 C CA . LEU A 1 310 ? 12.256 -7.598 10.717 1.00 85.06 310 LEU A CA 1
ATOM 2373 C C . LEU A 1 310 ? 12.308 -9.021 10.164 1.00 85.06 310 LEU A C 1
ATOM 2375 O O . LEU A 1 310 ? 12.706 -9.200 9.019 1.00 85.06 310 LEU A O 1
ATOM 2379 N N . ASP A 1 311 ? 11.877 -10.008 10.949 1.00 87.00 311 ASP A N 1
ATOM 2380 C CA . ASP A 1 311 ? 11.817 -11.408 10.528 1.00 87.00 311 ASP A CA 1
ATOM 2381 C C . ASP A 1 311 ? 10.935 -11.549 9.286 1.00 87.00 311 ASP A C 1
ATOM 2383 O O . ASP A 1 311 ? 11.374 -12.123 8.298 1.00 87.00 311 ASP A O 1
ATOM 2387 N N . PHE A 1 312 ? 9.752 -10.923 9.280 1.00 90.75 312 PHE A N 1
ATOM 2388 C CA . PHE A 1 312 ? 8.881 -10.899 8.106 1.00 90.75 312 PHE A CA 1
ATOM 2389 C C . PHE A 1 312 ? 9.579 -10.331 6.861 1.00 90.75 312 PHE A C 1
ATOM 2391 O O . PHE A 1 312 ? 9.513 -10.933 5.792 1.00 90.75 312 PHE A O 1
ATOM 2398 N N . VAL A 1 313 ? 10.245 -9.177 6.984 1.00 89.00 313 VAL A N 1
ATOM 2399 C CA . VAL A 1 313 ? 10.962 -8.555 5.860 1.00 89.00 313 VAL A CA 1
ATOM 2400 C C . VAL A 1 313 ? 12.086 -9.467 5.366 1.00 89.00 313 VAL A C 1
ATOM 2402 O O . VAL A 1 313 ? 12.225 -9.672 4.162 1.00 89.00 313 VAL A O 1
ATOM 2405 N N . ILE A 1 314 ? 12.872 -10.034 6.282 1.00 86.06 314 ILE A N 1
ATOM 2406 C CA . ILE A 1 314 ? 13.986 -10.930 5.956 1.00 86.06 314 ILE A CA 1
ATOM 2407 C C . ILE A 1 314 ? 13.476 -12.207 5.284 1.00 86.06 314 ILE A C 1
ATOM 2409 O O . ILE A 1 314 ? 14.080 -12.652 4.316 1.00 86.06 314 ILE A O 1
ATOM 2413 N N . GLU A 1 315 ? 12.373 -12.788 5.751 1.00 87.44 315 GLU A N 1
ATOM 2414 C CA . GLU A 1 315 ? 11.763 -13.985 5.162 1.00 87.44 315 GLU A CA 1
ATOM 2415 C C . GLU A 1 315 ? 11.209 -13.715 3.757 1.00 87.44 315 GLU A C 1
ATOM 2417 O O . GLU A 1 315 ? 11.471 -14.487 2.831 1.00 87.44 315 GLU A O 1
ATOM 2422 N N . GLU A 1 316 ? 10.505 -12.594 3.570 1.00 87.31 316 GLU A N 1
ATOM 2423 C CA . GLU A 1 316 ? 9.958 -12.188 2.269 1.00 87.31 316 GLU A CA 1
ATOM 2424 C C . GLU A 1 316 ? 11.052 -11.934 1.231 1.00 87.31 316 GLU A C 1
ATOM 2426 O O . GLU A 1 316 ? 10.907 -12.300 0.064 1.00 87.31 316 GLU A O 1
ATOM 2431 N N . VAL A 1 317 ? 12.141 -11.297 1.654 1.00 85.56 317 VAL A N 1
ATOM 2432 C CA . VAL A 1 317 ? 13.271 -10.958 0.788 1.00 85.56 317 VAL A CA 1
ATOM 2433 C C . VAL A 1 317 ? 14.196 -12.169 0.582 1.00 85.56 317 VAL A C 1
ATOM 2435 O O . VAL A 1 317 ? 14.699 -12.381 -0.519 1.00 85.56 317 VAL A O 1
ATOM 2438 N N . GLY A 1 318 ? 14.369 -12.999 1.613 1.00 75.56 318 GLY A N 1
ATOM 2439 C CA . GLY A 1 318 ? 15.191 -14.213 1.623 1.00 75.56 318 GLY A CA 1
ATOM 2440 C C . GLY A 1 318 ? 14.531 -15.449 1.002 1.00 75.56 318 GLY A C 1
ATOM 2441 O O . GLY A 1 318 ? 15.193 -16.472 0.844 1.00 75.56 318 GLY A O 1
ATOM 2442 N N . GLY A 1 319 ? 13.253 -15.367 0.619 1.00 63.72 319 GLY A N 1
ATOM 2443 C CA . GLY A 1 319 ? 12.584 -16.382 -0.200 1.00 63.72 319 GLY A CA 1
ATOM 2444 C C . GLY A 1 319 ? 11.937 -17.544 0.560 1.00 63.72 319 GLY A C 1
ATOM 2445 O O . GLY A 1 319 ? 11.703 -18.592 -0.039 1.00 63.72 319 GLY A O 1
ATOM 2446 N N . LEU A 1 320 ? 11.599 -17.382 1.842 1.00 46.59 320 LEU A N 1
ATOM 2447 C CA . LEU A 1 320 ? 10.776 -18.355 2.569 1.00 46.59 320 LEU A CA 1
ATOM 2448 C C . LEU A 1 320 ? 9.328 -17.862 2.598 1.00 46.59 320 LEU A C 1
ATOM 2450 O O . LEU A 1 320 ? 8.929 -17.112 3.482 1.00 46.59 320 LEU A O 1
ATOM 2454 N N . MET A 1 321 ? 8.520 -18.283 1.623 1.00 38.72 321 MET A N 1
ATOM 2455 C CA . MET A 1 321 ? 7.069 -18.139 1.760 1.00 38.72 321 MET A CA 1
ATOM 2456 C C . MET A 1 321 ? 6.586 -19.073 2.872 1.00 38.72 321 MET A C 1
ATOM 2458 O O . MET A 1 321 ? 6.854 -20.274 2.794 1.00 38.72 321 MET A O 1
ATOM 2462 N N . PRO A 1 322 ? 5.796 -18.601 3.845 1.00 39.03 322 PRO A N 1
ATOM 2463 C CA . PRO A 1 322 ? 4.866 -19.488 4.510 1.00 39.03 322 PRO A CA 1
ATOM 2464 C C . PRO A 1 322 ? 3.818 -19.925 3.481 1.00 39.03 322 PRO A C 1
ATOM 2466 O O . PRO A 1 322 ? 3.188 -19.078 2.845 1.00 39.03 322 PRO A O 1
ATOM 2469 N N . ASP A 1 323 ? 3.636 -21.235 3.316 1.00 34.03 323 ASP A N 1
ATOM 2470 C CA . ASP A 1 323 ? 2.632 -21.804 2.418 1.00 34.03 323 ASP A CA 1
ATOM 2471 C C . ASP A 1 323 ? 1.278 -21.099 2.591 1.00 34.03 323 ASP A C 1
ATOM 2473 O O . ASP A 1 323 ? 0.747 -20.950 3.701 1.00 34.03 323 ASP A O 1
ATOM 2477 N N . ALA A 1 324 ? 0.736 -20.631 1.465 1.00 35.56 324 ALA A N 1
ATOM 2478 C CA . ALA A 1 324 ? -0.572 -20.005 1.370 1.00 35.56 324 ALA A CA 1
ATOM 2479 C C . ALA A 1 324 ? -1.653 -21.035 1.737 1.00 35.56 324 ALA A C 1
ATOM 2481 O O . ALA A 1 324 ? -2.189 -21.732 0.880 1.00 35.56 324 ALA A O 1
ATOM 2482 N N . GLY A 1 325 ? -1.949 -21.163 3.030 1.00 36.50 325 GLY A N 1
ATOM 2483 C CA . GLY A 1 325 ? -2.967 -22.091 3.516 1.00 36.50 325 GLY A CA 1
ATOM 2484 C C . GLY A 1 325 ? -3.123 -22.168 5.031 1.00 36.50 325 GLY A C 1
ATOM 2485 O O . GLY A 1 325 ? -4.251 -22.312 5.489 1.00 36.50 325 GLY A O 1
ATOM 2486 N N . GLU A 1 326 ? -2.052 -22.021 5.821 1.00 32.88 326 GLU A N 1
ATOM 2487 C CA . GLU A 1 326 ? -2.132 -22.343 7.265 1.00 32.88 326 GLU A CA 1
ATOM 2488 C C . GLU A 1 326 ? -1.511 -21.301 8.214 1.00 32.88 326 GLU A C 1
ATOM 2490 O O . GLU A 1 326 ? -1.776 -21.323 9.415 1.00 32.88 326 GLU A O 1
ATOM 2495 N N . ASN A 1 327 ? -0.773 -20.307 7.711 1.00 36.00 327 ASN A N 1
ATOM 2496 C CA . ASN A 1 327 ? 0.076 -19.466 8.570 1.00 36.00 327 ASN A CA 1
ATOM 2497 C C . ASN A 1 327 ? -0.499 -18.104 8.997 1.00 36.00 327 ASN A C 1
ATOM 2499 O O . ASN A 1 327 ? 0.220 -17.272 9.544 1.00 36.00 327 ASN A O 1
ATOM 2503 N N . ALA A 1 328 ? -1.807 -17.881 8.838 1.00 37.09 328 ALA A N 1
ATOM 2504 C CA . ALA A 1 328 ? -2.483 -16.810 9.580 1.00 37.09 328 ALA A CA 1
ATOM 2505 C C . ALA A 1 328 ? -2.668 -17.172 11.070 1.00 37.09 328 ALA A C 1
ATOM 2507 O O . ALA A 1 328 ? -2.846 -16.280 11.890 1.00 37.09 328 ALA A O 1
ATOM 2508 N N . ALA A 1 329 ? -2.601 -18.464 11.423 1.00 33.62 329 ALA A N 1
ATOM 2509 C CA . ALA A 1 329 ? -2.805 -18.951 12.788 1.00 33.62 329 ALA A CA 1
ATOM 2510 C C . ALA A 1 329 ? -1.502 -19.217 13.564 1.00 33.62 329 ALA A C 1
ATOM 2512 O O . ALA A 1 329 ? -1.542 -19.320 14.782 1.00 33.62 329 ALA A O 1
ATOM 2513 N N . THR A 1 330 ? -0.351 -19.335 12.898 1.00 33.69 330 THR A N 1
ATOM 2514 C CA . THR A 1 330 ? 0.931 -19.693 13.542 1.00 33.69 330 THR A CA 1
ATOM 2515 C C . THR A 1 330 ? 1.779 -18.484 13.941 1.00 33.69 330 THR A C 1
ATOM 2517 O O . THR A 1 330 ? 2.641 -18.613 14.806 1.00 33.69 330 THR A O 1
ATOM 2520 N N . ALA A 1 331 ? 1.497 -17.296 13.392 1.00 34.03 331 ALA A N 1
ATOM 2521 C CA . ALA A 1 331 ? 2.003 -16.027 13.930 1.00 34.0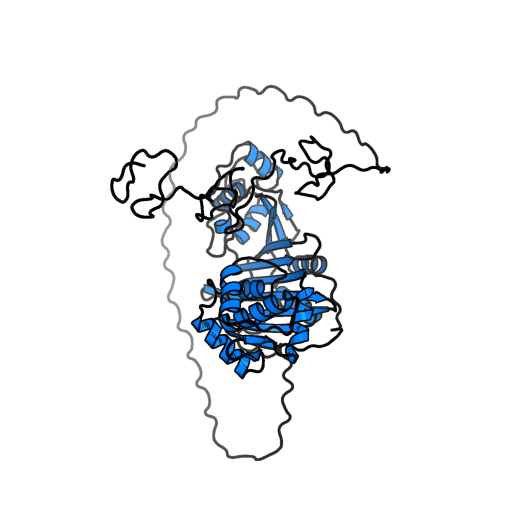3 331 ALA A CA 1
ATOM 2522 C C . ALA A 1 331 ? 1.266 -15.595 15.219 1.00 34.03 331 ALA A C 1
ATOM 2524 O O . ALA A 1 331 ? 1.748 -14.725 15.942 1.00 34.03 331 ALA A O 1
ATOM 2525 N N . ALA A 1 332 ? 0.131 -16.233 15.522 1.00 36.66 332 ALA A N 1
ATOM 2526 C CA . ALA A 1 332 ? -0.560 -16.152 16.798 1.00 36.66 332 ALA A CA 1
ATOM 2527 C C . ALA A 1 332 ? -0.047 -17.285 17.694 1.00 36.66 332 ALA A C 1
ATOM 2529 O O . ALA A 1 332 ? -0.220 -18.464 17.389 1.00 36.66 332 ALA A O 1
ATOM 2530 N N . GLY A 1 333 ? 0.628 -16.956 18.794 1.00 31.47 333 GLY A N 1
ATOM 2531 C CA . GLY A 1 333 ? 1.123 -17.939 19.758 1.00 31.47 333 GLY A CA 1
ATOM 2532 C C . GLY A 1 333 ? -0.015 -18.701 20.445 1.00 31.47 333 GLY A C 1
ATOM 2533 O O . GLY A 1 333 ? -0.368 -18.403 21.584 1.00 31.47 333 GLY A O 1
ATOM 2534 N N . ALA A 1 334 ? -0.568 -19.716 19.782 1.00 27.53 334 ALA A N 1
ATOM 2535 C CA . ALA A 1 334 ? -1.522 -20.643 20.364 1.00 27.53 334 ALA A CA 1
ATOM 2536 C C . ALA A 1 334 ? -0.778 -21.617 21.287 1.00 27.53 334 ALA A C 1
ATOM 2538 O O . ALA A 1 334 ? -0.239 -22.643 20.872 1.00 27.53 334 ALA A O 1
ATOM 2539 N N . ARG A 1 335 ? -0.759 -21.301 22.584 1.00 25.91 335 ARG A N 1
ATOM 2540 C CA . ARG A 1 335 ? -0.534 -22.311 23.619 1.00 25.91 335 ARG A CA 1
ATOM 2541 C C . ARG A 1 335 ? -1.778 -23.199 23.648 1.00 25.91 335 ARG A C 1
ATOM 2543 O O . ARG A 1 335 ? -2.828 -22.784 24.131 1.00 25.91 335 ARG A O 1
ATOM 2550 N N . GLU A 1 336 ? -1.660 -24.399 23.097 1.00 26.78 336 GLU A N 1
ATOM 2551 C CA . GLU A 1 336 ? -2.699 -25.425 23.166 1.00 26.78 336 GLU A CA 1
ATOM 2552 C C . GLU A 1 336 ? -3.044 -25.704 24.648 1.00 26.78 336 GLU A C 1
ATOM 2554 O O . GLU A 1 336 ? -2.130 -25.886 25.466 1.00 26.78 336 GLU A O 1
ATOM 2559 N N . PRO A 1 337 ? -4.327 -25.710 25.059 1.00 29.67 337 PRO A N 1
ATOM 2560 C CA . PRO A 1 337 ? -4.682 -26.139 26.402 1.00 29.67 337 PRO A CA 1
ATOM 2561 C C . PRO A 1 337 ? -4.405 -27.641 26.526 1.00 29.67 337 PRO A C 1
ATOM 2563 O O . PRO A 1 337 ? -4.871 -28.443 25.722 1.00 29.67 337 PRO A O 1
ATOM 2566 N N . ALA A 1 338 ? -3.630 -28.010 27.548 1.00 28.11 338 ALA A N 1
ATOM 2567 C CA . ALA A 1 338 ? -3.217 -29.383 27.817 1.00 28.11 338 ALA A CA 1
ATOM 2568 C C . ALA A 1 338 ? -4.396 -30.383 27.738 1.00 28.11 338 ALA A C 1
ATOM 2570 O O . ALA A 1 338 ? -5.422 -30.164 28.394 1.00 28.11 338 ALA A O 1
ATOM 2571 N N . PRO A 1 339 ? -4.262 -31.511 27.012 1.00 29.55 339 PRO A N 1
ATOM 2572 C CA . PRO A 1 339 ? -5.303 -32.525 26.977 1.00 29.55 339 PRO A CA 1
ATOM 2573 C C . PRO A 1 339 ? -5.339 -33.292 28.306 1.00 29.55 339 PRO A C 1
ATOM 2575 O O . PRO A 1 339 ? -4.331 -33.828 28.772 1.00 29.55 339 PRO A O 1
ATOM 2578 N N . LYS A 1 340 ? -6.524 -33.376 28.922 1.00 30.86 340 LYS A N 1
ATOM 2579 C CA . LYS A 1 340 ? -6.800 -34.343 29.999 1.00 30.86 340 LYS A CA 1
ATOM 2580 C C . LYS A 1 340 ? -6.959 -35.761 29.419 1.00 30.86 340 LYS A C 1
ATOM 2582 O O . LYS A 1 340 ? -7.363 -35.901 28.265 1.00 30.86 340 LYS A O 1
ATOM 2587 N N . PRO A 1 341 ? -6.631 -36.816 30.189 1.00 28.23 341 PRO A N 1
ATOM 2588 C CA . PRO A 1 341 ? -6.241 -38.099 29.619 1.00 28.23 341 PRO A CA 1
ATOM 2589 C C . PRO A 1 341 ? -7.397 -39.066 29.315 1.00 28.23 341 PRO A C 1
ATOM 2591 O O . PRO A 1 341 ? -8.372 -39.156 30.054 1.00 28.23 341 PRO A O 1
ATOM 2594 N N . ALA A 1 342 ? -7.124 -39.867 28.279 1.00 27.27 342 ALA A N 1
ATOM 2595 C CA . ALA A 1 342 ? -7.476 -41.270 28.034 1.00 27.27 342 ALA A CA 1
ATOM 2596 C C . ALA A 1 342 ? -8.940 -41.688 27.783 1.00 27.27 342 ALA A C 1
ATOM 2598 O O . ALA A 1 342 ? -9.761 -41.796 28.686 1.00 27.27 342 ALA A O 1
ATOM 2599 N N . SER A 1 343 ? -9.178 -42.192 26.567 1.00 27.38 343 SER A N 1
ATOM 2600 C CA . SER A 1 343 ? -9.542 -43.607 26.366 1.00 27.38 343 SER A CA 1
ATOM 2601 C C . SER A 1 343 ? -9.239 -44.045 24.921 1.00 27.38 343 SER A C 1
ATOM 2603 O O . SER A 1 343 ? -9.500 -43.325 23.964 1.00 27.38 343 SER A O 1
ATOM 2605 N N . ALA A 1 344 ? -8.619 -45.216 24.773 1.00 28.58 344 ALA A N 1
ATOM 2606 C CA . ALA A 1 344 ? -8.286 -45.876 23.507 1.00 28.58 344 ALA A CA 1
ATOM 2607 C C . ALA A 1 344 ? -9.113 -47.178 23.379 1.00 28.58 344 ALA A C 1
ATOM 2609 O O . ALA A 1 344 ? -9.707 -47.606 24.367 1.00 28.58 344 ALA A O 1
ATOM 2610 N N . PRO A 1 345 ? -9.020 -47.936 22.272 1.00 37.34 345 PRO A N 1
ATOM 2611 C CA . PRO A 1 345 ? -9.334 -47.560 20.893 1.00 37.34 345 PRO A CA 1
ATOM 2612 C C . PRO A 1 345 ? -10.314 -48.572 20.245 1.00 37.34 345 PRO A C 1
ATOM 2614 O O . PRO A 1 345 ? -10.466 -49.696 20.718 1.00 37.34 345 PRO A O 1
ATOM 2617 N N . ALA A 1 346 ? -10.909 -48.235 19.094 1.00 29.38 346 ALA A N 1
ATOM 2618 C CA . ALA A 1 346 ? -11.535 -49.234 18.221 1.00 29.38 346 ALA A CA 1
ATOM 2619 C C . ALA A 1 346 ? -11.068 -49.066 16.767 1.00 29.38 346 ALA A C 1
ATOM 2621 O O . ALA A 1 346 ? -11.223 -48.026 16.136 1.00 29.38 346 ALA A O 1
ATOM 2622 N N . SER A 1 347 ? -10.455 -50.132 16.263 1.00 30.73 347 SER A N 1
ATOM 2623 C CA . SER A 1 347 ? -9.905 -50.332 14.924 1.00 30.73 347 SER A CA 1
ATOM 2624 C C . SER A 1 347 ? -10.905 -50.106 13.781 1.00 30.73 347 SER A C 1
ATOM 2626 O O . SER A 1 347 ? -12.031 -50.594 13.887 1.00 30.73 347 SER A O 1
ATOM 2628 N N . ARG A 1 348 ? -10.439 -49.596 12.625 1.00 33.78 348 ARG A N 1
ATOM 2629 C CA . ARG A 1 348 ? -10.566 -50.288 11.317 1.00 33.78 348 ARG A CA 1
ATOM 2630 C C . ARG A 1 348 ? -9.851 -49.571 10.154 1.00 33.78 348 ARG A C 1
ATOM 2632 O O . ARG A 1 348 ? -10.157 -48.444 9.808 1.00 33.78 348 ARG A O 1
ATOM 2639 N N . ARG A 1 349 ? -8.942 -50.353 9.553 1.00 32.03 349 ARG A N 1
ATOM 2640 C CA . ARG A 1 349 ? -8.591 -50.546 8.127 1.00 32.03 349 ARG A CA 1
ATOM 2641 C C . ARG A 1 349 ? -8.256 -49.335 7.240 1.00 32.03 349 ARG A C 1
ATOM 2643 O O . ARG A 1 349 ? -9.121 -48.617 6.763 1.00 32.03 349 ARG A O 1
ATOM 2650 N N . ARG A 1 350 ? -6.963 -49.278 6.897 1.00 32.28 350 ARG A N 1
ATOM 2651 C CA . ARG A 1 350 ? -6.366 -48.574 5.755 1.00 32.28 350 ARG A CA 1
ATOM 2652 C C . ARG A 1 350 ? -6.668 -49.316 4.445 1.00 32.28 350 ARG A C 1
ATOM 2654 O O . ARG A 1 350 ? -6.474 -50.530 4.380 1.00 32.28 350 ARG A O 1
ATOM 2661 N N . THR A 1 351 ? -7.070 -48.586 3.412 1.00 41.44 351 THR A N 1
ATOM 2662 C CA . THR A 1 351 ? -7.031 -49.004 2.001 1.00 41.44 351 THR A CA 1
ATOM 2663 C C . THR A 1 351 ? -5.762 -48.442 1.336 1.00 41.44 351 THR A C 1
ATOM 2665 O O . THR A 1 351 ? -5.387 -47.308 1.638 1.00 41.44 351 THR A O 1
ATOM 2668 N N . PRO A 1 352 ? -5.062 -49.211 0.480 1.00 41.91 352 PRO A N 1
ATOM 2669 C CA . PRO A 1 352 ? -3.830 -48.768 -0.178 1.00 41.91 352 PRO A CA 1
ATOM 2670 C C . PRO A 1 352 ? -4.096 -47.916 -1.441 1.00 41.91 352 PRO A C 1
ATOM 2672 O O . PRO A 1 352 ? -5.162 -48.051 -2.045 1.00 41.91 352 PRO A O 1
ATOM 2675 N N . PRO A 1 353 ? -3.140 -47.059 -1.857 1.00 40.66 353 PRO A N 1
ATOM 2676 C CA . PRO A 1 353 ? -3.292 -46.162 -3.003 1.00 40.66 353 PRO A CA 1
ATOM 2677 C C . PRO A 1 353 ? -3.040 -46.861 -4.352 1.00 40.66 353 PRO A C 1
ATOM 2679 O O . PRO A 1 353 ? -2.223 -47.775 -4.458 1.00 40.66 353 PRO A O 1
ATOM 2682 N N . VAL A 1 354 ? -3.738 -46.390 -5.389 1.00 45.97 354 VAL A N 1
ATOM 2683 C CA . VAL A 1 354 ? -3.607 -46.813 -6.795 1.00 45.97 354 VAL A CA 1
ATOM 2684 C C . VAL A 1 354 ? -2.459 -46.034 -7.470 1.00 45.97 354 VAL A C 1
ATOM 2686 O O . VAL A 1 354 ? -2.383 -44.821 -7.274 1.00 45.97 354 VAL A O 1
ATOM 2689 N N . PRO A 1 355 ? -1.569 -46.676 -8.254 1.00 49.47 355 PRO A N 1
ATOM 2690 C CA . PRO A 1 355 ? -0.471 -45.996 -8.952 1.00 49.47 355 PRO A CA 1
ATOM 2691 C C . PRO A 1 355 ? -0.921 -45.285 -10.251 1.00 49.47 355 PRO A C 1
ATOM 2693 O O . PRO A 1 355 ? -1.882 -45.728 -10.884 1.00 49.47 355 PRO A O 1
ATOM 2696 N N . PRO A 1 356 ? -0.227 -44.211 -10.684 1.00 50.09 356 PRO A N 1
ATOM 2697 C CA . PRO A 1 356 ? -0.572 -43.464 -11.896 1.00 50.09 356 PRO A CA 1
ATOM 2698 C C . PRO A 1 356 ? -0.107 -44.166 -13.193 1.00 50.09 356 PRO A C 1
ATOM 2700 O O . PRO A 1 356 ? 0.904 -44.874 -13.177 1.00 50.09 356 PRO A O 1
ATOM 2703 N N . PRO A 1 357 ? -0.798 -43.955 -14.332 1.00 46.34 357 PRO A N 1
ATOM 2704 C CA . PRO A 1 357 ? -0.382 -44.484 -15.631 1.00 46.34 357 PRO A CA 1
ATOM 2705 C C . PRO A 1 357 ? 0.780 -43.694 -16.268 1.00 46.34 357 PRO A C 1
ATOM 2707 O O . PRO A 1 357 ? 0.947 -42.495 -16.050 1.00 46.34 357 PRO A O 1
ATOM 2710 N N . ALA A 1 358 ? 1.582 -44.408 -17.065 1.00 44.66 358 ALA A N 1
ATOM 2711 C CA . ALA A 1 358 ? 2.786 -43.953 -17.767 1.00 44.66 358 ALA A CA 1
ATOM 2712 C C . ALA A 1 358 ? 2.494 -43.019 -18.973 1.00 44.66 358 ALA A C 1
ATOM 2714 O O . ALA A 1 358 ? 1.388 -43.054 -19.510 1.00 44.66 358 ALA A O 1
ATOM 2715 N N . PRO A 1 359 ? 3.475 -42.205 -19.427 1.00 41.53 359 PRO A N 1
ATOM 2716 C CA . PRO A 1 359 ? 3.268 -41.191 -20.464 1.00 41.53 359 PRO A CA 1
ATOM 2717 C C . PRO A 1 359 ? 3.288 -41.756 -21.893 1.00 41.53 359 PRO A C 1
ATOM 2719 O O . PRO A 1 359 ? 4.193 -42.506 -22.271 1.00 41.53 359 PRO A O 1
ATOM 2722 N N . ASP A 1 360 ? 2.332 -41.310 -22.711 1.00 42.28 360 ASP A N 1
ATOM 2723 C CA . ASP A 1 360 ? 2.261 -41.614 -24.140 1.00 42.28 360 ASP A CA 1
ATOM 2724 C C . ASP A 1 360 ? 3.215 -40.756 -24.988 1.00 42.28 360 ASP A C 1
ATOM 2726 O O . ASP A 1 360 ? 3.437 -39.565 -24.761 1.00 42.28 360 ASP A O 1
ATOM 2730 N N . ARG A 1 361 ? 3.794 -41.419 -25.993 1.00 37.66 361 ARG A N 1
ATOM 2731 C CA . ARG A 1 361 ? 4.815 -40.924 -26.925 1.00 37.66 361 ARG A CA 1
ATOM 2732 C C . ARG A 1 361 ? 4.262 -39.916 -27.940 1.00 37.66 361 ARG A C 1
ATOM 2734 O O . ARG A 1 361 ? 3.225 -40.132 -28.558 1.00 37.66 361 ARG A O 1
ATOM 2741 N N . ALA A 1 362 ? 5.056 -38.880 -28.207 1.00 38.56 362 ALA A N 1
ATOM 2742 C CA . ALA A 1 362 ? 4.846 -37.900 -29.272 1.00 38.56 362 ALA A CA 1
ATOM 2743 C C . ALA A 1 362 ? 5.154 -38.452 -30.686 1.00 38.56 362 ALA A C 1
ATOM 2745 O O . ALA A 1 362 ? 6.150 -39.164 -30.852 1.00 38.56 362 ALA A O 1
ATOM 2746 N N . PRO A 1 363 ? 4.398 -38.051 -31.729 1.00 45.09 363 PRO A N 1
ATOM 2747 C CA . PRO A 1 363 ? 4.806 -38.175 -33.129 1.00 45.09 363 PRO A CA 1
ATOM 2748 C C . PRO A 1 363 ? 5.428 -36.872 -33.702 1.00 45.09 363 PRO A C 1
ATOM 2750 O O . PRO A 1 363 ? 5.300 -35.800 -33.107 1.00 45.09 363 PRO A O 1
ATOM 2753 N N . PRO A 1 364 ? 6.165 -36.949 -34.833 1.00 42.78 364 PRO A N 1
ATOM 2754 C CA . PRO A 1 364 ? 7.282 -36.051 -35.134 1.00 42.78 364 PRO A CA 1
ATOM 2755 C C . PRO A 1 364 ? 6.943 -34.774 -35.924 1.00 42.78 364 PRO A C 1
ATOM 2757 O O . PRO A 1 364 ? 5.942 -34.658 -36.627 1.00 42.78 364 PRO A O 1
ATOM 2760 N N . LYS A 1 365 ? 7.891 -33.832 -35.824 1.00 35.72 365 LYS A N 1
ATOM 2761 C CA . LYS A 1 365 ? 7.967 -32.508 -36.458 1.00 35.72 365 LYS A CA 1
ATOM 2762 C C . LYS A 1 365 ? 7.896 -32.568 -37.990 1.00 35.72 365 LYS A C 1
ATOM 2764 O O . LYS A 1 365 ? 8.615 -33.345 -38.615 1.00 35.72 365 LYS A O 1
ATOM 2769 N N . ARG A 1 366 ? 7.145 -31.640 -38.596 1.00 36.88 366 ARG A N 1
ATOM 2770 C CA . ARG A 1 366 ? 7.191 -31.346 -40.037 1.00 36.88 366 ARG A CA 1
ATOM 2771 C C . ARG A 1 366 ? 7.623 -29.896 -40.258 1.00 36.88 366 ARG A C 1
ATOM 2773 O O . ARG A 1 366 ? 7.011 -28.970 -39.739 1.00 36.88 366 ARG A O 1
ATOM 2780 N N . ALA A 1 367 ? 8.710 -29.732 -41.005 1.00 36.31 367 ALA A N 1
ATOM 2781 C CA . ALA A 1 367 ? 9.290 -28.455 -41.397 1.00 36.31 367 ALA A CA 1
ATOM 2782 C C . ALA A 1 367 ? 8.514 -27.807 -42.560 1.00 36.31 367 ALA A C 1
ATOM 2784 O O . ALA A 1 367 ? 8.115 -28.497 -43.498 1.00 36.31 367 ALA A O 1
ATOM 2785 N N . ALA A 1 368 ? 8.372 -26.479 -42.531 1.00 40.03 368 ALA A N 1
ATOM 2786 C CA . ALA A 1 368 ? 7.992 -25.643 -43.675 1.00 40.03 368 ALA A CA 1
ATOM 2787 C C . ALA A 1 368 ? 8.723 -24.290 -43.546 1.00 40.03 368 ALA A C 1
ATOM 2789 O O . ALA A 1 368 ? 8.503 -23.555 -42.591 1.00 40.03 368 ALA A O 1
ATOM 2790 N N . LYS A 1 369 ? 9.844 -24.136 -44.263 1.00 37.06 369 LYS A N 1
ATOM 2791 C CA . LYS A 1 369 ? 10.067 -23.269 -45.444 1.00 37.06 369 LYS A CA 1
ATOM 2792 C C . LYS A 1 369 ? 9.822 -21.764 -45.232 1.00 37.06 369 LYS A C 1
ATOM 2794 O O . LYS A 1 369 ? 8.691 -21.309 -45.121 1.00 37.06 369 LYS A O 1
ATOM 2799 N N . ALA A 1 370 ? 10.930 -21.021 -45.269 1.00 39.12 370 ALA A N 1
ATOM 2800 C CA . ALA A 1 370 ? 11.015 -19.565 -45.273 1.00 39.12 370 ALA A CA 1
ATOM 2801 C C . ALA A 1 370 ? 10.573 -18.946 -46.620 1.00 39.12 370 ALA A C 1
ATOM 2803 O O . ALA A 1 370 ? 10.842 -19.543 -47.668 1.00 39.12 370 ALA A O 1
ATOM 2804 N N . PRO A 1 371 ? 9.954 -17.750 -46.619 1.00 52.47 371 PRO A N 1
ATOM 2805 C CA . PRO A 1 371 ? 9.749 -16.948 -47.823 1.00 52.47 371 PRO A CA 1
ATOM 2806 C C . PRO A 1 371 ? 10.995 -16.102 -48.191 1.00 52.47 371 PRO A C 1
ATOM 2808 O O . PRO A 1 371 ? 11.794 -15.773 -47.311 1.00 52.47 371 PRO A O 1
ATOM 2811 N N . PRO A 1 372 ? 11.184 -15.767 -49.484 1.00 45.59 372 PRO A N 1
ATOM 2812 C CA . PRO A 1 372 ? 12.408 -15.164 -50.015 1.00 45.59 372 PRO A CA 1
ATOM 2813 C C . PRO A 1 372 ? 12.518 -13.643 -49.804 1.00 45.59 372 PRO A C 1
ATOM 2815 O O . PRO A 1 372 ? 11.529 -12.939 -49.611 1.00 45.59 372 PRO A O 1
ATOM 2818 N N . ALA A 1 373 ? 13.763 -13.164 -49.871 1.00 41.34 373 ALA A N 1
ATOM 2819 C CA . ALA A 1 373 ? 14.197 -11.787 -49.650 1.00 41.34 373 ALA A CA 1
ATOM 2820 C C . ALA A 1 373 ? 13.746 -10.787 -50.743 1.00 41.34 373 ALA A C 1
ATOM 2822 O O . ALA A 1 373 ? 13.662 -11.164 -51.914 1.00 41.34 373 ALA A O 1
ATOM 2823 N N . PRO A 1 374 ? 13.530 -9.501 -50.396 1.00 57.78 374 PRO A N 1
ATOM 2824 C CA . PRO A 1 374 ? 13.321 -8.428 -51.367 1.00 57.78 374 PRO A CA 1
ATOM 2825 C C . PRO A 1 374 ? 14.643 -7.890 -51.981 1.00 57.78 374 PRO A C 1
ATOM 2827 O O . PRO A 1 374 ? 15.689 -7.947 -51.331 1.00 57.78 374 PRO A O 1
ATOM 2830 N N . PRO A 1 375 ? 14.606 -7.364 -53.227 1.00 49.25 375 PRO A N 1
ATOM 2831 C CA . PRO A 1 375 ? 15.773 -6.900 -53.995 1.00 49.25 375 PRO A CA 1
ATOM 2832 C C . PRO A 1 375 ? 16.347 -5.533 -53.545 1.00 49.25 375 PRO A C 1
ATOM 2834 O O . PRO A 1 375 ? 15.686 -4.803 -52.804 1.00 49.25 375 PRO A O 1
ATOM 2837 N N . PRO A 1 376 ? 17.579 -5.177 -53.983 1.00 38.62 376 PRO A N 1
ATOM 2838 C CA . PRO A 1 376 ? 18.403 -4.147 -53.352 1.00 38.62 376 PRO A CA 1
ATOM 2839 C C . PRO A 1 376 ? 18.100 -2.692 -53.750 1.00 38.62 376 PRO A C 1
ATOM 2841 O O . PRO A 1 376 ? 17.531 -2.381 -54.796 1.00 38.62 376 PRO A O 1
ATOM 2844 N N . VAL A 1 377 ? 18.566 -1.826 -52.849 1.00 37.78 377 VAL A N 1
ATOM 2845 C CA . VAL A 1 377 ? 18.516 -0.360 -52.766 1.00 37.78 377 VAL A CA 1
ATOM 2846 C C . VAL A 1 377 ? 19.177 0.335 -53.966 1.00 37.78 377 VAL A C 1
ATOM 2848 O O . VAL A 1 377 ? 20.187 -0.139 -54.481 1.00 37.78 377 VAL A O 1
ATOM 2851 N N . ARG A 1 378 ? 18.644 1.500 -54.370 1.00 34.59 378 ARG A N 1
ATOM 2852 C CA . ARG A 1 378 ? 19.341 2.474 -55.228 1.00 34.59 378 ARG A CA 1
ATOM 2853 C C . ARG A 1 378 ? 19.807 3.677 -54.413 1.00 34.59 378 ARG A C 1
ATOM 2855 O O . ARG A 1 378 ? 19.034 4.261 -53.658 1.00 34.59 378 ARG A O 1
ATOM 2862 N N . ASP A 1 379 ? 21.075 4.000 -54.623 1.00 31.55 379 ASP A N 1
ATOM 2863 C CA . ASP A 1 379 ? 21.845 5.091 -54.042 1.00 31.55 379 ASP A CA 1
ATOM 2864 C C . ASP A 1 379 ? 21.264 6.485 -54.292 1.00 31.55 379 ASP A C 1
ATOM 2866 O O . ASP A 1 379 ? 20.789 6.814 -55.380 1.00 31.55 379 ASP A O 1
ATOM 2870 N N . SER A 1 380 ? 21.435 7.356 -53.300 1.00 37.28 380 SER A N 1
ATOM 2871 C CA . SER A 1 380 ? 21.591 8.798 -53.497 1.00 37.28 380 SER A CA 1
ATOM 2872 C C . SER A 1 380 ? 22.516 9.333 -52.401 1.00 37.28 380 SER A C 1
ATOM 2874 O O . SER A 1 380 ? 22.166 9.372 -51.224 1.00 37.28 380 SER A O 1
ATOM 2876 N N . THR A 1 381 ? 23.737 9.674 -52.803 1.00 35.47 381 THR A N 1
ATOM 2877 C CA . THR A 1 381 ? 24.806 10.302 -52.008 1.00 35.47 381 THR A CA 1
ATOM 2878 C C . THR A 1 381 ? 24.494 11.798 -51.740 1.00 35.47 381 THR A C 1
ATOM 2880 O O . THR A 1 381 ? 23.516 12.321 -52.275 1.00 35.47 381 THR A O 1
ATOM 2883 N N . PRO A 1 382 ? 25.243 12.515 -50.873 1.00 38.72 382 PRO A N 1
ATOM 2884 C CA . PRO A 1 382 ? 24.669 13.427 -49.887 1.00 38.72 382 PRO A CA 1
ATOM 2885 C C . PRO A 1 382 ? 24.901 14.915 -50.200 1.00 38.72 382 PRO A C 1
ATOM 2887 O O . PRO A 1 382 ? 25.926 15.306 -50.757 1.00 38.72 382 PRO A O 1
ATOM 2890 N N . ALA A 1 383 ? 23.995 15.779 -49.733 1.00 33.53 383 ALA A N 1
ATOM 2891 C CA . ALA A 1 383 ? 24.234 17.220 -49.673 1.00 33.53 383 ALA A CA 1
ATOM 2892 C C . ALA A 1 383 ? 24.950 17.603 -48.360 1.00 33.53 383 ALA A C 1
ATOM 2894 O O . ALA A 1 383 ? 24.524 17.252 -47.261 1.00 33.53 383 ALA A O 1
ATOM 2895 N N . ARG A 1 384 ? 26.064 18.324 -48.508 1.00 33.72 384 ARG A N 1
ATOM 2896 C CA . ARG A 1 384 ? 26.994 18.807 -47.472 1.00 33.72 384 ARG A CA 1
ATOM 2897 C C . ARG A 1 384 ? 26.357 19.890 -46.563 1.00 33.72 384 ARG A C 1
ATOM 2899 O O . ARG A 1 384 ? 25.545 20.674 -47.054 1.00 33.72 384 ARG A O 1
ATOM 2906 N N . PRO A 1 385 ? 26.735 19.983 -45.268 1.00 38.47 385 PRO A N 1
ATOM 2907 C CA . PRO A 1 385 ? 26.033 20.797 -44.271 1.00 38.47 385 PRO A CA 1
ATOM 2908 C C . PRO A 1 385 ? 26.458 22.275 -44.279 1.00 38.47 385 PRO A C 1
ATOM 2910 O O . PRO A 1 385 ? 27.603 22.606 -44.595 1.00 38.47 385 PRO A O 1
ATOM 2913 N N . LYS A 1 386 ? 25.545 23.168 -43.868 1.00 35.22 386 LYS A N 1
ATOM 2914 C CA . LYS A 1 386 ? 25.865 24.557 -43.500 1.00 35.22 386 LYS A CA 1
ATOM 2915 C C . LYS A 1 386 ? 26.129 24.651 -41.995 1.00 35.22 386 LYS A C 1
ATOM 2917 O O . LYS A 1 386 ? 25.387 24.099 -41.190 1.00 35.22 386 LYS A O 1
ATOM 2922 N N . ALA A 1 387 ? 27.229 25.321 -41.668 1.00 35.16 387 ALA A N 1
ATOM 2923 C CA . ALA A 1 387 ? 27.830 25.444 -40.347 1.00 35.16 387 ALA A CA 1
ATOM 2924 C C . ALA A 1 387 ? 26.994 26.274 -39.356 1.00 35.16 387 ALA A C 1
ATOM 2926 O O . ALA A 1 387 ? 26.349 27.251 -39.737 1.00 35.16 387 ALA A O 1
ATOM 2927 N N . ALA A 1 388 ? 27.076 25.892 -38.080 1.00 37.78 388 ALA A N 1
ATOM 2928 C CA . ALA A 1 388 ? 26.578 26.640 -36.930 1.00 37.78 388 ALA A CA 1
ATOM 2929 C C . ALA A 1 388 ? 27.633 27.650 -36.418 1.00 37.78 388 ALA A C 1
ATOM 2931 O O . ALA A 1 388 ? 28.832 27.386 -36.550 1.00 37.78 388 ALA A O 1
ATOM 2932 N N . PRO A 1 389 ? 27.219 28.783 -35.817 1.00 42.81 389 PRO A N 1
ATOM 2933 C CA . PRO A 1 389 ? 28.123 29.711 -35.136 1.00 42.81 389 PRO A CA 1
ATOM 2934 C C . PRO A 1 389 ? 28.602 29.170 -33.767 1.00 42.81 389 PRO A C 1
ATOM 2936 O O . PRO A 1 389 ? 27.906 28.359 -33.152 1.00 42.81 389 PRO A O 1
ATOM 2939 N N . PRO A 1 390 ? 29.787 29.596 -33.284 1.00 45.78 390 PRO A N 1
ATOM 2940 C CA . PRO A 1 390 ? 30.448 29.024 -32.107 1.00 45.78 390 PRO A CA 1
ATOM 2941 C C . PRO A 1 390 ? 29.832 29.466 -30.760 1.00 45.78 390 PRO A C 1
ATOM 2943 O O . PRO A 1 390 ? 29.242 30.545 -30.679 1.00 45.78 390 PRO A O 1
ATOM 2946 N N . PRO A 1 391 ? 30.004 28.666 -29.686 1.00 39.00 391 PRO A N 1
ATOM 2947 C CA . PRO A 1 391 ? 29.483 28.969 -28.355 1.00 39.00 391 PRO A CA 1
ATOM 2948 C C . PRO A 1 391 ? 30.380 29.933 -27.559 1.00 39.00 391 PRO A C 1
ATOM 2950 O O . PRO A 1 391 ? 31.605 29.936 -27.689 1.00 39.00 391 PRO A O 1
ATOM 2953 N N . LEU A 1 392 ? 29.743 30.725 -26.692 1.00 40.38 392 LEU A N 1
ATOM 2954 C CA . LEU A 1 392 ? 30.383 31.603 -25.707 1.00 40.38 392 LEU A CA 1
ATOM 2955 C C . LEU A 1 392 ? 30.955 30.799 -24.514 1.00 40.38 392 LEU A C 1
ATOM 2957 O O . LEU A 1 392 ? 30.403 29.753 -24.163 1.00 40.38 392 LEU A O 1
ATOM 2961 N N . PRO A 1 393 ? 32.048 31.270 -23.879 1.00 42.69 393 PRO A N 1
ATOM 2962 C CA . PRO A 1 393 ? 32.782 30.527 -22.852 1.00 42.69 393 PRO A CA 1
ATOM 2963 C C . PRO A 1 393 ? 32.099 30.521 -21.465 1.00 42.69 393 PRO A C 1
ATOM 2965 O O . PRO A 1 393 ? 31.363 31.452 -21.131 1.00 42.69 393 PRO A O 1
ATOM 2968 N N . PRO A 1 394 ? 32.378 29.506 -20.618 1.00 33.50 394 PRO A N 1
ATOM 2969 C CA . PRO A 1 394 ? 31.783 29.372 -19.290 1.00 33.50 394 PRO A CA 1
ATOM 2970 C C . PRO A 1 394 ? 32.454 30.288 -18.254 1.00 33.50 394 PRO A C 1
ATOM 2972 O O . PRO A 1 394 ? 33.678 30.316 -18.121 1.00 33.50 394 PRO A O 1
ATOM 2975 N N . ALA A 1 395 ? 31.639 31.005 -17.477 1.00 32.78 395 ALA A N 1
ATOM 2976 C CA . ALA A 1 395 ? 32.100 31.792 -16.341 1.00 32.78 395 ALA A CA 1
ATOM 2977 C C . ALA A 1 395 ? 32.379 30.898 -15.120 1.00 32.78 395 ALA A C 1
ATOM 2979 O O . ALA A 1 395 ? 31.569 30.070 -14.704 1.00 32.78 395 ALA A O 1
ATOM 2980 N N . SER A 1 396 ? 33.569 31.098 -14.566 1.00 30.59 396 SER A N 1
ATOM 2981 C CA . SER A 1 396 ? 34.199 30.325 -13.507 1.00 30.59 396 SER A CA 1
ATOM 2982 C C . SER A 1 396 ? 33.550 30.460 -12.127 1.00 30.59 396 SER A C 1
ATOM 2984 O O . SER A 1 396 ? 33.187 31.544 -11.677 1.00 30.59 396 SER A O 1
ATOM 2986 N N . ARG A 1 397 ? 33.569 29.322 -11.419 1.00 34.97 397 ARG A N 1
ATOM 2987 C CA . ARG A 1 397 ? 33.592 29.142 -9.957 1.00 34.97 397 ARG A CA 1
ATOM 2988 C C . ARG A 1 397 ? 34.065 30.368 -9.167 1.00 34.97 397 ARG A C 1
ATOM 2990 O O . ARG A 1 397 ? 35.219 30.770 -9.314 1.00 34.97 397 ARG A O 1
ATOM 2997 N N . LYS A 1 398 ? 33.286 30.769 -8.156 1.00 28.44 398 LYS A N 1
ATOM 2998 C CA . LYS A 1 398 ? 33.833 31.253 -6.878 1.00 28.44 398 LYS A CA 1
ATOM 2999 C C . LYS A 1 398 ? 33.056 30.667 -5.699 1.00 28.44 398 LYS A C 1
ATOM 3001 O O . LYS A 1 398 ? 31.839 30.763 -5.622 1.00 28.44 398 LYS A O 1
ATOM 3006 N N . LYS A 1 399 ? 33.822 30.015 -4.822 1.00 27.73 399 LYS A N 1
ATOM 3007 C CA . LYS A 1 399 ? 33.452 29.575 -3.476 1.00 27.73 399 LYS A CA 1
ATOM 3008 C C . LYS A 1 399 ? 33.223 30.806 -2.598 1.00 27.73 399 LYS A C 1
ATOM 3010 O O . LYS A 1 399 ? 34.017 31.739 -2.694 1.00 27.73 399 LYS A O 1
ATOM 3015 N N . SER A 1 400 ? 32.271 30.728 -1.673 1.00 28.92 400 SER A N 1
ATOM 3016 C CA . SER A 1 400 ? 32.267 31.566 -0.471 1.00 28.92 400 SER A CA 1
ATOM 3017 C C . SER A 1 400 ? 31.881 30.750 0.771 1.00 28.92 400 SER A C 1
ATOM 3019 O O . SER A 1 400 ? 31.238 29.710 0.627 1.00 28.92 400 SER A O 1
ATOM 3021 N N . PRO A 1 401 ? 32.357 31.164 1.962 1.00 33.75 401 PRO A N 1
ATOM 3022 C CA . PRO A 1 401 ? 32.496 30.324 3.143 1.00 33.75 401 PRO A CA 1
ATOM 3023 C C . PRO A 1 401 ? 31.361 30.507 4.164 1.00 33.75 401 PRO A C 1
ATOM 3025 O O . PRO A 1 401 ? 30.504 31.376 4.046 1.00 33.75 401 PRO A O 1
ATOM 3028 N N . VAL A 1 402 ? 31.408 29.646 5.176 1.00 27.69 402 VAL A N 1
ATOM 3029 C CA . VAL A 1 402 ? 30.501 29.511 6.320 1.00 27.69 402 VAL A CA 1
ATOM 3030 C C . VAL A 1 402 ? 30.690 30.628 7.371 1.00 27.69 402 VAL A C 1
ATOM 3032 O O . VAL A 1 402 ? 31.815 31.061 7.613 1.00 27.69 402 VAL A O 1
ATOM 3035 N N . SER A 1 403 ? 29.572 30.973 8.040 1.00 28.73 403 SER A N 1
ATOM 3036 C CA . SER A 1 403 ? 29.389 31.321 9.474 1.00 28.73 403 SER A CA 1
ATOM 3037 C C . SER A 1 403 ? 29.022 32.755 9.923 1.00 28.73 403 SER A C 1
ATOM 3039 O O . SER A 1 403 ? 29.820 33.676 9.792 1.00 28.73 403 SER A O 1
ATOM 3041 N N . ARG A 1 404 ? 27.910 32.789 10.696 1.00 30.61 404 ARG A N 1
ATOM 3042 C CA . ARG A 1 404 ? 27.613 33.474 11.990 1.00 30.61 404 ARG A CA 1
ATOM 3043 C C . ARG A 1 404 ? 26.473 34.525 12.043 1.00 30.61 404 ARG A C 1
ATOM 3045 O O . ARG A 1 404 ? 26.609 35.635 11.554 1.00 30.61 404 ARG A O 1
ATOM 3052 N N . THR A 1 405 ? 25.386 34.089 12.701 1.00 33.78 405 THR A N 1
ATOM 3053 C CA . THR A 1 405 ? 24.550 34.691 13.776 1.00 33.78 405 THR A CA 1
ATOM 3054 C C . THR A 1 405 ? 24.246 36.199 13.823 1.00 33.78 405 THR A C 1
ATOM 3056 O O . THR A 1 405 ? 25.170 36.989 13.975 1.00 33.78 405 THR A O 1
ATOM 3059 N N . ALA A 1 406 ? 22.945 36.552 13.901 1.00 26.81 406 ALA A N 1
ATOM 3060 C CA . ALA A 1 406 ? 22.359 37.535 14.843 1.00 26.81 406 ALA A CA 1
ATOM 3061 C C . ALA A 1 406 ? 20.808 37.628 14.730 1.00 26.81 406 ALA A C 1
ATOM 3063 O O . ALA A 1 406 ? 20.278 37.900 13.655 1.00 26.81 406 ALA A O 1
ATOM 3064 N N . GLU A 1 407 ? 20.101 37.445 15.851 1.00 25.34 407 GLU A N 1
ATOM 3065 C CA . GLU A 1 407 ? 18.798 38.074 16.195 1.00 25.34 407 GLU A CA 1
ATOM 3066 C C . GLU A 1 407 ? 19.039 39.527 16.702 1.00 25.34 407 GLU A C 1
ATOM 3068 O O . GLU A 1 407 ? 20.212 39.827 16.956 1.00 25.34 407 GLU A O 1
ATOM 3073 N N . PRO A 1 408 ? 18.038 40.436 16.919 1.00 51.19 408 PRO A N 1
ATOM 3074 C CA . PRO A 1 408 ? 16.600 40.206 17.197 1.00 51.19 408 PRO A CA 1
ATOM 3075 C C . PRO A 1 408 ? 15.584 41.221 16.571 1.00 51.19 408 PRO A C 1
ATOM 3077 O O . PRO A 1 408 ? 15.955 42.132 15.834 1.00 51.19 408 PRO A O 1
ATOM 3080 N N . ALA A 1 409 ? 14.307 41.073 16.982 1.00 28.84 409 ALA A N 1
ATOM 3081 C CA . ALA A 1 409 ? 13.262 42.100 17.224 1.00 28.84 409 ALA A CA 1
ATOM 3082 C C . ALA A 1 409 ? 12.028 42.184 16.279 1.00 28.84 409 ALA A C 1
ATOM 3084 O O . ALA A 1 409 ? 12.047 42.830 15.238 1.00 28.84 409 ALA A O 1
ATOM 3085 N N . GLY A 1 410 ? 10.913 41.591 16.739 1.00 35.91 410 GLY A N 1
ATOM 3086 C CA . GLY A 1 410 ? 9.664 42.288 17.112 1.00 35.91 410 GLY A CA 1
ATOM 3087 C C . GLY A 1 410 ? 8.872 43.105 16.075 1.00 35.91 410 GLY A C 1
ATOM 3088 O O . GLY A 1 410 ? 9.029 44.317 15.996 1.00 35.91 410 GLY A O 1
ATOM 3089 N N . GLY A 1 411 ? 7.904 42.454 15.423 1.00 33.19 411 GLY A N 1
ATOM 3090 C CA . GLY A 1 411 ? 6.743 43.019 14.708 1.00 33.19 411 GLY A CA 1
ATOM 3091 C C . GLY A 1 411 ? 5.773 41.876 14.346 1.00 33.19 411 GLY A C 1
ATOM 3092 O O . GLY A 1 411 ? 6.211 40.725 14.423 1.00 33.19 411 GLY A O 1
ATOM 3093 N N . PRO A 1 412 ? 4.484 42.111 14.009 1.00 41.06 412 PRO A N 1
ATOM 3094 C CA . PRO A 1 412 ? 3.541 41.037 13.676 1.00 41.06 412 PRO A CA 1
ATOM 3095 C C . PRO A 1 412 ? 3.988 40.353 12.375 1.00 41.06 412 PRO A C 1
ATOM 3097 O O . PRO A 1 412 ? 3.682 40.792 11.272 1.00 41.06 412 PRO A O 1
ATOM 3100 N N . GLY A 1 413 ? 4.816 39.322 12.521 1.00 46.12 413 GLY A N 1
ATOM 3101 C CA . GLY A 1 413 ? 5.464 38.628 11.421 1.00 46.12 413 GLY A CA 1
ATOM 3102 C C . GLY A 1 413 ? 4.518 37.615 10.801 1.00 46.12 413 GLY A C 1
ATOM 3103 O O . GLY A 1 413 ? 4.059 36.693 11.472 1.00 46.12 413 GLY A O 1
ATOM 3104 N N . PHE A 1 414 ? 4.250 37.770 9.511 1.00 65.00 414 PHE A N 1
ATOM 3105 C CA . PHE A 1 414 ? 3.616 36.731 8.712 1.00 65.00 414 PHE A CA 1
ATOM 3106 C C . PHE A 1 414 ? 4.617 35.586 8.518 1.00 65.00 414 PHE A C 1
ATOM 3108 O O . PHE A 1 414 ? 5.780 35.821 8.190 1.00 65.00 414 PHE A O 1
ATOM 3115 N N . THR A 1 415 ? 4.200 34.343 8.739 1.00 75.69 415 THR A N 1
ATOM 3116 C CA . THR A 1 415 ? 5.042 33.160 8.528 1.00 75.69 415 THR A CA 1
ATOM 3117 C C . THR A 1 415 ? 4.823 32.596 7.130 1.00 75.69 415 THR A C 1
ATOM 3119 O O . THR A 1 415 ? 3.729 32.652 6.568 1.00 75.69 415 THR A O 1
ATOM 3122 N N . CYS A 1 416 ? 5.883 32.065 6.526 1.00 72.12 416 CYS A N 1
ATOM 3123 C CA . CYS A 1 416 ? 5.777 31.396 5.240 1.00 72.12 416 CYS A CA 1
ATOM 3124 C C . CYS A 1 416 ? 4.912 30.137 5.381 1.00 72.12 416 CYS A C 1
ATOM 3126 O O . CYS A 1 416 ? 5.260 29.237 6.140 1.00 72.12 416 CYS A O 1
ATOM 3128 N N . HIS A 1 417 ? 3.830 30.037 4.609 1.00 74.50 417 HIS A N 1
ATOM 3129 C CA . HIS A 1 417 ? 2.944 28.866 4.615 1.00 74.50 417 HIS A CA 1
ATOM 3130 C C . HIS A 1 417 ? 3.656 27.559 4.222 1.00 74.50 417 HIS A C 1
ATOM 3132 O O . HIS A 1 417 ? 3.209 26.487 4.610 1.00 74.50 417 HIS A O 1
ATOM 3138 N N . ALA A 1 418 ? 4.753 27.647 3.462 1.00 72.00 418 ALA A N 1
ATOM 3139 C CA . ALA A 1 418 ? 5.482 26.485 2.965 1.00 72.00 418 ALA A CA 1
ATOM 3140 C C . ALA A 1 418 ? 6.581 25.981 3.917 1.00 72.00 418 ALA A C 1
ATOM 3142 O O . ALA A 1 418 ? 6.916 24.806 3.869 1.00 72.00 418 ALA A O 1
ATOM 3143 N N . CYS A 1 419 ? 7.182 26.837 4.753 1.00 77.62 419 CYS A N 1
ATOM 3144 C CA . CYS A 1 419 ? 8.316 26.427 5.603 1.00 77.62 419 CYS A CA 1
ATOM 3145 C C . CYS A 1 419 ? 8.319 27.014 7.021 1.00 77.62 419 CYS A C 1
ATOM 3147 O O . CYS A 1 419 ? 9.280 26.827 7.761 1.00 77.62 419 CYS A O 1
ATOM 3149 N N . GLY A 1 420 ? 7.298 27.788 7.397 1.00 72.69 420 GLY A N 1
ATOM 3150 C CA . GLY A 1 420 ? 7.167 28.391 8.727 1.00 72.69 420 GLY A CA 1
ATOM 3151 C C . GLY A 1 420 ? 8.146 29.530 9.034 1.00 72.69 420 GLY A C 1
ATOM 3152 O O . GLY A 1 420 ? 8.029 30.157 10.084 1.00 72.69 420 GLY A O 1
ATOM 3153 N N . ALA A 1 421 ? 9.086 29.845 8.133 1.00 78.94 421 ALA A N 1
ATOM 3154 C CA . ALA A 1 421 ? 10.060 30.909 8.353 1.00 78.94 421 ALA A CA 1
ATOM 3155 C C . ALA A 1 421 ? 9.376 32.289 8.457 1.00 78.94 421 ALA A C 1
ATOM 3157 O O . ALA A 1 421 ? 8.451 32.567 7.684 1.00 78.94 421 ALA A O 1
ATOM 3158 N N . PRO A 1 422 ? 9.829 33.171 9.365 1.00 76.50 422 PRO A N 1
ATOM 3159 C CA . PRO A 1 422 ? 9.276 34.513 9.495 1.00 76.50 422 PRO A CA 1
ATOM 3160 C C . PRO A 1 422 ? 9.582 35.335 8.236 1.00 76.50 422 PRO A C 1
ATOM 3162 O O . PRO A 1 422 ? 10.737 35.454 7.820 1.00 76.50 422 PRO A O 1
ATOM 3165 N N . LEU A 1 423 ? 8.544 35.901 7.622 1.00 75.25 423 LEU A N 1
ATOM 3166 C CA . LEU A 1 423 ? 8.648 36.781 6.463 1.00 75.25 423 LEU A CA 1
ATOM 3167 C C . LEU A 1 423 ? 8.533 38.240 6.899 1.00 75.25 423 LEU A C 1
ATOM 3169 O O . LEU A 1 423 ? 7.775 38.589 7.806 1.00 75.25 423 LEU A O 1
ATOM 3173 N N . LYS A 1 424 ? 9.284 39.111 6.222 1.00 73.12 424 LYS A N 1
ATOM 3174 C CA . LYS A 1 424 ? 9.136 40.561 6.378 1.00 73.12 424 LYS A CA 1
ATOM 3175 C C . LYS A 1 424 ? 7.958 41.048 5.541 1.00 73.12 424 LYS A C 1
ATOM 3177 O O . LYS A 1 424 ? 7.723 40.559 4.435 1.00 73.12 424 LYS A O 1
ATOM 3182 N N . GLU A 1 425 ? 7.244 42.037 6.062 1.00 67.56 425 GLU A N 1
ATOM 3183 C CA . GLU A 1 425 ? 6.096 42.646 5.395 1.00 67.56 425 GLU A CA 1
ATOM 3184 C C . GLU A 1 425 ? 6.495 43.163 3.997 1.00 67.56 425 GLU A C 1
ATOM 3186 O O . GLU A 1 425 ? 7.513 43.840 3.836 1.00 67.56 425 GLU A O 1
ATOM 3191 N N . GLY A 1 426 ? 5.746 42.771 2.961 1.00 66.69 426 GLY A N 1
ATOM 3192 C CA . GLY A 1 426 ? 6.034 43.137 1.568 1.00 66.69 426 GLY A CA 1
ATOM 3193 C C . GLY A 1 426 ? 7.021 42.231 0.810 1.00 66.69 426 GLY A C 1
ATOM 3194 O O . GLY A 1 426 ? 7.254 42.471 -0.378 1.00 66.69 426 GLY A O 1
ATOM 3195 N N . GLN A 1 427 ? 7.584 41.179 1.423 1.00 68.06 427 GLN A N 1
ATOM 3196 C CA . GLN A 1 427 ? 8.390 40.192 0.685 1.00 68.06 427 GLN A CA 1
ATOM 3197 C C . GLN A 1 427 ? 7.523 39.419 -0.316 1.00 68.06 427 GLN A C 1
ATOM 3199 O O . GLN A 1 427 ? 6.439 38.969 0.033 1.00 68.06 427 GLN A O 1
ATOM 3204 N N . LYS A 1 428 ? 8.006 39.278 -1.561 1.00 71.56 428 LYS A N 1
ATOM 3205 C CA . LYS A 1 428 ? 7.332 38.528 -2.643 1.00 71.56 428 LYS A CA 1
ATOM 3206 C C . LYS A 1 428 ? 7.699 37.045 -2.670 1.00 71.56 428 LYS A C 1
ATOM 3208 O O . LYS A 1 428 ? 6.912 36.231 -3.131 1.00 71.56 428 LYS A O 1
ATOM 3213 N N . PHE A 1 429 ? 8.878 36.699 -2.160 1.00 78.38 429 PHE A N 1
ATOM 3214 C CA . PHE A 1 429 ? 9.387 35.330 -2.109 1.00 78.38 429 PHE A CA 1
ATOM 3215 C C . PHE A 1 429 ? 10.046 35.080 -0.755 1.00 78.38 429 PHE A C 1
ATOM 3217 O O . PHE A 1 429 ? 10.698 35.972 -0.202 1.00 78.38 429 PHE A O 1
ATOM 3224 N N . CYS A 1 430 ? 9.893 33.868 -0.227 1.00 79.50 430 CYS A N 1
ATOM 3225 C CA . CYS A 1 430 ? 10.561 33.447 0.993 1.00 79.50 430 CYS A CA 1
ATOM 3226 C C . CYS A 1 430 ? 12.070 33.292 0.739 1.00 79.50 430 CYS A C 1
ATOM 3228 O O . CYS A 1 430 ? 12.455 32.492 -0.114 1.00 79.50 430 CYS A O 1
ATOM 3230 N N . PRO A 1 431 ? 12.949 33.975 1.495 1.00 73.19 431 PRO A N 1
ATOM 3231 C CA . PRO A 1 431 ? 14.397 33.839 1.323 1.00 73.19 431 PRO A CA 1
ATOM 3232 C C . PRO A 1 431 ? 14.935 32.468 1.760 1.00 73.19 431 PRO A C 1
ATOM 3234 O O . PRO A 1 431 ? 16.075 32.148 1.442 1.00 73.19 431 PRO A O 1
ATOM 3237 N N . ASN A 1 432 ? 14.141 31.678 2.493 1.00 78.44 432 ASN A N 1
ATOM 3238 C CA . ASN A 1 432 ? 14.556 30.373 3.002 1.00 78.44 432 ASN A CA 1
ATOM 3239 C C . ASN A 1 432 ? 14.184 29.218 2.056 1.00 78.44 432 ASN A C 1
ATOM 3241 O O . ASN A 1 432 ? 15.001 28.340 1.817 1.00 78.44 432 ASN A O 1
ATOM 3245 N N . CYS A 1 433 ? 12.968 29.217 1.496 1.00 76.44 433 CYS A N 1
ATOM 3246 C CA . CYS A 1 433 ? 12.490 28.122 0.637 1.00 76.44 433 CYS A CA 1
ATOM 3247 C C . CYS A 1 433 ? 12.153 28.534 -0.806 1.00 76.44 433 CYS A C 1
ATOM 3249 O O . CYS A 1 433 ? 11.828 27.675 -1.617 1.00 76.44 433 CYS A O 1
ATOM 3251 N N . GLY A 1 434 ? 12.197 29.828 -1.143 1.00 74.06 434 GLY A N 1
ATOM 3252 C CA . GLY A 1 434 ? 11.888 30.334 -2.486 1.00 74.06 434 GLY A CA 1
ATOM 3253 C C . GLY A 1 434 ? 10.396 30.427 -2.833 1.00 74.06 434 GLY A C 1
ATOM 3254 O O . GLY A 1 434 ? 10.071 30.915 -3.912 1.00 74.06 434 GLY A O 1
ATOM 3255 N N . ALA A 1 435 ? 9.489 30.009 -1.941 1.00 76.19 435 ALA A N 1
ATOM 3256 C CA . ALA A 1 435 ? 8.045 30.042 -2.185 1.00 76.19 435 ALA A CA 1
ATOM 3257 C C . ALA A 1 435 ? 7.497 31.476 -2.292 1.00 76.19 435 ALA A C 1
ATOM 3259 O O . ALA A 1 435 ? 7.910 32.362 -1.536 1.00 76.19 435 ALA A O 1
ATOM 3260 N N . GLU A 1 436 ? 6.542 31.695 -3.199 1.00 75.50 436 GLU A N 1
ATOM 3261 C CA . GLU A 1 436 ? 5.846 32.975 -3.355 1.00 75.50 436 GLU A CA 1
ATOM 3262 C C . GLU A 1 436 ? 5.031 33.305 -2.102 1.00 75.50 436 GLU A C 1
ATOM 3264 O O . GLU A 1 436 ? 4.199 32.528 -1.629 1.00 75.50 436 GLU A O 1
ATOM 3269 N N . ALA A 1 437 ? 5.290 34.475 -1.532 1.00 62.28 437 ALA A N 1
ATOM 3270 C CA . ALA A 1 437 ? 4.532 34.987 -0.408 1.00 62.28 437 ALA A CA 1
ATOM 3271 C C . ALA A 1 437 ? 3.234 35.591 -0.957 1.00 62.28 437 ALA A C 1
ATOM 3273 O O . ALA A 1 437 ? 3.241 36.680 -1.531 1.00 62.28 437 ALA A O 1
ATOM 3274 N N . LEU A 1 438 ? 2.132 34.850 -0.816 1.00 52.69 438 LEU A N 1
ATOM 3275 C CA . LEU A 1 438 ? 0.791 35.271 -1.222 1.00 52.69 438 LEU A CA 1
ATOM 3276 C C . LEU A 1 438 ? 0.424 36.598 -0.539 1.00 52.69 438 LEU A C 1
ATOM 3278 O O . LEU A 1 438 ? 0.091 36.637 0.644 1.00 52.69 438 LEU A O 1
ATOM 3282 N N . GLN A 1 439 ? 0.492 37.688 -1.302 1.00 48.72 439 GLN A N 1
ATOM 3283 C CA . GLN A 1 439 ? -0.034 38.997 -0.929 1.00 48.72 439 GLN A CA 1
ATOM 3284 C C . GLN A 1 439 ? -1.463 39.137 -1.445 1.00 48.72 439 GLN A C 1
ATOM 3286 O O . GLN A 1 439 ? -1.713 39.957 -2.318 1.00 48.72 439 GLN A O 1
ATOM 3291 N N . GLU A 1 440 ? -2.410 38.370 -0.909 1.00 44.31 440 GLU A N 1
ATOM 3292 C CA . GLU A 1 440 ? -3.821 38.760 -0.978 1.00 44.31 440 GLU A CA 1
ATOM 3293 C C . GLU A 1 440 ? -4.514 38.425 0.350 1.00 44.31 440 GLU A C 1
ATOM 3295 O O . GLU A 1 440 ? -4.339 37.321 0.873 1.00 44.31 440 GLU A O 1
ATOM 3300 N N . PRO A 1 441 ? -5.269 39.369 0.947 1.00 43.38 441 PRO A N 1
ATOM 3301 C CA . PRO A 1 441 ? -5.984 39.114 2.189 1.00 43.38 441 PRO A CA 1
ATOM 3302 C C . PRO A 1 441 ? -6.976 37.967 1.977 1.00 43.38 441 PRO A C 1
ATOM 3304 O O . PRO A 1 441 ? -7.802 38.009 1.064 1.00 43.38 441 PRO A O 1
ATOM 3307 N N . ALA A 1 442 ? -6.869 36.938 2.821 1.00 52.09 442 ALA A N 1
ATOM 3308 C CA . ALA A 1 442 ? -7.657 35.715 2.732 1.00 52.09 442 ALA A CA 1
ATOM 3309 C C . ALA A 1 442 ? -9.158 36.024 2.604 1.00 52.09 442 ALA A C 1
ATOM 3311 O O . ALA A 1 442 ? -9.745 36.712 3.444 1.00 52.09 442 ALA A O 1
ATOM 3312 N N . ALA A 1 443 ? -9.782 35.511 1.542 1.00 58.50 443 ALA A N 1
ATOM 3313 C CA . ALA A 1 443 ? -11.222 35.607 1.363 1.00 58.50 443 ALA A CA 1
ATOM 3314 C C . ALA A 1 443 ? -11.937 34.897 2.535 1.00 58.50 443 ALA A C 1
ATOM 3316 O O . ALA A 1 443 ? -11.548 33.782 2.894 1.00 58.50 443 ALA A O 1
ATOM 3317 N N . PRO A 1 444 ? -12.967 35.508 3.151 1.00 68.88 444 PRO A N 1
ATOM 3318 C CA . PRO A 1 444 ? -13.682 34.904 4.270 1.00 68.88 444 PRO A CA 1
ATOM 3319 C C . PRO A 1 444 ? -14.345 33.587 3.854 1.00 68.88 444 PRO A C 1
ATOM 3321 O O . PRO A 1 444 ? -14.913 33.482 2.771 1.00 68.88 444 PRO A O 1
ATOM 3324 N N . ILE A 1 445 ? -14.294 32.577 4.718 1.00 81.00 445 ILE A N 1
ATOM 3325 C CA . ILE A 1 445 ? -14.828 31.237 4.447 1.00 81.00 445 ILE A CA 1
ATOM 3326 C C . ILE A 1 445 ? -16.242 31.110 5.033 1.00 81.00 445 ILE A C 1
ATOM 3328 O O . ILE A 1 445 ? -16.526 31.622 6.115 1.00 81.00 445 ILE A O 1
ATOM 3332 N N . CYS A 1 446 ? -17.151 30.428 4.330 1.00 75.06 446 CYS A N 1
ATOM 3333 C CA . CYS A 1 446 ? -18.495 30.163 4.839 1.00 75.06 446 CYS A CA 1
ATOM 3334 C C . CYS A 1 446 ? -18.441 29.200 6.042 1.00 75.06 446 CYS A C 1
ATOM 3336 O O . CYS A 1 446 ? -17.981 28.071 5.869 1.00 75.06 446 CYS A O 1
ATOM 3338 N N . PRO A 1 447 ? -18.985 29.559 7.222 1.00 77.12 447 PRO A N 1
ATOM 3339 C CA . PRO A 1 447 ? -18.933 28.710 8.414 1.00 77.12 447 PRO A CA 1
ATOM 3340 C C . PRO A 1 447 ? -19.800 27.452 8.286 1.00 77.12 447 PRO A C 1
ATOM 3342 O O . PRO A 1 447 ? -19.596 26.491 9.015 1.00 77.12 447 PRO A O 1
ATOM 3345 N N . SER A 1 448 ? -20.762 27.440 7.357 1.00 77.31 448 SER A N 1
ATOM 3346 C CA . SER A 1 448 ? -21.673 26.309 7.167 1.00 77.31 448 SER A CA 1
ATOM 3347 C C . SER A 1 448 ? -21.160 25.258 6.181 1.00 77.31 448 SER A C 1
ATOM 3349 O O . SER A 1 448 ? -21.615 24.123 6.252 1.00 77.31 448 SER A O 1
ATOM 3351 N N . CYS A 1 449 ? -20.295 25.614 5.226 1.00 79.81 449 CYS A N 1
ATOM 3352 C CA . CYS A 1 449 ? -19.866 24.673 4.179 1.00 79.81 449 CYS A CA 1
ATOM 3353 C C . CYS A 1 449 ? -18.388 24.779 3.781 1.00 79.81 449 CYS A C 1
ATOM 3355 O O . CYS A 1 449 ? -17.972 24.108 2.843 1.00 79.81 449 CYS A O 1
ATOM 3357 N N . GLY A 1 450 ? -17.604 25.655 4.415 1.00 76.44 450 GLY A N 1
ATOM 3358 C CA . GLY A 1 450 ? -16.165 25.767 4.166 1.00 76.44 450 GLY A CA 1
ATOM 3359 C C . GLY A 1 450 ? -15.773 26.396 2.825 1.00 76.44 450 GLY A C 1
ATOM 3360 O O . GLY A 1 450 ? -14.591 26.434 2.496 1.00 76.44 450 GLY A O 1
ATOM 3361 N N . HIS A 1 451 ? -16.726 26.906 2.037 1.00 82.19 451 HIS A N 1
ATOM 3362 C CA . HIS A 1 451 ? -16.422 27.473 0.720 1.00 82.19 451 HIS A CA 1
ATOM 3363 C C . HIS A 1 451 ? -15.944 28.935 0.825 1.00 82.19 451 HIS A C 1
ATOM 3365 O O . HIS A 1 451 ? -16.511 29.679 1.633 1.00 82.19 451 HIS A O 1
ATOM 3371 N N . PRO A 1 452 ? -14.958 29.381 0.019 1.00 81.38 452 PRO A N 1
ATOM 3372 C CA . PRO A 1 452 ? -14.509 30.770 0.011 1.00 81.38 452 PRO A CA 1
ATOM 3373 C C . PRO A 1 452 ? -15.635 31.694 -0.442 1.00 81.38 452 PRO A C 1
ATOM 3375 O O . PRO A 1 452 ? -16.319 31.442 -1.436 1.00 81.38 452 PRO A O 1
ATOM 3378 N N . VAL A 1 453 ? -15.828 32.785 0.283 1.00 79.56 453 VAL A N 1
ATOM 3379 C CA . VAL A 1 453 ? -16.881 33.761 0.033 1.00 79.56 453 VAL A CA 1
ATOM 3380 C C . VAL A 1 453 ? -16.250 35.112 -0.25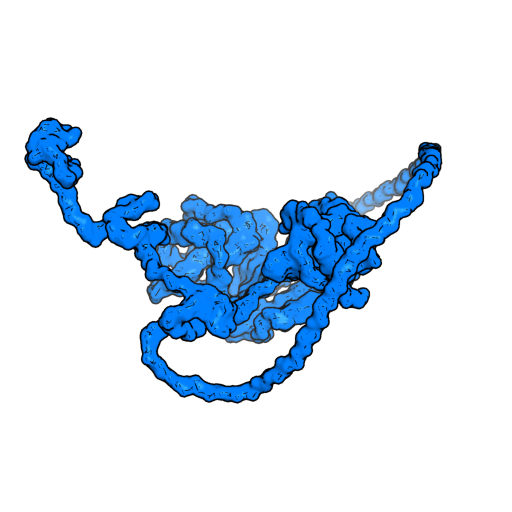1 1.00 79.56 453 VAL A C 1
ATOM 3382 O O . VAL A 1 453 ? -15.266 35.516 0.362 1.00 79.56 453 VAL A O 1
ATOM 3385 N N . LYS A 1 454 ? -16.828 35.842 -1.207 1.00 75.69 454 LYS A N 1
ATOM 3386 C CA . LY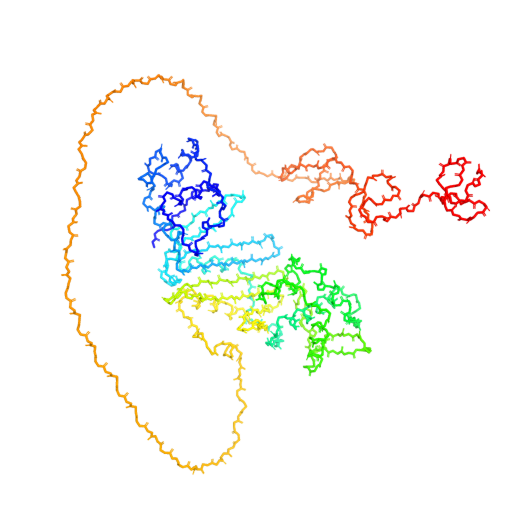S A 1 454 ? -16.402 37.214 -1.479 1.00 75.69 454 LYS A CA 1
ATOM 3387 C C . LYS A 1 454 ? -16.641 38.083 -0.234 1.00 75.69 454 LYS A C 1
ATOM 3389 O O . LYS A 1 454 ? -17.739 38.014 0.330 1.00 75.69 454 LYS A O 1
ATOM 3394 N N . PRO A 1 455 ? -15.677 38.928 0.172 1.00 70.31 455 PRO A N 1
ATOM 3395 C CA . PRO A 1 455 ? -15.878 39.881 1.259 1.00 70.31 455 PRO A CA 1
ATOM 3396 C C . PRO A 1 455 ? -17.167 40.695 1.051 1.00 70.31 455 PRO A C 1
ATOM 3398 O O . PRO A 1 455 ? -17.362 41.299 -0.003 1.00 70.31 455 PRO A O 1
ATOM 3401 N N . GLY A 1 456 ? -18.073 40.671 2.034 1.00 68.81 456 GLY A N 1
ATOM 3402 C CA . GLY A 1 456 ? -19.354 41.391 1.989 1.00 68.81 456 GLY A CA 1
ATOM 3403 C C . GLY A 1 456 ? -20.537 40.657 1.333 1.00 68.81 456 GLY A C 1
ATOM 3404 O O . GLY A 1 456 ? -21.595 41.265 1.150 1.00 68.81 456 GLY A O 1
ATOM 3405 N N . ALA A 1 457 ? -20.414 39.371 0.979 1.00 72.12 457 ALA A N 1
ATOM 3406 C CA . ALA A 1 457 ? -21.553 38.603 0.470 1.00 72.12 457 ALA A CA 1
ATOM 3407 C C . ALA A 1 457 ? -22.633 38.396 1.552 1.00 72.12 457 ALA A C 1
ATOM 3409 O O . ALA A 1 457 ? -22.339 38.011 2.679 1.00 72.12 457 ALA A O 1
ATOM 3410 N N . LYS A 1 458 ? -23.907 38.617 1.197 1.00 73.25 458 LYS A N 1
ATOM 3411 C CA . LYS A 1 458 ? -25.056 38.462 2.117 1.00 73.25 458 LYS A CA 1
ATOM 3412 C C . LYS A 1 458 ? -25.517 37.009 2.281 1.00 73.25 458 LYS A C 1
ATOM 3414 O O . LYS A 1 458 ? -26.207 36.686 3.244 1.00 73.25 458 LYS A O 1
ATOM 3419 N N . PHE A 1 459 ? -25.160 36.147 1.334 1.00 80.44 459 PHE A N 1
ATOM 3420 C CA . PHE A 1 459 ? -25.456 34.719 1.340 1.00 80.44 459 PHE A CA 1
ATOM 3421 C C . PHE A 1 459 ? -24.323 33.950 0.657 1.00 80.44 459 PHE A C 1
ATOM 3423 O O . PHE A 1 459 ? -23.663 34.472 -0.245 1.00 80.44 459 PHE A O 1
ATOM 3430 N N . CYS A 1 460 ? -24.096 32.710 1.082 1.00 81.56 460 CYS A N 1
ATOM 3431 C CA . CYS A 1 460 ? -23.174 31.802 0.418 1.00 81.56 460 CYS A CA 1
ATOM 3432 C C . CYS A 1 460 ? -23.777 31.346 -0.914 1.00 81.56 460 CYS A C 1
ATOM 3434 O O . CYS A 1 460 ? -24.890 30.825 -0.951 1.00 81.56 460 CYS A O 1
ATOM 3436 N N . THR A 1 461 ? -23.034 31.499 -2.009 1.00 80.44 461 THR A N 1
ATOM 3437 C CA . THR A 1 461 ? -23.465 31.050 -3.343 1.00 80.44 461 THR A CA 1
ATOM 3438 C C . THR A 1 461 ? -23.456 29.532 -3.499 1.00 80.44 461 THR A C 1
ATOM 3440 O O . THR A 1 461 ? -24.037 29.032 -4.453 1.00 80.44 461 THR A O 1
ATOM 3443 N N . HIS A 1 462 ? -22.802 28.810 -2.583 1.00 83.31 462 HIS A N 1
ATOM 3444 C CA . HIS A 1 462 ? -22.680 27.356 -2.636 1.00 83.31 462 HIS A CA 1
ATOM 3445 C C . HIS A 1 462 ? -23.769 26.643 -1.821 1.00 83.31 462 HIS A C 1
ATOM 3447 O O . HIS A 1 462 ? -24.434 25.755 -2.336 1.00 83.31 462 HIS A O 1
ATOM 3453 N N . CYS A 1 463 ? -23.984 27.032 -0.559 1.00 75.38 463 CYS A N 1
ATOM 3454 C CA . CYS A 1 463 ? -24.946 26.360 0.329 1.00 75.38 463 CYS A CA 1
ATOM 3455 C C . CYS A 1 463 ? -26.182 27.200 0.694 1.00 75.38 463 CYS A C 1
ATOM 3457 O O . CYS A 1 463 ? -27.067 26.711 1.387 1.00 75.38 463 CYS A O 1
ATOM 3459 N N . GLY A 1 464 ? -26.251 28.471 0.278 1.00 75.81 464 GLY A N 1
ATOM 3460 C CA . GLY A 1 464 ? -27.376 29.360 0.593 1.00 75.81 464 GLY A CA 1
ATOM 3461 C C . GLY A 1 464 ? -27.384 29.932 2.018 1.00 75.81 464 GLY A C 1
ATOM 3462 O O . GLY A 1 464 ? -28.312 30.658 2.369 1.00 75.81 464 GLY A O 1
ATOM 3463 N N . HIS A 1 465 ? -26.359 29.656 2.834 1.00 79.56 465 HIS A N 1
ATOM 3464 C CA . HIS A 1 465 ? -26.253 30.173 4.203 1.00 79.56 465 HIS A CA 1
ATOM 3465 C C . HIS A 1 465 ? -26.231 31.712 4.232 1.00 79.56 465 HIS A C 1
ATOM 3467 O O . HIS A 1 465 ? -25.429 32.330 3.529 1.00 79.56 465 HIS A O 1
ATOM 3473 N N . LYS A 1 466 ? -27.109 32.333 5.032 1.00 80.50 466 LYS A N 1
ATOM 3474 C CA . LYS A 1 466 ? -27.254 33.796 5.151 1.00 80.50 466 LYS A CA 1
ATOM 3475 C C . LYS A 1 466 ? -26.313 34.321 6.238 1.00 80.50 466 LYS A C 1
ATOM 3477 O O . LYS A 1 466 ? -26.368 33.841 7.363 1.00 80.50 466 LYS A O 1
ATOM 3482 N N . PHE A 1 467 ? -25.480 35.306 5.915 1.00 77.50 467 PHE A N 1
ATOM 3483 C CA . PHE A 1 467 ? -24.549 35.901 6.879 1.00 77.50 467 PHE A CA 1
ATOM 3484 C C . PHE A 1 467 ? -25.249 36.991 7.705 1.00 77.50 467 PHE A C 1
ATOM 3486 O O . PHE A 1 467 ? -25.976 37.828 7.157 1.00 77.50 467 PHE A O 1
ATOM 3493 N N . GLU A 1 468 ? -25.048 36.984 9.024 1.00 55.84 468 GLU A N 1
ATOM 3494 C CA . GLU A 1 468 ? -25.670 37.940 9.946 1.00 55.84 468 GLU A CA 1
ATOM 3495 C C . GLU A 1 468 ? -25.135 39.361 9.697 1.00 55.84 468 GLU A C 1
ATOM 3497 O O . GLU A 1 468 ? -23.938 39.627 9.760 1.00 55.84 468 GLU A O 1
ATOM 3502 N N . GLY A 1 469 ? -26.040 40.273 9.329 1.00 57.72 469 GLY A N 1
ATOM 3503 C CA . GLY A 1 469 ? -25.725 41.625 8.843 1.00 57.72 469 GLY A CA 1
ATOM 3504 C C . GLY A 1 469 ? -26.696 42.131 7.766 1.00 57.72 469 GLY A C 1
ATOM 3505 O O . GLY A 1 469 ? -26.758 43.324 7.467 1.00 57.72 469 GLY A O 1
ATOM 3506 N N . SER A 1 470 ? -27.525 41.252 7.197 1.00 48.00 470 SER A N 1
ATOM 3507 C CA . SER A 1 470 ? -28.655 41.657 6.359 1.00 48.00 470 SER A CA 1
ATOM 3508 C C . SER A 1 470 ? -29.815 42.168 7.219 1.00 48.00 470 SER A C 1
ATOM 3510 O O . SER A 1 470 ? -30.364 41.403 8.012 1.00 48.00 470 SER A O 1
ATOM 3512 N N . LYS A 1 471 ? -30.232 43.430 7.030 1.00 49.06 471 LYS A N 1
ATOM 3513 C CA . LYS A 1 471 ? -31.527 43.924 7.537 1.00 49.06 471 LYS A CA 1
ATOM 3514 C C . LYS A 1 471 ? -32.645 42.936 7.142 1.00 49.06 471 LYS A C 1
ATOM 3516 O O . LYS A 1 471 ? -32.580 42.424 6.020 1.00 49.06 471 LYS A O 1
ATOM 3521 N N . PRO A 1 472 ? -33.639 42.663 8.011 1.00 57.03 472 PRO A N 1
ATOM 3522 C CA . PRO A 1 472 ? -34.781 41.828 7.651 1.00 57.03 472 PRO A CA 1
ATOM 3523 C C . PRO A 1 472 ? -35.437 42.365 6.377 1.00 57.03 472 PRO A C 1
ATOM 3525 O O . PRO A 1 472 ? -35.620 43.578 6.241 1.00 57.03 472 PRO A O 1
ATOM 3528 N N . ASP A 1 473 ? -35.749 41.479 5.434 1.00 62.34 473 ASP A N 1
ATOM 3529 C CA . ASP A 1 473 ? -36.445 41.866 4.210 1.00 62.34 473 ASP A CA 1
ATOM 3530 C C . ASP A 1 473 ? -37.840 42.412 4.585 1.00 62.34 473 ASP A C 1
ATOM 3532 O O . ASP A 1 473 ? -38.531 41.794 5.402 1.00 62.34 473 ASP A O 1
ATOM 3536 N N . PRO A 1 474 ? -38.261 43.578 4.056 1.00 70.75 474 PRO A N 1
ATOM 3537 C CA . PRO A 1 474 ? -39.546 44.171 4.408 1.00 70.75 474 PRO A CA 1
ATOM 3538 C C . PRO A 1 474 ? -40.684 43.225 4.015 1.00 70.75 474 PRO A C 1
ATOM 3540 O O . PRO A 1 474 ? -40.743 42.741 2.887 1.00 70.75 474 PRO A O 1
ATOM 3543 N N . VAL A 1 475 ? -41.595 42.947 4.943 1.00 83.38 475 VAL A N 1
ATOM 3544 C CA . VAL A 1 475 ? -42.771 42.104 4.695 1.00 83.38 475 VAL A CA 1
ATOM 3545 C C . VAL A 1 475 ? -43.945 42.945 4.203 1.00 83.38 475 VAL A C 1
ATOM 3547 O O . VAL A 1 475 ? -44.097 44.108 4.573 1.00 83.38 475 VAL A O 1
ATOM 3550 N N . CYS A 1 476 ? -44.790 42.366 3.353 1.00 80.44 476 CYS A N 1
ATOM 3551 C CA . CYS A 1 476 ? -45.986 43.035 2.860 1.00 80.44 476 CYS A CA 1
ATOM 3552 C C . CYS A 1 476 ? -46.995 43.210 4.007 1.00 80.44 476 CYS A C 1
ATOM 3554 O O . CYS A 1 476 ? -47.412 42.200 4.579 1.00 80.44 476 CYS A O 1
ATOM 3556 N N . PRO A 1 477 ? -47.474 44.432 4.300 1.00 80.06 477 PRO A N 1
ATOM 3557 C CA . PRO A 1 477 ? -48.432 44.657 5.382 1.00 80.06 477 PRO A CA 1
ATOM 3558 C C . PRO A 1 477 ? -49.805 44.017 5.120 1.00 80.06 477 PRO A C 1
ATOM 3560 O O . PRO A 1 477 ? -50.548 43.772 6.061 1.00 80.06 477 PRO A O 1
ATOM 3563 N N . ALA A 1 478 ? -50.143 43.710 3.861 1.00 82.81 478 ALA A N 1
ATOM 3564 C CA . ALA A 1 478 ? -51.430 43.112 3.502 1.00 82.81 478 ALA A CA 1
ATOM 3565 C C . ALA A 1 478 ? -51.455 41.574 3.576 1.00 82.81 478 ALA A C 1
ATOM 3567 O O . ALA A 1 478 ? -52.515 40.999 3.794 1.00 82.81 478 ALA A O 1
ATOM 3568 N N . CYS A 1 479 ? -50.328 40.885 3.358 1.00 84.50 479 CYS A N 1
ATOM 3569 C CA . CYS A 1 479 ? -50.309 39.411 3.297 1.00 84.50 479 CYS A CA 1
ATOM 3570 C C . CYS A 1 479 ? -49.143 38.738 4.036 1.00 84.50 479 CYS A C 1
ATOM 3572 O O . CYS A 1 479 ? -49.027 37.516 3.999 1.00 84.50 479 CYS A O 1
ATOM 3574 N N . GLY A 1 480 ? -48.245 39.508 4.656 1.00 80.81 480 GLY A N 1
ATOM 3575 C CA . GLY A 1 480 ? -47.122 38.999 5.448 1.00 80.81 480 GLY A CA 1
ATOM 3576 C C . GLY A 1 480 ? -45.975 38.369 4.650 1.00 80.81 480 GLY A C 1
ATOM 3577 O O . GLY A 1 480 ? -44.968 37.988 5.241 1.00 80.81 480 GLY A O 1
ATOM 3578 N N . LYS A 1 481 ? -46.072 38.263 3.316 1.00 83.75 481 LYS A N 1
ATOM 3579 C CA . LYS A 1 481 ? -44.995 37.691 2.491 1.00 83.75 481 LYS A CA 1
ATOM 3580 C C . LYS A 1 481 ? -43.788 38.637 2.392 1.00 83.75 481 LYS A C 1
ATOM 3582 O O . LYS A 1 481 ? -43.992 39.850 2.287 1.00 83.75 481 LYS A O 1
ATOM 3587 N N . PRO A 1 482 ? -42.549 38.110 2.374 1.00 82.25 482 PRO A N 1
ATOM 3588 C CA . PRO A 1 482 ? -41.344 38.920 2.227 1.00 82.25 482 PRO A CA 1
ATOM 3589 C C . PRO A 1 482 ? -41.319 39.604 0.858 1.00 82.25 482 PRO A C 1
ATOM 3591 O O . PRO A 1 482 ? -41.630 38.995 -0.168 1.00 82.25 482 PRO A O 1
ATOM 3594 N N . VAL A 1 483 ? -40.943 40.878 0.844 1.00 83.00 483 VAL A N 1
ATOM 3595 C CA . VAL A 1 483 ? -40.870 41.710 -0.353 1.00 83.00 483 VAL A CA 1
ATOM 3596 C C . VAL A 1 483 ? -39.431 42.169 -0.559 1.00 83.00 483 VAL A C 1
ATOM 3598 O O . VAL A 1 483 ? -38.715 42.506 0.381 1.00 83.00 483 VAL A O 1
ATOM 3601 N N . LYS A 1 484 ? -38.999 42.212 -1.821 1.00 78.62 484 LYS A N 1
ATOM 3602 C CA . LYS A 1 484 ? -37.721 42.819 -2.194 1.00 78.62 484 LYS A CA 1
ATOM 3603 C C . LYS A 1 484 ? -37.698 44.308 -1.802 1.00 78.62 484 LYS A C 1
ATOM 3605 O O . LYS A 1 484 ? -38.660 45.020 -2.108 1.00 78.62 484 LYS A O 1
ATOM 3610 N N . PRO A 1 485 ? -36.599 44.805 -1.205 1.00 74.81 485 PRO A N 1
ATOM 3611 C CA . PRO A 1 485 ? -36.432 46.227 -0.914 1.00 74.81 485 PRO A CA 1
ATOM 3612 C C . PRO A 1 485 ? -36.632 47.087 -2.174 1.00 74.81 485 PRO A C 1
ATOM 3614 O O . PRO A 1 485 ? -35.970 46.860 -3.186 1.00 74.81 485 PRO A O 1
ATOM 3617 N N . GLY A 1 486 ? -37.548 48.062 -2.119 1.00 75.88 486 GLY A N 1
ATOM 3618 C CA . GLY A 1 486 ? -37.836 48.994 -3.222 1.00 75.88 486 GLY A CA 1
ATOM 3619 C C . GLY A 1 486 ? -38.939 48.571 -4.207 1.00 75.88 486 GLY A C 1
ATOM 3620 O O . GLY A 1 486 ? -39.150 49.259 -5.207 1.00 75.88 486 GLY A O 1
ATOM 3621 N N . ALA A 1 487 ? -39.658 47.469 -3.964 1.00 80.12 487 ALA A N 1
ATOM 3622 C CA . ALA A 1 487 ? -40.789 47.078 -4.807 1.00 80.12 487 ALA A CA 1
ATOM 3623 C C . ALA A 1 487 ? -42.018 47.979 -4.573 1.00 80.12 487 ALA A C 1
ATOM 3625 O O . ALA A 1 487 ? -42.430 48.175 -3.437 1.00 80.12 487 ALA A O 1
ATOM 3626 N N . LYS A 1 488 ? -42.635 48.481 -5.655 1.00 84.56 488 LYS A N 1
ATOM 3627 C CA . LYS A 1 488 ? -43.857 49.316 -5.602 1.00 84.56 488 LYS A CA 1
ATOM 3628 C C . LYS A 1 488 ? -45.146 48.510 -5.383 1.00 84.56 488 LYS A C 1
ATOM 3630 O O . LYS A 1 488 ? -46.172 49.079 -5.028 1.00 84.56 488 LYS A O 1
ATOM 3635 N N . PHE A 1 489 ? -45.101 47.201 -5.635 1.00 86.94 489 PHE A N 1
ATOM 3636 C CA . PHE A 1 489 ? -46.231 46.282 -5.501 1.00 86.94 489 PHE A CA 1
ATOM 3637 C C . PHE A 1 489 ? -45.755 44.933 -4.958 1.00 86.94 489 PHE A C 1
ATOM 3639 O O . PHE A 1 489 ? -44.664 44.464 -5.293 1.00 86.94 489 PHE A O 1
ATOM 3646 N N . CYS A 1 490 ? -46.581 44.295 -4.134 1.00 86.31 490 CYS A N 1
ATOM 3647 C CA . CYS A 1 490 ? -46.333 42.966 -3.601 1.00 86.31 490 CYS A CA 1
ATOM 3648 C C . CYS A 1 490 ? -46.573 41.907 -4.680 1.00 86.31 490 CYS A C 1
ATOM 3650 O O . CYS A 1 490 ? -47.677 41.776 -5.200 1.00 86.31 490 CYS A O 1
ATOM 3652 N N . THR A 1 491 ? -45.570 41.076 -4.952 1.00 85.94 491 THR A N 1
ATOM 3653 C CA . THR A 1 491 ? -45.688 39.942 -5.884 1.00 85.94 491 THR A CA 1
ATOM 3654 C C . THR A 1 491 ? -46.563 38.803 -5.354 1.00 85.94 491 THR A C 1
ATOM 3656 O O . THR A 1 491 ? -46.932 37.915 -6.112 1.00 85.94 491 THR A O 1
ATOM 3659 N N . GLY A 1 492 ? -46.884 38.806 -4.056 1.00 84.31 492 GLY A N 1
ATOM 3660 C CA . GLY A 1 492 ? -47.708 37.784 -3.416 1.00 84.31 492 GLY A CA 1
ATOM 3661 C C . GLY A 1 492 ? -49.213 38.041 -3.494 1.00 84.31 492 GLY A C 1
ATOM 3662 O O . GLY A 1 492 ? -49.963 37.090 -3.681 1.00 84.31 492 GLY A O 1
ATOM 3663 N N . CYS A 1 493 ? -49.652 39.294 -3.329 1.00 85.25 493 CYS A N 1
ATOM 3664 C CA . CYS A 1 493 ? -51.077 39.657 -3.291 1.00 85.25 493 CYS A CA 1
ATOM 3665 C C . CYS A 1 493 ? -51.464 40.843 -4.192 1.00 85.25 493 CYS A C 1
ATOM 3667 O O . CYS A 1 493 ? -52.633 41.207 -4.235 1.00 85.25 493 CYS A O 1
ATOM 3669 N N . GLY A 1 494 ? -50.511 41.478 -4.885 1.00 81.94 494 GLY A N 1
ATOM 3670 C CA . GLY A 1 494 ? -50.768 42.619 -5.774 1.00 81.94 494 GLY A CA 1
ATOM 3671 C C . GLY A 1 494 ? -50.968 43.970 -5.074 1.00 81.94 494 GLY A C 1
ATOM 3672 O O . GLY A 1 494 ? -51.104 44.984 -5.754 1.00 81.94 494 GLY A O 1
ATOM 3673 N N . ALA A 1 495 ? -50.955 44.020 -3.736 1.00 85.19 495 ALA A N 1
ATOM 3674 C CA . ALA A 1 495 ? -51.103 45.269 -2.987 1.00 85.19 495 ALA A CA 1
ATOM 3675 C C . ALA A 1 495 ? -49.930 46.233 -3.239 1.00 85.19 495 ALA A C 1
ATOM 3677 O O . ALA A 1 495 ? -48.778 45.806 -3.340 1.00 85.19 495 ALA A O 1
ATOM 3678 N N . LYS A 1 496 ? -50.216 47.536 -3.315 1.00 86.88 496 LYS A N 1
ATOM 3679 C CA . LYS A 1 496 ? -49.199 48.594 -3.421 1.00 86.88 496 LYS A CA 1
ATOM 3680 C C . LYS A 1 496 ? -48.442 48.726 -2.090 1.00 86.88 496 LYS A C 1
ATOM 3682 O O . LYS A 1 496 ? -49.079 48.657 -1.040 1.00 86.88 496 LYS A O 1
ATOM 3687 N N . LEU A 1 497 ? -47.117 48.868 -2.148 1.00 77.88 497 LEU A N 1
ATOM 3688 C CA . LEU A 1 497 ? -46.209 48.875 -0.990 1.00 77.88 497 LEU A CA 1
ATOM 3689 C C . LEU A 1 497 ? -45.614 50.248 -0.700 1.00 77.88 497 LEU A C 1
ATOM 3691 O O . LEU A 1 497 ? -45.424 51.018 -1.674 1.00 77.88 497 LEU A O 1
#